Protein AF-A0A842YI23-F1 (afdb_monomer)

pLDDT: mean 83.01, std 14.07, range [39.59, 98.5]

Structure (mmCIF, N/CA/C/O backbone):
data_AF-A0A842YI23-F1
#
_entry.id   AF-A0A842YI23-F1
#
loop_
_atom_site.group_PDB
_atom_site.id
_atom_site.type_symbol
_atom_site.label_atom_id
_atom_site.label_alt_id
_atom_site.label_comp_id
_atom_site.label_asym_id
_atom_site.label_entity_id
_atom_site.label_seq_id
_atom_site.pdbx_PDB_ins_code
_atom_site.Cartn_x
_atom_site.Cartn_y
_atom_site.Cartn_z
_atom_site.occupancy
_atom_site.B_iso_or_equiv
_atom_site.auth_seq_id
_atom_site.auth_comp_id
_atom_site.auth_asym_id
_atom_site.auth_atom_id
_atom_site.pdbx_PDB_model_num
ATOM 1 N N . MET A 1 1 ? -18.359 -3.205 -3.657 1.00 74.12 1 MET A N 1
ATOM 2 C CA . MET A 1 1 ? -19.460 -3.298 -2.674 1.00 74.12 1 MET A CA 1
ATOM 3 C C . MET A 1 1 ? -20.782 -3.294 -3.432 1.00 74.12 1 MET A C 1
ATOM 5 O O . MET A 1 1 ? -20.824 -2.671 -4.484 1.00 74.12 1 MET A O 1
ATOM 9 N N . ARG A 1 2 ? -21.800 -4.047 -2.987 1.00 84.25 2 ARG A N 1
ATOM 10 C CA . ARG A 1 2 ? -23.067 -4.211 -3.734 1.00 84.25 2 ARG A CA 1
ATOM 11 C C . ARG A 1 2 ? -24.211 -3.344 -3.200 1.00 84.25 2 ARG A C 1
ATOM 13 O O . ARG A 1 2 ? -24.903 -2.742 -4.006 1.00 84.25 2 ARG A O 1
ATOM 20 N N . THR A 1 3 ? -24.399 -3.290 -1.880 1.00 87.94 3 THR A N 1
ATOM 21 C CA . THR A 1 3 ? -25.586 -2.672 -1.253 1.00 87.94 3 THR A CA 1
ATOM 22 C C . THR A 1 3 ? -25.265 -1.474 -0.359 1.00 87.94 3 THR A C 1
ATOM 24 O O . THR A 1 3 ? -26.095 -0.584 -0.242 1.00 87.94 3 THR A O 1
ATOM 27 N N . GLY A 1 4 ? -24.066 -1.412 0.232 1.00 88.06 4 GLY A N 1
ATOM 28 C CA . GLY A 1 4 ? -23.725 -0.382 1.225 1.00 88.06 4 GLY A CA 1
ATOM 29 C C . GLY A 1 4 ? -24.266 -0.681 2.627 1.00 88.06 4 GLY A C 1
ATOM 30 O O . GLY A 1 4 ? -24.216 0.186 3.490 1.00 88.06 4 GLY A O 1
ATOM 31 N N . GLU A 1 5 ? -24.781 -1.892 2.853 1.00 93.19 5 GLU A N 1
ATOM 32 C CA . GLU A 1 5 ? -25.294 -2.322 4.154 1.00 93.19 5 GLU A CA 1
ATOM 33 C C . GLU A 1 5 ? -24.174 -2.439 5.193 1.00 93.19 5 GLU A C 1
ATOM 35 O O . GLU A 1 5 ? -23.084 -2.950 4.917 1.00 93.19 5 GLU A O 1
ATOM 40 N N . PHE A 1 6 ? -24.473 -1.973 6.403 1.00 95.00 6 PHE A N 1
ATOM 41 C CA . PHE A 1 6 ? -23.597 -2.100 7.554 1.00 95.00 6 PHE A CA 1
ATOM 42 C C . PHE A 1 6 ? -23.809 -3.461 8.229 1.00 95.00 6 PHE A C 1
ATOM 44 O O . PHE A 1 6 ? -24.940 -3.892 8.461 1.00 95.00 6 PHE A O 1
ATOM 51 N N . HIS A 1 7 ? -22.711 -4.149 8.542 1.00 95.75 7 HIS A N 1
ATOM 52 C CA . HIS A 1 7 ? -22.733 -5.464 9.173 1.00 95.75 7 HIS A CA 1
ATOM 53 C C . HIS A 1 7 ? -21.809 -5.496 10.385 1.00 95.75 7 HIS A C 1
ATOM 55 O O . HIS A 1 7 ? -20.676 -5.021 10.327 1.00 95.75 7 HIS A O 1
ATOM 61 N N . VAL A 1 8 ? -22.278 -6.144 11.450 1.00 96.06 8 VAL A N 1
ATOM 62 C CA . VAL A 1 8 ? -21.490 -6.423 12.651 1.00 96.06 8 VAL A CA 1
ATOM 63 C C . VAL A 1 8 ? -21.161 -7.910 12.684 1.00 96.06 8 VAL A C 1
ATOM 65 O O . VAL A 1 8 ? -22.057 -8.755 12.659 1.00 96.06 8 VAL A O 1
ATOM 68 N N . PHE A 1 9 ? -19.869 -8.230 12.753 1.00 95.81 9 PHE A N 1
ATOM 69 C CA . PHE A 1 9 ? -19.378 -9.596 12.909 1.00 95.81 9 PHE A CA 1
ATOM 70 C C . PHE A 1 9 ? -18.841 -9.778 14.324 1.00 95.81 9 PHE A C 1
ATOM 72 O O . PHE A 1 9 ? -17.837 -9.178 14.700 1.00 95.81 9 PHE A O 1
ATOM 79 N N . GLN A 1 10 ?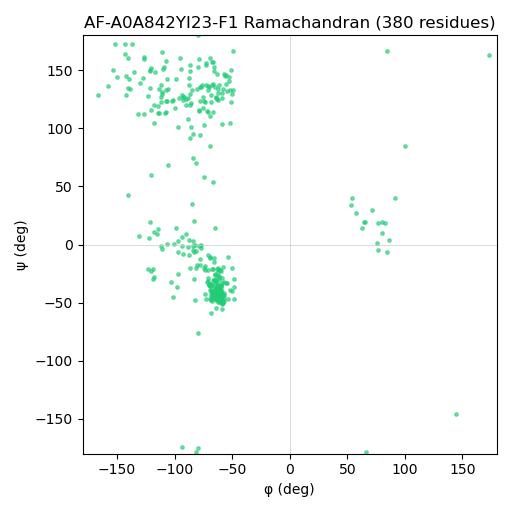 -19.507 -10.624 15.104 1.00 94.88 10 GLN A N 1
ATOM 80 C CA . GLN A 1 10 ? -19.042 -11.024 16.426 1.00 94.88 10 GLN A CA 1
ATOM 81 C C . GLN A 1 10 ? -18.206 -12.299 16.302 1.00 94.88 10 GLN A C 1
ATOM 83 O O . GLN A 1 10 ? -18.660 -13.288 15.728 1.00 94.88 10 GLN A O 1
ATOM 88 N N . ALA A 1 11 ? -16.987 -12.277 16.838 1.00 95.94 11 ALA A N 1
ATOM 89 C CA . ALA A 1 11 ? -16.095 -13.427 16.812 1.00 95.94 11 ALA A CA 1
ATOM 90 C C . ALA A 1 11 ? -15.167 -13.430 18.026 1.00 95.94 11 ALA A C 1
ATOM 92 O O . ALA A 1 11 ? -14.680 -12.386 18.448 1.00 95.94 11 ALA A O 1
ATOM 93 N N . LYS A 1 12 ? -14.871 -14.624 18.548 1.00 97.12 12 LYS A N 1
ATOM 94 C CA . LYS A 1 12 ? -13.867 -14.813 19.606 1.00 97.12 12 LYS A CA 1
ATOM 95 C C . LYS A 1 12 ? -12.447 -14.493 19.143 1.00 97.12 12 LYS A C 1
ATOM 97 O O . LYS A 1 12 ? -11.624 -14.105 19.956 1.00 97.12 12 LYS A O 1
ATOM 102 N N . ALA A 1 13 ? -12.159 -14.710 17.862 1.00 97.19 13 ALA A N 1
ATOM 103 C CA . ALA A 1 13 ? -10.881 -14.386 17.251 1.00 97.19 13 ALA A CA 1
ATOM 104 C C . ALA A 1 13 ? -11.103 -13.803 15.855 1.00 97.19 13 ALA A C 1
ATOM 106 O O . ALA A 1 13 ? -11.977 -14.264 15.119 1.00 97.19 13 ALA A O 1
ATOM 107 N N . VAL A 1 14 ? -10.283 -12.822 15.492 1.00 97.31 14 VAL A N 1
ATOM 108 C CA . VAL A 1 14 ? -10.262 -12.190 14.170 1.00 97.31 14 VAL A CA 1
ATOM 109 C C . VAL A 1 14 ? -8.867 -12.364 13.583 1.00 97.31 14 VAL A C 1
ATOM 111 O O . VAL A 1 14 ? -7.877 -12.157 14.280 1.00 97.31 14 VAL A O 1
ATOM 114 N N . ILE A 1 15 ? -8.785 -12.751 12.309 1.00 97.38 15 ILE A N 1
ATOM 115 C CA . ILE A 1 15 ? -7.518 -12.867 11.577 1.00 97.38 15 ILE A CA 1
ATOM 116 C C . ILE A 1 15 ? -7.488 -11.791 10.502 1.00 97.38 15 ILE A C 1
ATOM 118 O O . ILE A 1 15 ? -8.358 -11.747 9.632 1.00 97.38 15 ILE A O 1
ATOM 122 N N . MET A 1 16 ? -6.468 -10.943 10.545 1.00 95.00 16 MET A N 1
ATOM 123 C CA . MET A 1 16 ? -6.269 -9.900 9.556 1.00 95.00 16 MET A CA 1
ATOM 124 C C . MET A 1 16 ? -5.405 -10.371 8.383 1.00 95.00 16 MET A C 1
ATOM 126 O O . MET A 1 16 ? -4.287 -10.860 8.567 1.00 95.00 16 MET A O 1
ATOM 130 N N . ALA A 1 17 ? -5.951 -10.209 7.176 1.00 94.06 17 ALA A N 1
ATOM 131 C CA . ALA A 1 17 ? -5.356 -10.611 5.901 1.00 94.06 17 ALA A CA 1
ATOM 132 C C . ALA A 1 17 ? -5.627 -9.560 4.800 1.00 94.06 17 ALA A C 1
ATOM 134 O O . ALA A 1 17 ? -6.020 -9.898 3.685 1.00 94.06 17 ALA A O 1
ATOM 135 N N . THR A 1 18 ? -5.490 -8.272 5.123 1.00 91.56 18 THR A N 1
ATOM 136 C CA . THR A 1 18 ? -5.944 -7.135 4.295 1.00 91.56 18 THR A CA 1
ATOM 137 C C . THR A 1 18 ? -4.957 -6.701 3.210 1.00 91.56 18 THR A C 1
ATOM 139 O O . THR A 1 18 ? -5.236 -5.764 2.464 1.00 91.56 18 THR A O 1
ATOM 142 N N . GLY A 1 19 ? -3.832 -7.403 3.077 1.00 85.88 19 GLY A N 1
ATOM 143 C CA . GLY A 1 19 ? -2.786 -7.080 2.114 1.00 85.88 19 GLY A CA 1
ATOM 144 C C . GLY A 1 19 ? -1.808 -6.030 2.634 1.00 85.88 19 GLY A C 1
ATOM 145 O O . GLY A 1 19 ? -2.041 -5.371 3.641 1.00 85.88 19 GLY A O 1
ATOM 146 N N . MET A 1 20 ? -0.690 -5.907 1.929 1.00 76.81 20 MET A N 1
ATOM 147 C CA . MET A 1 20 ? 0.389 -4.966 2.211 1.00 76.81 20 MET A CA 1
ATOM 148 C C . MET A 1 20 ? 0.573 -4.072 0.977 1.00 76.81 20 MET A C 1
ATOM 150 O O . MET A 1 20 ? 0.292 -4.528 -0.129 1.00 76.81 20 MET A O 1
ATOM 154 N N . ASP A 1 21 ? 1.019 -2.827 1.172 1.00 73.25 21 ASP A N 1
ATOM 155 C CA . ASP A 1 21 ? 1.333 -1.814 0.143 1.00 73.25 21 ASP A CA 1
ATOM 156 C C . ASP A 1 21 ? 0.261 -0.742 -0.106 1.00 73.25 21 ASP A C 1
ATOM 158 O O . ASP A 1 21 ? -0.516 -0.805 -1.059 1.00 73.25 21 ASP A O 1
ATOM 162 N N . GLN A 1 22 ? 0.288 0.322 0.702 1.00 78.75 22 GLN A N 1
ATOM 163 C CA . GLN A 1 22 ? -0.627 1.466 0.617 1.00 78.75 22 GLN A CA 1
ATOM 164 C C . GLN A 1 22 ? -0.303 2.402 -0.572 1.00 78.75 22 GLN A C 1
ATOM 166 O O . GLN A 1 22 ? -0.027 3.587 -0.394 1.00 78.75 22 GLN A O 1
ATOM 171 N N . TRP A 1 23 ? -0.310 1.895 -1.811 1.00 74.88 23 TRP A N 1
ATOM 172 C CA . TRP A 1 23 ? 0.168 2.621 -3.006 1.00 74.88 23 TRP A CA 1
ATOM 173 C C . TRP A 1 23 ? -0.554 3.938 -3.288 1.00 74.88 23 TRP A C 1
ATOM 175 O O . TRP A 1 23 ? 0.050 4.852 -3.846 1.00 74.88 23 TRP A O 1
ATOM 185 N N . ARG A 1 24 ? -1.826 4.060 -2.895 1.00 88.81 24 ARG A N 1
ATOM 186 C CA . ARG A 1 24 ? -2.596 5.303 -3.056 1.00 88.81 24 ARG A CA 1
ATOM 187 C C . ARG A 1 24 ? -2.262 6.388 -2.034 1.00 88.81 24 ARG A C 1
ATOM 189 O O . ARG A 1 24 ? -2.832 7.472 -2.126 1.00 88.81 24 ARG A O 1
ATOM 196 N N . LEU A 1 25 ? -1.341 6.140 -1.103 1.00 88.44 25 LEU A N 1
ATOM 197 C CA . LEU A 1 25 ? -0.856 7.153 -0.164 1.00 88.44 25 LEU A CA 1
ATOM 198 C C . LEU A 1 25 ? 0.006 8.223 -0.852 1.00 88.44 25 LEU A C 1
ATOM 200 O O . LEU A 1 25 ? -0.066 9.398 -0.495 1.00 88.44 25 LEU A O 1
ATOM 204 N N . PHE A 1 26 ? 0.780 7.830 -1.866 1.00 86.31 26 PHE A N 1
ATOM 205 C CA . PHE A 1 26 ? 1.674 8.714 -2.619 1.00 86.31 26 PHE A CA 1
ATOM 206 C C . PHE A 1 26 ? 1.183 8.933 -4.047 1.00 86.31 26 PHE A C 1
ATOM 208 O O . PHE A 1 26 ? 0.326 8.204 -4.555 1.00 86.31 26 PHE A O 1
ATOM 215 N N . LYS A 1 27 ? 1.754 9.940 -4.716 1.00 86.31 27 LYS A N 1
ATOM 216 C CA . LYS A 1 27 ? 1.389 10.257 -6.095 1.00 86.31 27 LYS A CA 1
ATOM 217 C C . LYS A 1 27 ? 1.721 9.076 -7.025 1.00 86.31 27 LYS A C 1
ATOM 219 O O . LYS A 1 27 ? 2.854 8.585 -7.006 1.00 86.31 27 LYS A O 1
ATOM 224 N N . PRO A 1 28 ? 0.781 8.632 -7.883 1.00 80.94 28 PRO A N 1
ATOM 225 C CA . PRO A 1 28 ? 1.064 7.605 -8.871 1.00 80.94 28 PRO A CA 1
ATOM 226 C C . PRO A 1 28 ? 1.969 8.184 -9.958 1.00 80.94 28 PRO A C 1
ATOM 228 O O . PRO A 1 28 ? 1.751 9.287 -10.462 1.00 80.94 28 PRO A O 1
ATOM 231 N N . ARG A 1 29 ? 2.980 7.416 -10.355 1.00 73.12 29 ARG A N 1
ATOM 232 C CA . ARG A 1 29 ? 4.028 7.875 -11.273 1.00 73.12 29 ARG A CA 1
ATOM 233 C C . ARG A 1 29 ? 3.506 8.243 -12.666 1.00 73.12 29 ARG A C 1
ATOM 235 O O . ARG A 1 29 ? 3.914 9.245 -13.234 1.00 73.12 29 ARG A O 1
ATOM 242 N N . ASN A 1 30 ? 2.565 7.467 -13.190 1.00 74.56 30 ASN A N 1
ATOM 243 C CA . ASN A 1 30 ? 1.904 7.706 -14.480 1.00 74.56 30 ASN A CA 1
ATOM 244 C C . ASN A 1 30 ? 0.632 8.573 -14.359 1.00 74.56 30 ASN A C 1
ATOM 246 O O . ASN A 1 30 ? -0.139 8.663 -15.311 1.00 74.56 30 ASN A O 1
ATOM 250 N N . GLY A 1 31 ? 0.374 9.163 -13.185 1.00 81.44 31 GLY A N 1
ATOM 251 C CA . GLY A 1 31 ? -0.835 9.945 -12.922 1.00 81.44 31 GLY A CA 1
ATOM 252 C C . GLY A 1 31 ? -2.109 9.120 -12.707 1.00 81.44 31 GLY A C 1
ATOM 253 O O . GLY A 1 31 ? -3.161 9.704 -12.471 1.00 81.44 31 GLY A O 1
ATOM 254 N N . ASN A 1 32 ? -2.040 7.785 -12.743 1.00 86.50 32 ASN A N 1
ATOM 255 C CA . ASN A 1 32 ? -3.184 6.898 -12.553 1.00 86.50 32 ASN A CA 1
ATOM 256 C C . ASN A 1 32 ? -2.917 5.867 -11.447 1.00 86.50 32 ASN A C 1
ATOM 258 O O . ASN A 1 32 ? -2.139 4.930 -11.624 1.00 86.50 32 ASN A O 1
ATOM 262 N N . TRP A 1 33 ? -3.632 5.981 -10.325 1.00 87.06 33 TRP A N 1
ATOM 263 C CA . TRP A 1 33 ? -3.535 5.029 -9.213 1.00 87.06 33 TRP A CA 1
ATOM 264 C C . TRP A 1 33 ? -3.772 3.579 -9.623 1.00 87.06 33 TRP A C 1
ATOM 266 O O . TRP A 1 33 ? -3.164 2.687 -9.050 1.00 87.06 33 TRP A O 1
ATOM 276 N N . PHE A 1 34 ? -4.638 3.335 -10.608 1.00 87.06 34 PHE A N 1
ATOM 277 C CA . PHE A 1 34 ? -5.018 1.986 -11.023 1.00 87.06 34 PHE A CA 1
ATOM 278 C C . PHE A 1 34 ? -4.040 1.351 -12.014 1.00 87.06 34 PHE A C 1
ATOM 280 O O . PHE A 1 34 ? -4.213 0.193 -12.396 1.00 87.06 34 PHE A O 1
ATOM 287 N N . ASN A 1 35 ? -2.993 2.082 -12.398 1.00 82.62 35 ASN A N 1
ATOM 288 C CA . ASN A 1 35 ? -1.847 1.557 -13.121 1.00 82.62 35 ASN A CA 1
ATOM 289 C C . ASN A 1 35 ? -0.652 1.458 -12.160 1.00 82.62 35 ASN A C 1
ATOM 291 O O . ASN A 1 35 ? 0.311 2.220 -12.250 1.00 82.62 35 ASN A O 1
ATOM 295 N N . SER A 1 36 ? -0.765 0.531 -11.208 1.00 76.62 36 SER A N 1
ATOM 296 C CA . SER A 1 36 ? 0.199 0.257 -10.141 1.00 76.62 36 SER A CA 1
ATOM 297 C C . SER A 1 36 ? 0.592 -1.222 -10.118 1.00 76.62 36 SER A C 1
ATOM 299 O O . SER A 1 36 ? -0.115 -2.077 -10.657 1.00 76.62 36 SER A O 1
ATOM 301 N N . GLN A 1 37 ? 1.721 -1.521 -9.473 1.00 73.56 37 GLN A N 1
ATOM 302 C CA . GLN A 1 37 ? 2.226 -2.886 -9.320 1.00 73.56 37 GLN A CA 1
ATOM 303 C C . GLN A 1 37 ? 1.333 -3.711 -8.393 1.00 73.56 37 GLN A C 1
ATOM 305 O O . GLN A 1 37 ? 0.798 -4.736 -8.818 1.00 73.56 37 GLN A O 1
ATOM 310 N N . SER A 1 38 ? 1.162 -3.265 -7.145 1.00 75.81 38 SER A N 1
ATOM 311 C CA . SER A 1 38 ? 0.208 -3.889 -6.228 1.00 75.81 38 SER A CA 1
ATOM 312 C C . SER A 1 38 ? -1.170 -3.262 -6.426 1.00 75.81 38 SER A C 1
ATOM 314 O O . SER A 1 38 ? -1.278 -2.124 -6.903 1.00 75.81 38 SER A O 1
ATOM 316 N N . PRO A 1 39 ? -2.245 -3.991 -6.105 1.00 80.81 39 PRO A N 1
ATOM 317 C CA . PRO A 1 39 ? -3.574 -3.491 -6.372 1.00 80.81 39 PRO A CA 1
ATOM 318 C C . PRO A 1 39 ? -3.892 -2.182 -5.627 1.00 80.81 39 PRO A C 1
ATOM 320 O O . PRO A 1 39 ? -3.628 -2.070 -4.433 1.00 80.81 39 PRO A O 1
ATOM 323 N N . PRO A 1 40 ? -4.532 -1.206 -6.291 1.00 85.69 40 PRO A N 1
ATOM 324 C CA . PRO A 1 40 ? -4.783 0.130 -5.734 1.00 85.69 40 PRO A CA 1
ATOM 325 C C . PRO A 1 40 ? -5.835 0.149 -4.617 1.00 85.69 40 PRO A C 1
ATOM 327 O O . PRO A 1 40 ? -6.057 1.177 -3.983 1.00 85.69 40 PRO A O 1
ATOM 330 N N . TYR A 1 41 ? -6.519 -0.972 -4.401 1.00 87.44 41 TYR A N 1
ATOM 331 C CA . TYR A 1 41 ? -7.469 -1.176 -3.310 1.00 87.44 41 TYR A CA 1
ATOM 332 C C . TYR A 1 41 ? -6.801 -1.683 -2.024 1.00 87.44 41 TYR A C 1
ATOM 334 O O . TYR A 1 41 ? -7.494 -1.955 -1.056 1.00 87.44 41 TYR A O 1
ATOM 342 N N . ILE A 1 42 ? -5.470 -1.808 -1.992 1.00 88.31 42 ILE A N 1
ATOM 343 C CA . ILE A 1 42 ? -4.737 -1.962 -0.735 1.00 88.31 42 ILE A CA 1
ATOM 344 C C . ILE A 1 42 ? -4.472 -0.559 -0.182 1.00 88.31 42 ILE A C 1
ATOM 346 O O . ILE A 1 42 ? -3.599 0.164 -0.660 1.00 88.31 42 ILE A O 1
ATOM 350 N N . THR A 1 43 ? -5.277 -0.148 0.794 1.00 91.25 43 THR A N 1
ATOM 351 C CA . THR A 1 43 ? -5.294 1.227 1.329 1.00 91.25 43 THR A CA 1
ATOM 352 C C . THR A 1 43 ? -4.999 1.335 2.812 1.00 91.25 43 THR A C 1
ATOM 354 O O . THR A 1 43 ? -5.271 2.356 3.437 1.00 91.25 43 THR A O 1
ATOM 357 N N . GLY A 1 44 ? -4.385 0.297 3.371 1.00 89.62 44 GLY A N 1
ATOM 358 C CA . GLY A 1 44 ? -4.045 0.271 4.783 1.00 89.62 44 GLY A CA 1
ATOM 359 C C . GLY A 1 44 ? -5.267 0.113 5.683 1.00 89.62 44 GLY A C 1
ATOM 360 O O . GLY A 1 44 ? -5.286 0.645 6.787 1.00 89.62 44 GLY A O 1
ATOM 361 N N . ASP A 1 45 ? -6.322 -0.550 5.202 1.00 93.00 45 ASP A N 1
ATOM 362 C CA . ASP A 1 45 ? -7.592 -0.650 5.923 1.00 93.00 45 ASP A CA 1
ATOM 363 C C . ASP A 1 45 ? -7.433 -1.426 7.233 1.00 93.00 45 ASP A C 1
ATOM 365 O O . ASP A 1 45 ? -7.906 -0.987 8.282 1.00 93.00 45 ASP A O 1
ATOM 369 N N . GLY A 1 46 ? -6.732 -2.561 7.182 1.00 92.69 46 GLY A N 1
ATOM 370 C CA . GLY A 1 46 ? -6.454 -3.377 8.360 1.00 92.69 46 GLY A CA 1
ATOM 371 C C . GLY A 1 46 ? -5.570 -2.6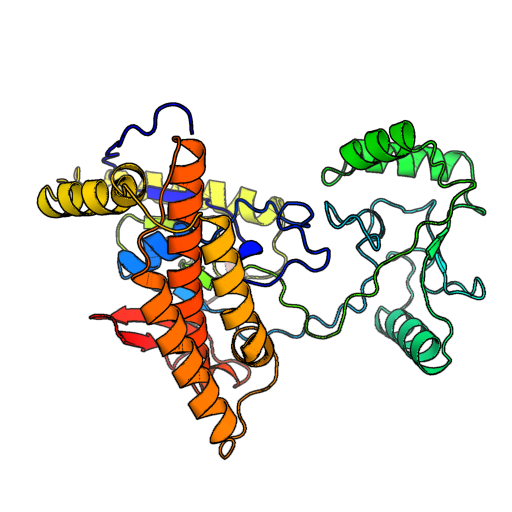52 9.364 1.00 92.69 46 GLY A C 1
ATOM 372 O O . GLY A 1 46 ? -5.824 -2.654 10.564 1.00 92.69 46 GLY A O 1
ATOM 373 N N . GLU A 1 47 ? -4.572 -1.949 8.858 1.00 91.06 47 GLU A N 1
ATOM 374 C CA . GLU A 1 47 ? -3.666 -1.116 9.620 1.00 91.06 47 GLU A CA 1
ATOM 375 C C . GLU A 1 47 ? -4.408 0.026 10.306 1.00 91.06 47 GLU A C 1
ATOM 377 O O . GLU A 1 47 ? -4.271 0.199 11.511 1.00 91.06 47 GLU A O 1
ATOM 382 N N . ALA A 1 48 ? -5.249 0.766 9.582 1.00 92.62 48 ALA A N 1
ATOM 383 C CA . ALA A 1 48 ? -6.053 1.849 10.135 1.00 92.62 48 ALA A CA 1
ATOM 384 C C . ALA A 1 48 ? -7.063 1.340 11.176 1.00 92.62 48 ALA A C 1
ATOM 386 O O . ALA A 1 48 ? -7.305 2.014 12.180 1.00 92.62 48 ALA A O 1
ATOM 387 N N . MET A 1 49 ? -7.645 0.150 10.977 1.00 93.75 49 MET A N 1
ATOM 388 C CA . MET A 1 49 ? -8.477 -0.510 11.992 1.00 93.75 49 MET A CA 1
ATOM 389 C C . MET A 1 49 ? -7.662 -0.873 13.239 1.00 93.75 49 MET A C 1
ATOM 391 O O . MET A 1 49 ? -8.076 -0.545 14.349 1.00 93.75 49 MET A O 1
ATOM 395 N N . ALA A 1 50 ? -6.488 -1.483 13.069 1.00 92.12 50 ALA A N 1
ATOM 396 C CA . ALA A 1 50 ? -5.600 -1.853 14.167 1.00 92.12 50 ALA A CA 1
ATOM 397 C C . ALA A 1 50 ? -5.132 -0.617 14.959 1.00 92.12 50 ALA A C 1
ATOM 399 O O . ALA A 1 50 ? -5.205 -0.610 16.186 1.00 92.12 50 ALA A O 1
ATOM 400 N N . ILE A 1 51 ? -4.746 0.459 14.264 1.00 90.19 51 ILE A N 1
ATOM 401 C CA . ILE A 1 51 ? -4.364 1.749 14.856 1.00 90.19 51 ILE A CA 1
ATOM 402 C C . ILE A 1 51 ? -5.513 2.323 15.690 1.00 90.19 51 ILE A C 1
ATOM 404 O O . ILE A 1 51 ? -5.303 2.696 16.844 1.00 90.19 51 ILE A O 1
ATOM 408 N N . ARG A 1 52 ? -6.733 2.381 15.133 1.00 91.56 52 ARG A N 1
ATOM 409 C CA . ARG A 1 52 ? -7.920 2.885 15.847 1.00 91.56 52 ARG A CA 1
ATOM 410 C C . ARG A 1 52 ? -8.268 2.048 17.074 1.00 91.56 52 ARG A C 1
ATOM 412 O O . ARG A 1 52 ? -8.699 2.606 18.077 1.00 91.56 52 ARG A O 1
ATOM 419 N N . ALA A 1 53 ? -8.049 0.739 17.006 1.00 91.88 53 ALA A N 1
ATOM 420 C CA . ALA A 1 53 ? -8.249 -0.176 18.123 1.00 91.88 53 ALA A CA 1
ATOM 421 C C . ALA A 1 53 ? -7.115 -0.124 19.172 1.00 91.88 53 ALA A C 1
ATOM 423 O O . ALA A 1 53 ? -7.206 -0.799 20.195 1.00 91.88 53 ALA A O 1
ATOM 424 N N . GLY A 1 54 ? -6.057 0.666 18.945 1.00 90.25 54 GLY A N 1
ATOM 425 C CA . GLY A 1 54 ? -4.929 0.807 19.870 1.00 90.25 54 GLY A CA 1
ATOM 426 C C . GLY A 1 54 ? -3.906 -0.330 19.792 1.00 90.25 54 GLY A C 1
ATOM 427 O O . GLY A 1 54 ? -3.142 -0.530 20.737 1.00 90.25 54 GLY A O 1
ATOM 428 N N . ALA A 1 55 ? -3.882 -1.086 18.690 1.00 90.75 55 ALA A N 1
ATOM 429 C CA . ALA A 1 55 ? -2.862 -2.099 18.457 1.00 90.75 55 ALA A CA 1
ATOM 430 C C . ALA A 1 55 ? -1.474 -1.467 18.298 1.00 90.75 55 ALA A C 1
ATOM 432 O O . ALA A 1 55 ? -1.318 -0.370 17.757 1.00 90.75 55 ALA A O 1
ATOM 433 N N . GLU A 1 56 ? -0.452 -2.208 18.711 1.00 88.69 56 GLU A N 1
ATOM 434 C CA . GLU A 1 56 ? 0.929 -1.900 18.382 1.00 88.69 56 GLU A CA 1
ATOM 435 C C . GLU A 1 56 ? 1.189 -2.244 16.913 1.00 88.69 56 GLU A C 1
ATOM 437 O O . GLU A 1 56 ? 1.015 -3.381 16.464 1.00 88.69 56 GLU A O 1
ATOM 442 N N . VAL A 1 57 ? 1.619 -1.239 16.161 1.00 86.06 57 VAL A N 1
ATOM 443 C CA . VAL A 1 57 ? 1.989 -1.351 14.757 1.00 86.06 57 VAL A CA 1
ATOM 444 C C . VAL A 1 57 ? 3.475 -1.104 14.596 1.00 86.06 57 VAL A C 1
ATOM 446 O O . VAL A 1 57 ? 4.052 -0.174 15.152 1.00 86.06 57 VAL A O 1
ATOM 449 N N . PHE A 1 58 ? 4.110 -1.971 13.833 1.00 80.19 58 PHE A N 1
ATOM 450 C CA . PHE A 1 58 ? 5.463 -1.796 13.372 1.00 80.19 58 PHE A CA 1
ATOM 451 C C . PHE A 1 58 ? 5.472 -0.790 12.227 1.00 80.19 58 PHE A C 1
ATOM 453 O O . PHE A 1 58 ? 4.650 -0.871 11.313 1.00 80.19 58 PHE A O 1
ATOM 460 N N . ILE A 1 59 ? 6.429 0.129 12.268 1.00 76.81 59 ILE A N 1
ATOM 461 C CA . ILE A 1 59 ? 6.701 1.057 11.180 1.00 76.81 59 ILE A CA 1
ATOM 462 C C . ILE A 1 59 ? 8.086 0.718 10.647 1.00 76.81 59 ILE A C 1
ATOM 464 O O . ILE A 1 59 ? 9.081 0.742 11.377 1.00 76.81 59 ILE A O 1
ATOM 468 N N . LEU A 1 60 ? 8.136 0.352 9.371 1.00 68.81 60 LEU A N 1
ATOM 469 C CA . LEU A 1 60 ? 9.369 -0.003 8.696 1.00 68.81 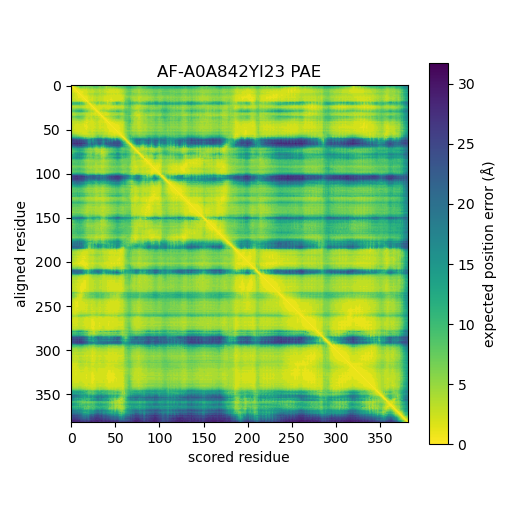60 LEU A CA 1
ATOM 470 C C . LEU A 1 60 ? 10.287 1.220 8.674 1.00 68.81 60 LEU A C 1
ATOM 472 O O . LEU A 1 60 ? 9.905 2.286 8.189 1.00 68.81 60 LEU A O 1
ATOM 476 N N . GLN A 1 61 ? 11.510 1.055 9.185 1.00 56.59 61 GLN A N 1
ATOM 477 C CA . GLN A 1 61 ? 12.554 2.060 9.002 1.00 56.59 61 GLN A CA 1
ATOM 478 C C . GLN A 1 61 ? 12.728 2.332 7.508 1.00 56.59 61 GLN A C 1
ATOM 480 O O . GLN A 1 61 ? 12.637 1.405 6.702 1.00 56.59 61 GLN A O 1
ATOM 485 N N . ALA A 1 62 ? 13.049 3.569 7.134 1.00 50.09 62 ALA A N 1
ATOM 486 C CA . ALA A 1 62 ? 13.439 3.877 5.766 1.00 50.09 62 ALA A CA 1
ATOM 487 C C . ALA A 1 62 ? 14.565 2.922 5.313 1.00 50.09 62 ALA A C 1
ATOM 489 O O . ALA A 1 62 ? 15.720 3.048 5.729 1.00 50.09 62 ALA A O 1
ATOM 490 N N . GLY A 1 63 ? 14.231 1.938 4.471 1.00 47.53 63 GLY A N 1
ATOM 491 C CA . GLY A 1 63 ? 15.135 0.875 4.012 1.00 47.53 63 GLY A CA 1
ATOM 492 C C . GLY A 1 63 ? 15.551 1.077 2.558 1.00 47.53 63 GLY A C 1
ATOM 493 O O . GLY A 1 63 ? 14.689 1.255 1.710 1.00 47.53 63 GLY A O 1
ATOM 494 N N . LYS A 1 64 ? 16.866 1.143 2.270 1.00 43.12 64 LYS A N 1
ATOM 495 C CA . LYS A 1 64 ? 17.381 1.571 0.955 1.00 43.12 64 LYS A CA 1
ATOM 496 C C . LYS A 1 64 ? 16.835 0.649 -0.129 1.00 43.12 64 LYS A C 1
ATOM 498 O O . LYS A 1 64 ? 17.370 -0.442 -0.321 1.00 43.12 64 LYS A O 1
ATOM 503 N N . THR A 1 65 ? 15.849 1.098 -0.893 1.00 46.34 65 THR A N 1
ATOM 504 C CA . THR A 1 65 ? 15.547 0.506 -2.193 1.00 46.34 65 THR A CA 1
ATOM 505 C C . THR A 1 65 ? 16.704 0.875 -3.110 1.00 46.34 65 THR A C 1
ATOM 507 O O . THR A 1 65 ? 16.729 1.894 -3.788 1.00 46.34 65 THR A O 1
ATOM 510 N N . GLN A 1 66 ? 17.761 0.066 -3.047 1.00 39.59 66 GLN A N 1
ATOM 511 C CA . GLN A 1 66 ? 18.906 0.177 -3.947 1.00 39.59 66 GLN A CA 1
ATOM 512 C C . GLN A 1 66 ? 18.655 -0.544 -5.274 1.00 39.59 66 GLN A C 1
ATOM 514 O O . GLN A 1 66 ? 19.599 -0.952 -5.951 1.00 39.59 66 GLN A O 1
ATOM 519 N N . HIS A 1 67 ? 17.401 -0.796 -5.626 1.00 48.94 67 HIS A N 1
ATOM 520 C CA . HIS A 1 67 ? 17.094 -1.450 -6.877 1.00 48.94 67 HIS A CA 1
ATOM 521 C C . HIS A 1 67 ? 17.008 -0.371 -7.952 1.00 48.94 67 HIS A C 1
ATOM 523 O O . HIS A 1 67 ? 15.933 0.142 -8.218 1.00 48.94 67 HIS A O 1
ATOM 529 N N . ASN A 1 68 ? 18.134 -0.091 -8.621 1.00 49.03 68 ASN A N 1
ATOM 530 C CA . ASN A 1 68 ? 18.147 0.456 -9.988 1.00 49.03 68 ASN A CA 1
ATOM 531 C C . ASN A 1 68 ? 17.584 -0.625 -10.941 1.00 49.03 68 ASN A C 1
ATOM 533 O O . ASN A 1 68 ? 18.273 -1.131 -11.826 1.00 49.03 68 ASN A O 1
ATOM 537 N N . GLY A 1 69 ? 16.388 -1.122 -10.630 1.00 59.84 69 GLY A N 1
ATOM 538 C CA . GLY A 1 69 ? 15.793 -2.302 -11.221 1.00 59.84 69 GLY A CA 1
ATOM 539 C C . GLY A 1 69 ? 14.929 -1.904 -12.400 1.00 59.84 69 GLY A C 1
ATOM 540 O O . GLY A 1 69 ? 14.015 -1.096 -12.270 1.00 59.84 69 GLY A O 1
ATOM 541 N N . PHE A 1 70 ? 15.179 -2.523 -13.543 1.00 62.59 70 PHE A N 1
ATOM 542 C CA . PHE A 1 70 ? 14.298 -2.450 -14.699 1.00 62.59 70 PHE A CA 1
ATOM 543 C C . PHE A 1 70 ? 13.182 -3.481 -14.562 1.00 62.59 70 PHE A C 1
ATOM 545 O O . PHE A 1 70 ? 13.207 -4.545 -15.173 1.00 62.59 70 PHE A O 1
ATOM 552 N N . GLN A 1 71 ? 12.226 -3.207 -13.684 1.00 67.25 71 GLN A N 1
ATOM 553 C CA . GLN A 1 71 ? 11.120 -4.135 -13.442 1.00 67.25 71 GLN A CA 1
ATOM 554 C C . GLN A 1 71 ? 9.864 -3.766 -14.240 1.00 67.25 71 GLN A C 1
ATOM 556 O O . GLN A 1 71 ? 9.055 -4.644 -14.549 1.00 67.25 71 GLN A O 1
ATOM 561 N N . TYR A 1 72 ? 9.713 -2.489 -14.607 1.00 74.19 72 TYR A N 1
ATOM 562 C CA . TYR A 1 72 ? 8.471 -1.934 -15.147 1.00 74.19 72 TYR A CA 1
ATOM 563 C C . TYR A 1 72 ? 8.665 -1.357 -16.540 1.00 74.19 72 TYR A C 1
ATOM 565 O O . TYR A 1 72 ? 9.741 -0.871 -16.890 1.00 74.19 72 TYR A O 1
ATOM 573 N N . TRP A 1 73 ? 7.592 -1.361 -17.322 1.00 80.12 73 TRP A N 1
ATOM 574 C CA . TRP A 1 73 ? 7.533 -0.593 -18.558 1.00 80.12 73 TRP A CA 1
ATOM 575 C C . TRP A 1 73 ? 7.225 0.866 -18.232 1.00 80.12 73 TRP A C 1
ATOM 577 O O . TRP A 1 73 ? 6.555 1.155 -17.236 1.00 80.12 73 TRP A O 1
ATOM 587 N N . ARG A 1 74 ? 7.669 1.794 -19.087 1.00 78.94 74 ARG A N 1
ATOM 588 C CA . ARG A 1 74 ? 7.517 3.244 -18.865 1.00 78.94 74 ARG A CA 1
ATOM 589 C C . ARG A 1 74 ? 6.086 3.632 -18.463 1.00 78.94 74 ARG A C 1
ATOM 591 O O . ARG A 1 74 ? 5.893 4.340 -17.475 1.00 78.94 74 ARG A O 1
ATOM 598 N N . ASN A 1 75 ? 5.103 3.098 -19.196 1.00 78.50 75 ASN A N 1
ATOM 599 C CA . ASN A 1 75 ? 3.688 3.471 -19.106 1.00 78.50 75 ASN A CA 1
ATOM 600 C C . ASN A 1 75 ? 2.779 2.387 -18.512 1.00 78.50 75 ASN A C 1
ATOM 602 O O . ASN A 1 75 ? 1.588 2.631 -18.342 1.00 78.50 75 ASN A O 1
ATOM 606 N N . ILE A 1 76 ? 3.297 1.197 -18.198 1.00 77.50 76 ILE A N 1
ATOM 607 C CA . ILE A 1 76 ? 2.516 0.100 -17.611 1.00 77.50 76 ILE A CA 1
ATOM 608 C C . ILE A 1 76 ? 3.296 -0.444 -16.423 1.00 77.50 76 ILE A C 1
ATOM 610 O O . ILE A 1 76 ? 4.366 -1.029 -16.573 1.00 77.50 76 ILE A O 1
ATOM 614 N N . MET A 1 77 ? 2.743 -0.231 -15.233 1.00 74.06 77 MET A N 1
ATOM 615 C CA . MET A 1 77 ? 3.365 -0.629 -13.968 1.00 74.06 77 MET A CA 1
ATOM 616 C C . MET A 1 77 ? 2.675 -1.835 -13.341 1.00 74.06 77 MET A C 1
ATOM 618 O O . MET A 1 77 ? 3.060 -2.261 -12.257 1.00 74.06 77 MET A O 1
ATOM 622 N N . ARG A 1 78 ? 1.641 -2.372 -13.997 1.00 72.06 78 ARG A N 1
ATOM 623 C CA . ARG A 1 78 ? 0.954 -3.568 -13.530 1.00 72.06 78 ARG A CA 1
ATOM 624 C C . ARG A 1 78 ? 1.829 -4.784 -13.802 1.00 72.06 78 ARG A C 1
ATOM 626 O O . ARG A 1 78 ? 2.174 -5.042 -14.952 1.00 72.06 78 ARG A O 1
ATOM 633 N N . SER A 1 79 ? 2.125 -5.536 -12.742 1.00 69.94 79 SER A N 1
ATOM 634 C CA . SER A 1 79 ? 3.146 -6.590 -12.740 1.00 69.94 79 SER A CA 1
ATOM 635 C C . SER A 1 79 ? 4.582 -6.072 -12.925 1.00 69.94 79 SER A C 1
ATOM 637 O O . SER A 1 79 ? 4.828 -4.872 -13.009 1.00 69.94 79 SER A O 1
ATOM 639 N N . SER A 1 80 ? 5.539 -6.996 -12.962 1.00 72.88 80 SER A N 1
ATOM 640 C CA . SER A 1 80 ? 6.965 -6.762 -13.175 1.00 72.88 80 SER A CA 1
ATOM 641 C C . SER A 1 80 ? 7.452 -7.511 -14.428 1.00 72.88 80 SER A C 1
ATOM 643 O O . SER A 1 80 ? 8.310 -8.393 -14.322 1.00 72.88 80 SER A O 1
ATOM 645 N N . PRO A 1 81 ? 6.893 -7.221 -15.622 1.00 70.81 81 PRO A N 1
ATOM 646 C CA . PRO A 1 81 ? 7.137 -8.018 -16.826 1.00 70.81 81 PRO A CA 1
ATOM 647 C C . PRO A 1 81 ? 8.601 -8.039 -17.269 1.00 70.81 81 PRO A C 1
ATOM 649 O O . PRO A 1 81 ? 9.042 -9.005 -17.879 1.00 70.81 81 PRO A O 1
ATOM 652 N N . ALA A 1 82 ? 9.365 -6.996 -16.940 1.00 77.25 82 ALA A N 1
ATOM 653 C CA . ALA A 1 82 ? 10.786 -6.905 -17.261 1.00 77.25 82 ALA A CA 1
ATOM 654 C C . ALA A 1 82 ? 11.708 -7.521 -16.185 1.00 77.25 82 ALA A C 1
ATOM 656 O O . ALA A 1 82 ? 12.923 -7.530 -16.366 1.00 77.25 82 ALA A O 1
ATOM 657 N N . ALA A 1 83 ? 11.151 -8.031 -15.075 1.00 73.94 83 ALA A N 1
ATOM 658 C CA . ALA A 1 83 ? 11.929 -8.548 -13.949 1.00 73.94 83 ALA A CA 1
ATOM 659 C C . ALA A 1 83 ? 12.471 -9.965 -14.185 1.00 73.94 83 ALA A C 1
ATOM 661 O O . ALA A 1 83 ? 13.660 -10.121 -14.421 1.00 73.94 83 ALA A O 1
ATOM 662 N N . THR A 1 84 ? 11.641 -11.004 -14.087 1.00 75.25 84 THR A N 1
ATOM 663 C CA . THR A 1 84 ? 12.054 -12.407 -14.313 1.00 75.25 84 THR A CA 1
ATOM 664 C C . THR A 1 84 ? 11.306 -13.047 -15.475 1.00 75.25 84 THR A C 1
ATOM 666 O O . THR A 1 84 ? 11.857 -13.888 -16.174 1.00 75.25 84 THR A O 1
ATOM 669 N N . THR A 1 85 ? 10.074 -12.607 -15.720 1.00 82.88 85 THR A N 1
ATOM 670 C CA . THR A 1 85 ? 9.139 -13.232 -16.659 1.00 82.88 85 THR A CA 1
ATOM 671 C C . THR A 1 85 ? 9.521 -13.055 -18.136 1.00 82.88 85 THR A C 1
ATOM 673 O O . THR A 1 85 ? 9.102 -13.851 -18.972 1.00 82.88 85 THR A O 1
ATOM 676 N N . CYS A 1 86 ? 10.335 -12.051 -18.486 1.00 84.94 86 CYS A N 1
ATOM 677 C CA . CYS A 1 86 ? 10.826 -11.858 -19.856 1.00 84.94 86 CYS A CA 1
ATOM 678 C C . CYS A 1 86 ? 11.972 -12.780 -20.261 1.00 84.94 86 CYS A C 1
ATOM 680 O O . CYS A 1 86 ? 12.274 -12.868 -21.448 1.00 84.94 86 CYS A O 1
ATOM 682 N N . TYR A 1 87 ? 12.599 -13.476 -19.319 1.00 86.81 87 TYR A N 1
ATOM 683 C CA . TYR A 1 87 ? 13.732 -14.335 -19.616 1.00 86.81 87 TYR A CA 1
ATOM 684 C C . TYR A 1 87 ? 13.286 -15.743 -20.039 1.00 86.81 87 TYR A C 1
ATOM 686 O O . TYR A 1 87 ? 12.253 -16.228 -19.573 1.00 86.81 87 TYR A O 1
ATOM 694 N N . PRO A 1 88 ? 14.054 -16.423 -20.910 1.00 88.94 88 PRO A N 1
ATOM 695 C CA . PRO A 1 88 ? 15.355 -16.017 -21.462 1.00 88.94 88 PRO A CA 1
ATOM 696 C C . PRO A 1 88 ? 15.301 -15.090 -22.692 1.00 88.94 88 PRO A C 1
ATOM 698 O O . PRO A 1 88 ? 16.352 -14.631 -23.122 1.00 88.94 88 PRO A O 1
ATOM 701 N N . ALA A 1 89 ? 14.122 -14.787 -23.248 1.00 90.56 89 ALA A N 1
ATOM 702 C CA . ALA A 1 89 ? 14.010 -14.010 -24.490 1.00 90.56 89 ALA A CA 1
ATOM 703 C C . ALA A 1 89 ? 14.495 -12.556 -24.362 1.00 90.56 89 ALA A C 1
ATOM 705 O O . ALA A 1 89 ? 15.119 -12.006 -25.267 1.00 90.56 89 ALA A O 1
ATOM 706 N N . GLY A 1 90 ? 14.181 -11.918 -23.239 1.00 89.56 90 GLY A N 1
ATOM 707 C CA . GLY A 1 90 ? 14.459 -10.515 -23.006 1.00 89.56 90 GLY A CA 1
ATOM 708 C C . GLY A 1 90 ? 15.908 -10.239 -22.640 1.00 89.56 90 GLY A C 1
ATOM 709 O O . GLY A 1 90 ? 16.473 -10.876 -21.758 1.00 89.56 90 GLY A O 1
ATOM 710 N N . ARG A 1 91 ? 16.476 -9.198 -23.241 1.00 89.00 91 ARG A N 1
ATOM 711 C CA . ARG A 1 91 ? 17.657 -8.497 -22.731 1.00 89.00 91 ARG A CA 1
ATOM 712 C C . ARG A 1 91 ? 17.328 -7.032 -22.499 1.00 89.00 91 ARG A C 1
ATOM 714 O O . ARG A 1 91 ? 16.508 -6.446 -23.202 1.00 89.00 91 ARG A O 1
ATOM 721 N N . LEU A 1 92 ? 17.985 -6.442 -21.516 1.00 89.06 92 LEU A N 1
ATOM 722 C CA . LEU A 1 92 ? 17.862 -5.026 -21.219 1.00 89.06 92 LEU A CA 1
ATOM 723 C C . LEU A 1 92 ? 19.002 -4.291 -21.896 1.00 89.06 92 LEU A C 1
ATOM 725 O O . LEU A 1 92 ? 20.164 -4.642 -21.685 1.00 89.06 92 LEU A O 1
ATOM 729 N N . ILE A 1 93 ? 18.673 -3.285 -22.693 1.00 91.12 93 ILE A N 1
ATOM 730 C CA . ILE A 1 93 ? 19.635 -2.506 -23.467 1.00 91.12 93 ILE A CA 1
ATOM 731 C C . ILE A 1 93 ? 19.469 -1.012 -23.203 1.00 91.12 93 ILE A C 1
ATOM 733 O O . ILE A 1 93 ? 18.412 -0.566 -22.755 1.00 91.12 93 ILE A O 1
ATOM 737 N N . ASN A 1 94 ? 20.506 -0.237 -23.491 1.00 93.06 94 ASN A N 1
ATOM 738 C CA . ASN A 1 94 ? 20.448 1.222 -23.480 1.00 93.06 94 ASN A CA 1
ATOM 739 C C . ASN A 1 94 ? 20.141 1.795 -24.882 1.00 93.06 94 ASN A C 1
ATOM 741 O O . ASN A 1 94 ? 19.880 1.041 -25.825 1.00 93.06 94 ASN A O 1
ATOM 745 N N . ALA A 1 95 ? 20.171 3.123 -25.036 1.00 94.12 95 ALA A N 1
ATOM 746 C CA . ALA A 1 95 ? 19.846 3.791 -26.302 1.00 94.12 95 ALA A CA 1
ATOM 747 C C . ALA A 1 95 ? 20.795 3.432 -27.467 1.00 94.12 95 ALA A C 1
ATOM 749 O O . ALA A 1 95 ? 20.399 3.511 -28.630 1.00 94.12 95 ALA A O 1
ATOM 750 N N . GLU A 1 96 ? 22.019 2.991 -27.166 1.00 95.12 96 GLU A N 1
ATOM 751 C CA . GLU A 1 96 ? 23.023 2.553 -28.147 1.00 95.12 96 GLU A CA 1
ATOM 752 C C . GLU A 1 96 ? 23.000 1.034 -28.395 1.00 95.12 96 GLU A C 1
ATOM 754 O O . GLU A 1 96 ? 23.834 0.507 -29.128 1.00 95.12 96 GLU A O 1
ATOM 759 N N . ARG A 1 97 ? 22.014 0.321 -27.827 1.00 92.62 97 ARG A N 1
ATOM 760 C CA . ARG A 1 97 ? 21.875 -1.147 -27.863 1.00 92.62 97 ARG A CA 1
ATOM 761 C C . ARG A 1 97 ? 22.986 -1.907 -27.132 1.00 92.62 97 ARG A C 1
ATOM 763 O O . ARG A 1 97 ? 23.155 -3.109 -27.341 1.00 92.62 97 ARG A O 1
ATOM 770 N N . GLU A 1 98 ? 23.714 -1.245 -26.239 1.00 92.94 98 GLU A N 1
ATOM 771 C CA . GLU A 1 98 ? 24.632 -1.925 -25.329 1.00 92.94 98 GLU A CA 1
ATOM 772 C C . GLU A 1 98 ? 23.814 -2.720 -24.300 1.00 92.94 98 GLU A C 1
ATOM 774 O O . GLU A 1 98 ? 22.822 -2.226 -23.757 1.00 92.94 98 GLU A O 1
ATOM 779 N N . VAL A 1 99 ? 24.206 -3.969 -24.031 1.00 89.56 99 VAL A N 1
ATOM 780 C CA . VAL A 1 99 ? 23.463 -4.860 -23.127 1.00 89.56 99 VAL A CA 1
ATOM 781 C C . VAL A 1 99 ? 23.768 -4.515 -21.675 1.00 89.56 99 VAL A C 1
ATOM 783 O O . VAL A 1 99 ? 24.888 -4.696 -21.204 1.00 89.56 99 VAL A O 1
ATOM 786 N N . MET A 1 100 ? 22.743 -4.073 -20.952 1.00 86.25 100 MET A N 1
ATOM 787 C CA . MET A 1 100 ? 22.800 -3.791 -19.521 1.00 86.25 100 MET A CA 1
ATOM 788 C C . MET A 1 100 ? 22.626 -5.068 -18.698 1.00 86.25 100 MET A C 1
ATOM 790 O O . MET A 1 100 ? 23.412 -5.314 -17.787 1.00 86.25 100 MET A O 1
ATOM 794 N N . ILE A 1 101 ? 21.619 -5.894 -19.024 1.00 80.81 101 ILE A N 1
ATOM 795 C CA . ILE A 1 101 ? 21.308 -7.161 -18.336 1.00 80.81 101 ILE A CA 1
ATOM 796 C C . ILE A 1 101 ? 20.848 -8.198 -19.370 1.00 80.81 101 ILE A C 1
ATOM 798 O O . ILE A 1 101 ? 19.950 -7.923 -20.159 1.00 80.81 101 ILE A O 1
ATOM 802 N N . LYS A 1 102 ? 21.452 -9.395 -19.371 1.00 73.81 102 LYS A N 1
ATOM 803 C CA . LYS A 1 102 ? 21.094 -10.495 -20.294 1.00 73.81 102 LYS A CA 1
ATOM 804 C C . LYS A 1 102 ? 20.262 -11.605 -19.641 1.00 73.81 102 LYS A C 1
ATOM 806 O O . LYS A 1 102 ? 19.460 -12.224 -20.320 1.00 73.81 102 LYS A O 1
ATOM 811 N N . HIS A 1 103 ? 20.472 -11.870 -18.349 1.00 67.75 103 HIS A N 1
ATOM 812 C CA . HIS A 1 103 ? 19.654 -12.762 -17.519 1.00 67.75 103 HIS A CA 1
ATOM 813 C C . HIS A 1 103 ? 20.019 -12.527 -16.041 1.00 67.75 103 HIS A C 1
ATOM 815 O O . HIS A 1 103 ? 21.202 -12.601 -15.727 1.00 67.75 103 HIS A O 1
ATOM 821 N N . PRO A 1 104 ? 19.087 -12.281 -15.104 1.00 59.56 104 PRO A N 1
ATOM 822 C CA . PRO A 1 104 ? 19.413 -12.028 -13.695 1.00 59.56 104 PRO A CA 1
ATOM 823 C C . PRO A 1 104 ? 19.986 -13.258 -12.971 1.00 59.56 104 PRO A C 1
ATOM 825 O O . PRO A 1 104 ? 20.680 -13.112 -11.973 1.00 59.56 104 PRO A O 1
ATOM 828 N N . ALA A 1 105 ? 19.749 -14.469 -13.490 1.00 55.69 105 ALA A N 1
ATOM 829 C CA . ALA A 1 105 ? 20.461 -15.685 -13.063 1.00 55.69 105 ALA A CA 1
ATOM 830 C C . ALA A 1 105 ? 21.845 -15.880 -13.721 1.00 55.69 105 ALA A C 1
ATOM 832 O O . ALA A 1 105 ? 22.519 -16.870 -13.438 1.00 55.69 105 ALA A O 1
ATOM 833 N N . ALA A 1 106 ? 22.285 -14.978 -14.608 1.00 54.50 106 ALA A N 1
ATOM 834 C CA . ALA A 1 106 ? 23.680 -14.975 -15.024 1.00 54.50 106 ALA A CA 1
ATOM 835 C C . ALA A 1 106 ? 24.533 -14.626 -13.799 1.00 54.50 106 ALA A C 1
ATOM 837 O O . ALA A 1 106 ? 24.200 -13.726 -13.035 1.00 54.50 106 ALA A O 1
ATOM 838 N N . MET A 1 107 ? 25.633 -15.352 -13.602 1.00 54.22 107 MET A N 1
ATOM 839 C CA . MET A 1 107 ? 26.507 -15.244 -12.425 1.00 54.22 107 MET A CA 1
ATOM 840 C C . MET A 1 107 ? 27.220 -13.884 -12.277 1.00 54.22 107 MET A C 1
ATOM 842 O O . MET A 1 107 ? 28.196 -13.779 -11.531 1.00 54.22 107 MET A O 1
ATOM 846 N N . GLU A 1 108 ? 26.802 -12.842 -12.998 1.00 62.62 108 GLU A N 1
ATOM 847 C CA . GLU A 1 108 ? 27.364 -11.521 -12.784 1.00 62.62 108 GLU A CA 1
ATOM 848 C C . GLU A 1 108 ? 26.880 -10.957 -11.443 1.00 62.62 108 GLU A C 1
ATOM 850 O O . GLU A 1 108 ? 25.688 -10.988 -11.131 1.00 62.62 108 GLU A O 1
ATOM 855 N N . PRO A 1 109 ? 27.790 -10.403 -10.628 1.00 62.94 109 PRO A N 1
ATOM 856 C CA . PRO A 1 109 ? 27.398 -9.766 -9.385 1.00 62.94 109 PRO A CA 1
ATOM 857 C C . PRO A 1 109 ? 26.397 -8.636 -9.647 1.00 62.94 109 PRO A C 1
ATOM 859 O O . PRO A 1 109 ? 26.668 -7.759 -10.465 1.00 62.94 109 PRO A O 1
ATOM 862 N N . MET A 1 110 ? 25.312 -8.570 -8.867 1.00 67.81 110 MET A N 1
ATOM 863 C CA . MET A 1 110 ? 24.314 -7.482 -8.922 1.00 67.81 110 MET A CA 1
ATOM 864 C 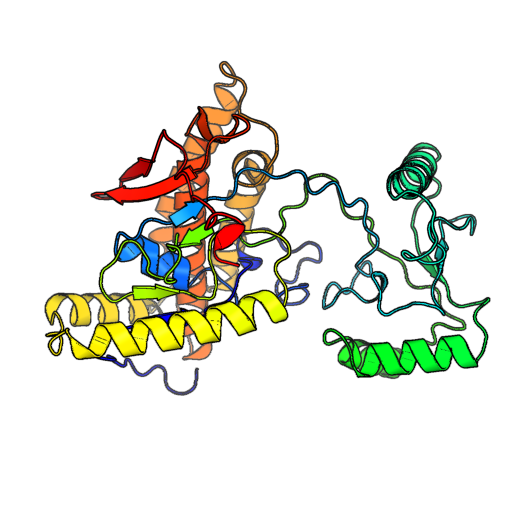C . MET A 1 110 ? 24.929 -6.073 -8.916 1.00 67.81 110 MET A C 1
ATOM 866 O O . MET A 1 110 ? 24.384 -5.140 -9.497 1.00 67.81 110 MET A O 1
ATOM 870 N N . ARG A 1 111 ? 26.096 -5.911 -8.283 1.00 71.00 111 ARG A N 1
ATOM 871 C CA . ARG A 1 111 ? 26.867 -4.663 -8.275 1.00 71.00 111 ARG A CA 1
ATOM 872 C C . ARG A 1 111 ? 27.372 -4.252 -9.666 1.00 71.00 111 ARG A C 1
ATOM 874 O O . ARG A 1 111 ? 27.396 -3.064 -9.954 1.00 71.00 111 ARG A O 1
ATOM 881 N N . LYS A 1 112 ? 27.778 -5.205 -10.509 1.00 73.06 112 LYS A N 1
ATOM 882 C CA . LYS A 1 112 ? 28.265 -4.932 -11.868 1.00 73.06 112 LYS A CA 1
ATOM 883 C C . LYS A 1 112 ? 27.128 -4.440 -12.766 1.00 73.06 112 LYS A C 1
ATOM 885 O O . LYS A 1 112 ? 27.303 -3.441 -13.449 1.00 73.06 112 LYS A O 1
ATOM 890 N N . TYR A 1 113 ? 25.949 -5.062 -12.675 1.00 75.38 113 TYR A N 1
ATOM 891 C CA . TYR A 1 113 ? 24.752 -4.579 -13.371 1.00 75.38 113 TYR A CA 1
ATOM 892 C C . TYR A 1 113 ? 24.410 -3.140 -13.001 1.00 75.38 113 TYR A C 1
ATOM 894 O O . TYR A 1 113 ? 24.178 -2.319 -13.881 1.00 75.38 113 TYR A O 1
ATOM 902 N N . ARG A 1 114 ? 24.433 -2.818 -11.703 1.00 75.81 114 ARG A N 1
ATOM 903 C CA . ARG A 1 114 ? 24.184 -1.448 -11.237 1.00 75.81 114 ARG A CA 1
ATOM 904 C C . ARG A 1 114 ? 25.185 -0.454 -11.814 1.00 75.81 114 ARG A C 1
ATOM 906 O O . ARG A 1 114 ? 24.754 0.585 -12.293 1.00 75.81 114 ARG A O 1
ATOM 913 N N . GLN A 1 115 ? 26.474 -0.799 -11.821 1.00 80.56 115 GLN A N 1
ATOM 914 C CA . GLN A 1 115 ? 27.512 0.070 -12.375 1.00 80.56 115 GLN A CA 1
ATOM 915 C C . GLN A 1 115 ? 27.274 0.363 -13.862 1.00 80.56 115 GLN A C 1
ATOM 917 O O . GLN A 1 115 ? 27.288 1.522 -14.246 1.00 80.56 115 GLN A O 1
ATOM 922 N N . ASN A 1 116 ? 26.967 -0.655 -14.675 1.00 83.62 116 ASN A N 1
ATOM 923 C CA . ASN A 1 116 ? 26.691 -0.459 -16.105 1.00 83.62 116 ASN A CA 1
ATOM 924 C C . ASN A 1 116 ? 25.535 0.530 -16.337 1.00 83.62 116 ASN A C 1
ATOM 926 O O . ASN A 1 116 ? 25.601 1.379 -17.221 1.00 83.62 116 ASN A O 1
ATOM 930 N N . VAL A 1 117 ? 24.473 0.422 -15.532 1.00 83.88 117 VAL A N 1
ATOM 931 C CA . VAL A 1 117 ? 23.314 1.320 -15.615 1.00 83.88 117 VAL A CA 1
ATOM 932 C C . VAL A 1 117 ? 23.681 2.736 -15.184 1.00 83.88 117 VAL A C 1
ATOM 934 O O . VAL A 1 117 ? 23.311 3.688 -15.864 1.00 83.88 117 VAL A O 1
ATOM 937 N N . GLU A 1 118 ? 24.416 2.884 -14.082 1.00 84.31 118 GLU A N 1
ATOM 938 C CA . GLU A 1 118 ? 24.880 4.182 -13.578 1.00 84.31 118 GLU A CA 1
ATOM 939 C C . GLU A 1 118 ? 25.799 4.889 -14.583 1.00 84.31 118 GLU A C 1
ATOM 941 O O . GLU A 1 118 ? 25.596 6.070 -14.863 1.00 84.31 118 GLU A O 1
ATOM 946 N N . ASP A 1 119 ? 26.741 4.161 -15.185 1.00 88.38 119 ASP A N 1
ATOM 947 C CA . ASP A 1 119 ? 27.642 4.678 -16.218 1.00 88.38 119 ASP A CA 1
ATOM 948 C C . ASP A 1 119 ? 26.850 5.091 -17.468 1.00 88.38 119 ASP A C 1
ATOM 950 O O . ASP A 1 119 ? 27.007 6.203 -17.968 1.00 88.38 119 ASP A O 1
ATOM 954 N N . SER A 1 120 ? 25.904 4.255 -17.915 1.00 89.94 120 SER A N 1
ATOM 955 C CA . SER A 1 120 ? 25.015 4.569 -19.041 1.00 89.94 120 SER A CA 1
ATOM 956 C C . SER A 1 120 ? 24.179 5.830 -18.788 1.00 89.94 120 SER A C 1
ATOM 958 O O . SER A 1 120 ? 23.929 6.598 -19.717 1.00 89.94 120 SER A O 1
ATOM 960 N N . VAL A 1 121 ? 23.741 6.074 -17.547 1.00 88.31 121 VAL A N 1
ATOM 961 C CA . VAL A 1 121 ? 23.059 7.323 -17.170 1.00 88.31 121 VAL A CA 1
ATOM 962 C C . VAL A 1 121 ? 24.029 8.505 -17.208 1.00 88.31 121 VAL A C 1
ATOM 964 O O . VAL A 1 121 ? 23.694 9.537 -17.788 1.00 88.31 121 VAL A O 1
ATOM 967 N N . ALA A 1 122 ? 25.223 8.364 -16.627 1.00 89.69 122 ALA A N 1
ATOM 968 C CA . ALA A 1 122 ? 26.234 9.421 -16.576 1.00 89.69 122 ALA A CA 1
ATOM 969 C C . ALA A 1 122 ? 26.731 9.842 -17.970 1.00 89.69 122 ALA A C 1
ATOM 971 O O . ALA A 1 122 ? 26.994 11.021 -18.205 1.00 89.69 122 ALA A O 1
ATOM 972 N N . GLU A 1 123 ? 26.814 8.894 -18.902 1.00 94.88 123 GLU A N 1
ATOM 973 C CA . GLU A 1 123 ? 27.203 9.110 -20.299 1.00 94.88 123 GLU A CA 1
ATOM 974 C C . GLU A 1 123 ? 26.049 9.626 -21.180 1.00 94.88 123 GLU A C 1
ATOM 976 O O . GLU A 1 123 ? 26.265 9.955 -22.344 1.00 94.88 123 GLU A O 1
ATOM 981 N N . GLY A 1 124 ? 24.824 9.724 -20.650 1.00 92.75 124 GLY A N 1
ATOM 982 C CA . GLY A 1 124 ? 23.657 10.195 -21.403 1.00 92.75 124 GLY A CA 1
ATOM 983 C C . GLY A 1 124 ? 23.068 9.163 -22.371 1.00 92.75 124 GLY A C 1
ATOM 984 O O . GLY A 1 124 ? 22.302 9.529 -23.259 1.00 92.75 124 GLY A O 1
ATOM 985 N N . LYS A 1 125 ? 23.371 7.874 -22.190 1.00 93.81 125 LYS A N 1
ATOM 986 C CA . LYS A 1 125 ? 22.901 6.756 -23.028 1.00 93.81 125 LYS A CA 1
ATOM 987 C C . LYS A 1 125 ? 21.521 6.228 -22.608 1.00 93.81 125 LYS A C 1
ATOM 989 O O . LYS A 1 125 ? 21.257 5.031 -22.658 1.00 93.81 125 LYS A O 1
ATOM 994 N N . THR A 1 126 ? 20.630 7.100 -22.153 1.00 89.69 126 THR A N 1
ATOM 995 C CA . THR A 1 126 ? 19.232 6.765 -21.818 1.00 89.69 126 THR A CA 1
ATOM 996 C C . THR A 1 126 ? 18.316 7.081 -23.014 1.00 89.69 126 THR A C 1
ATOM 998 O O . THR A 1 126 ? 18.718 7.861 -23.880 1.00 89.69 126 THR A O 1
ATOM 1001 N N . PRO A 1 127 ? 17.094 6.516 -23.126 1.00 91.69 127 PRO A N 1
ATOM 1002 C CA . PRO A 1 127 ? 16.400 5.586 -22.224 1.00 91.69 127 PRO A CA 1
ATOM 1003 C C . PRO A 1 127 ? 16.829 4.118 -22.405 1.00 91.69 127 PRO A C 1
ATOM 1005 O O . PRO A 1 127 ? 17.704 3.803 -23.210 1.00 91.69 127 PRO A O 1
ATOM 1008 N N . PHE A 1 128 ? 16.213 3.222 -21.631 1.00 91.19 128 PHE A N 1
ATOM 1009 C CA . PHE A 1 128 ? 16.484 1.783 -21.648 1.00 91.19 128 PHE A CA 1
ATOM 1010 C C . PHE A 1 128 ? 15.316 1.005 -22.250 1.00 91.19 128 PHE A C 1
ATOM 1012 O O . PHE A 1 128 ? 14.165 1.422 -22.130 1.00 91.19 128 PHE A O 1
ATOM 1019 N N . TYR A 1 129 ? 15.602 -0.145 -22.856 1.00 92.06 129 TYR A N 1
ATOM 1020 C CA . TYR A 1 129 ? 14.607 -0.961 -23.544 1.00 92.06 129 TYR A CA 1
ATOM 1021 C C . TYR A 1 129 ? 14.728 -2.445 -23.210 1.00 92.06 129 TYR A C 1
ATOM 1023 O O . TYR A 1 129 ? 15.822 -2.964 -22.995 1.00 92.06 129 TYR A O 1
ATOM 1031 N N . LEU A 1 130 ? 13.585 -3.130 -23.217 1.00 90.81 130 LEU A N 1
ATOM 1032 C CA . LEU A 1 130 ? 13.487 -4.581 -23.294 1.00 90.81 130 LEU A CA 1
ATOM 1033 C C . LEU A 1 130 ? 13.509 -4.978 -24.768 1.00 90.81 130 LEU A C 1
ATOM 1035 O O . LEU A 1 130 ? 12.635 -4.570 -25.534 1.00 90.81 130 LEU A O 1
ATOM 1039 N N . ASP A 1 131 ? 14.503 -5.772 -25.142 1.00 91.88 131 ASP A N 1
ATOM 1040 C CA . ASP A 1 131 ? 14.771 -6.184 -26.515 1.00 91.88 131 ASP A CA 1
ATOM 1041 C C . ASP A 1 131 ? 14.780 -7.714 -26.624 1.00 91.88 131 ASP A C 1
ATOM 1043 O O . ASP A 1 131 ? 15.445 -8.385 -25.836 1.00 91.88 131 ASP A O 1
ATOM 1047 N N . TRP A 1 132 ? 14.000 -8.262 -27.562 1.00 92.56 132 TRP A N 1
ATOM 1048 C CA . TRP A 1 132 ? 13.901 -9.704 -27.842 1.00 92.56 132 TRP A CA 1
ATOM 1049 C C . TRP A 1 132 ? 14.414 -10.044 -29.252 1.00 92.56 132 TRP A C 1
ATOM 1051 O O . TRP A 1 132 ? 14.240 -11.165 -29.717 1.00 92.56 132 TRP A O 1
ATOM 1061 N N . THR A 1 133 ? 15.035 -9.095 -29.963 1.00 90.19 133 THR A N 1
ATOM 1062 C CA . THR A 1 133 ? 15.402 -9.257 -31.385 1.00 90.19 133 THR A CA 1
ATOM 1063 C C . THR A 1 133 ? 16.421 -10.369 -31.657 1.00 90.19 133 THR A C 1
ATOM 1065 O O . THR A 1 133 ? 16.464 -10.885 -32.771 1.00 90.19 133 THR A O 1
ATOM 1068 N N . ASP A 1 134 ? 17.191 -10.779 -30.645 1.00 89.44 134 ASP A N 1
ATOM 1069 C CA . ASP A 1 134 ? 18.161 -11.883 -30.731 1.00 89.44 134 ASP A CA 1
ATOM 1070 C C . ASP A 1 134 ? 17.636 -13.199 -30.129 1.00 89.44 134 ASP A C 1
ATOM 1072 O O . ASP A 1 134 ? 18.366 -14.192 -30.106 1.00 89.44 134 ASP A O 1
ATOM 1076 N N . ALA A 1 135 ? 16.404 -13.217 -29.611 1.00 91.81 135 ALA A N 1
ATOM 1077 C CA . ALA A 1 135 ? 15.827 -14.404 -28.997 1.00 91.81 135 ALA A CA 1
ATOM 1078 C C . ALA A 1 135 ? 15.469 -15.449 -30.059 1.00 91.81 135 ALA A C 1
ATOM 1080 O O . ALA A 1 135 ? 14.886 -15.148 -31.103 1.00 91.81 135 ALA A O 1
ATOM 1081 N N . SER A 1 136 ? 15.782 -16.707 -29.771 1.00 93.75 136 SER A N 1
ATOM 1082 C CA . SER A 1 136 ? 15.296 -17.836 -30.555 1.00 93.75 136 SER A CA 1
ATOM 1083 C C . SER A 1 136 ? 13.785 -18.008 -30.388 1.00 93.75 136 SER A C 1
ATOM 1085 O O . SER A 1 136 ? 13.196 -17.610 -29.382 1.00 93.75 136 SER A O 1
ATOM 1087 N N . GLU A 1 137 ? 13.140 -18.660 -31.357 1.00 93.50 137 GLU A N 1
ATOM 1088 C CA . GLU A 1 137 ? 11.695 -18.900 -31.285 1.00 93.50 137 GLU A CA 1
ATOM 1089 C C . GLU A 1 137 ? 11.304 -19.703 -30.030 1.00 93.50 137 GLU A C 1
ATOM 1091 O O . GLU A 1 137 ? 10.259 -19.444 -29.443 1.00 93.50 137 GLU A O 1
ATOM 1096 N N . GLU A 1 138 ? 12.159 -20.615 -29.560 1.00 94.38 138 GLU A N 1
ATOM 1097 C CA . GLU A 1 138 ? 11.941 -21.358 -28.312 1.00 94.38 138 GLU A CA 1
ATOM 1098 C C . GLU A 1 138 ? 11.922 -20.435 -27.084 1.00 94.38 138 GLU A C 1
ATOM 1100 O O . GLU A 1 138 ? 11.003 -20.510 -26.265 1.00 94.38 138 GLU A O 1
ATOM 1105 N N . GLU A 1 139 ? 12.893 -19.524 -26.976 1.00 92.69 139 GLU A N 1
ATOM 1106 C CA . GLU A 1 139 ? 12.977 -18.561 -25.873 1.00 92.69 139 GLU A CA 1
ATOM 1107 C C . GLU A 1 139 ? 11.766 -17.623 -25.871 1.00 92.69 139 GLU A C 1
ATOM 1109 O O . GLU A 1 139 ? 11.182 -17.362 -24.815 1.00 92.69 139 GLU A O 1
ATOM 1114 N N . VAL A 1 140 ? 11.344 -17.163 -27.054 1.00 91.50 140 VAL A N 1
ATOM 1115 C CA . VAL A 1 140 ? 10.154 -16.319 -27.203 1.00 91.50 140 VAL A CA 1
ATOM 1116 C C . VAL A 1 140 ? 8.889 -17.071 -26.786 1.00 91.50 140 VAL A C 1
ATOM 1118 O O . VAL A 1 140 ? 8.075 -16.522 -26.042 1.00 91.50 140 VAL A O 1
ATOM 1121 N N . GLN A 1 141 ? 8.713 -18.326 -27.210 1.00 91.25 141 GLN A N 1
ATOM 1122 C CA . GLN A 1 141 ? 7.556 -19.132 -26.808 1.00 91.25 141 GLN A CA 1
ATOM 1123 C C . GLN A 1 141 ? 7.533 -19.390 -25.298 1.00 91.25 141 GLN A C 1
ATOM 1125 O O . GLN A 1 141 ? 6.470 -19.286 -24.682 1.00 91.25 141 GLN A O 1
ATOM 1130 N N . TYR A 1 142 ? 8.690 -19.654 -24.684 1.00 91.19 142 TYR A N 1
ATOM 1131 C CA . TYR A 1 142 ? 8.788 -19.799 -23.233 1.00 91.19 142 TYR A CA 1
ATOM 1132 C C . TYR A 1 142 ? 8.387 -18.512 -22.510 1.00 91.19 142 TYR A C 1
ATOM 1134 O O . TYR A 1 142 ? 7.538 -18.550 -21.621 1.00 91.19 142 TYR A O 1
ATOM 1142 N N . ALA A 1 143 ? 8.932 -17.363 -22.915 1.00 88.94 143 ALA A N 1
ATOM 1143 C CA . ALA A 1 143 ? 8.595 -16.092 -22.289 1.00 88.94 143 ALA A CA 1
ATOM 1144 C C . ALA A 1 143 ? 7.101 -15.757 -22.484 1.0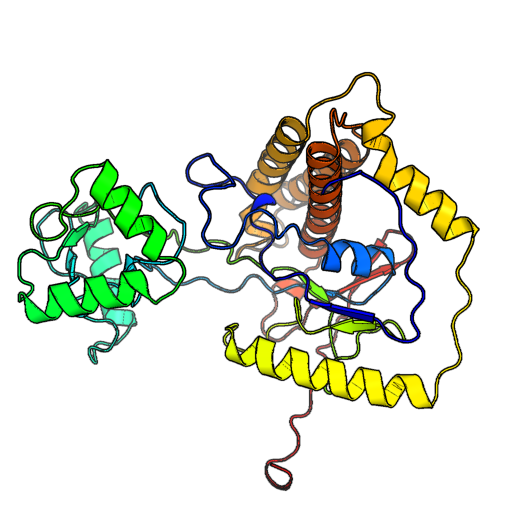0 88.94 143 ALA A C 1
ATOM 1146 O O . ALA A 1 143 ? 6.418 -15.393 -21.533 1.00 88.94 143 ALA A O 1
ATOM 1147 N N . LEU A 1 144 ? 6.521 -15.983 -23.668 1.00 87.88 144 LEU A N 1
ATOM 1148 C CA . LEU A 1 144 ? 5.079 -15.795 -23.900 1.00 87.88 144 LEU A CA 1
ATOM 1149 C C . LEU A 1 144 ? 4.192 -16.755 -23.090 1.00 87.88 144 LEU A C 1
ATOM 1151 O O . LEU A 1 144 ? 3.051 -16.401 -22.748 1.00 87.88 144 LEU A O 1
ATOM 1155 N N . TRP A 1 145 ? 4.679 -17.964 -22.797 1.00 89.81 145 TRP A N 1
ATOM 1156 C CA . TRP A 1 145 ? 4.050 -18.876 -21.846 1.00 89.81 145 TRP A CA 1
ATOM 1157 C C . TRP A 1 145 ? 4.158 -18.324 -20.420 1.00 89.81 145 TRP A C 1
ATOM 1159 O O . TRP A 1 145 ? 3.132 -18.223 -19.749 1.00 89.81 145 TRP A O 1
ATOM 1169 N N . ALA A 1 146 ? 5.338 -17.879 -19.985 1.00 87.06 146 ALA A N 1
ATOM 1170 C CA . ALA A 1 146 ? 5.564 -17.320 -18.653 1.00 87.06 146 ALA A CA 1
ATOM 1171 C C . ALA A 1 146 ? 4.687 -16.081 -18.407 1.00 87.06 146 ALA A C 1
ATOM 1173 O O . ALA A 1 146 ? 3.970 -16.027 -17.412 1.00 87.06 146 ALA A O 1
ATOM 1174 N N . TYR A 1 147 ? 4.602 -15.152 -19.367 1.00 85.69 147 TYR A N 1
ATOM 1175 C CA . TYR A 1 147 ? 3.672 -14.015 -19.307 1.00 85.69 147 TYR A CA 1
ATOM 1176 C C . TYR A 1 147 ? 2.211 -14.458 -19.148 1.00 85.69 147 TYR A C 1
ATOM 1178 O O . TYR A 1 147 ? 1.426 -13.764 -18.517 1.00 85.69 147 TYR A O 1
ATOM 1186 N N . GLY A 1 148 ? 1.818 -15.606 -19.703 1.00 85.12 148 GLY A N 1
ATOM 1187 C CA . GLY A 1 148 ? 0.467 -16.146 -19.534 1.00 85.12 148 GLY A CA 1
ATOM 1188 C C . GLY A 1 148 ? 0.193 -16.758 -18.156 1.00 85.12 148 GLY A C 1
ATOM 1189 O O . GLY A 1 148 ? -0.973 -16.886 -17.791 1.00 85.12 148 GLY A O 1
ATOM 1190 N N . ASN A 1 149 ? 1.230 -17.135 -17.403 1.00 83.69 149 ASN A N 1
ATOM 1191 C CA . ASN A 1 149 ? 1.102 -17.941 -16.184 1.00 83.69 149 ASN A CA 1
ATOM 1192 C C . ASN A 1 149 ? 1.611 -17.237 -14.916 1.00 83.69 149 ASN A C 1
ATOM 1194 O O . ASN A 1 149 ? 1.196 -17.594 -13.815 1.00 83.69 149 ASN A O 1
ATOM 1198 N N . GLU A 1 150 ? 2.468 -16.223 -15.040 1.00 78.56 150 GLU A N 1
ATOM 1199 C CA . GLU A 1 150 ? 3.084 -15.527 -13.911 1.00 78.56 150 GLU A CA 1
ATOM 1200 C C . GLU A 1 150 ? 2.499 -14.126 -13.688 1.00 78.56 150 GLU A C 1
ATOM 1202 O O . GLU A 1 150 ? 2.213 -13.375 -14.622 1.00 78.56 150 GLU A O 1
ATOM 1207 N N . GLY A 1 151 ? 2.350 -13.751 -12.413 1.00 63.84 151 GLY A N 1
ATOM 1208 C CA . GLY A 1 151 ? 2.332 -12.353 -11.974 1.00 63.84 151 GLY A CA 1
ATOM 1209 C C . GLY A 1 151 ? 1.279 -11.430 -12.595 1.00 63.84 151 GLY A C 1
ATOM 1210 O O . GLY A 1 151 ? 1.528 -10.237 -12.661 1.00 63.84 151 GLY A O 1
ATOM 1211 N N . LEU A 1 152 ? 0.121 -11.917 -13.056 1.00 64.62 152 LEU A N 1
ATOM 1212 C CA . LEU A 1 152 ? -0.879 -11.109 -13.791 1.00 64.62 152 LEU A CA 1
ATOM 1213 C C . LEU A 1 152 ? -0.380 -10.545 -15.142 1.00 64.62 152 LEU A C 1
ATOM 1215 O O . LEU A 1 152 ? -1.049 -9.693 -15.729 1.00 64.62 152 LEU A O 1
ATOM 1219 N N . CYS A 1 153 ? 0.742 -11.042 -15.673 1.00 73.06 153 CYS A N 1
ATOM 1220 C CA . CYS A 1 153 ? 1.278 -10.651 -16.981 1.00 73.06 153 CYS A CA 1
ATOM 1221 C C . CYS A 1 153 ? 0.368 -11.061 -18.152 1.00 73.06 153 CYS A C 1
ATOM 1223 O O . CYS A 1 153 ? 0.548 -10.571 -19.265 1.00 73.06 153 CYS A O 1
ATOM 1225 N N . TRP A 1 154 ? -0.645 -11.905 -17.924 1.00 79.19 154 TRP A N 1
ATOM 1226 C CA . TRP A 1 154 ? -1.578 -12.333 -18.969 1.00 79.19 154 TRP A CA 1
ATOM 1227 C C . TRP A 1 154 ? -2.325 -11.141 -19.580 1.00 79.19 154 TRP A C 1
ATOM 1229 O O . TRP A 1 154 ? -2.545 -11.113 -20.787 1.00 79.19 154 TRP A O 1
ATOM 1239 N N . GLY A 1 155 ? -2.639 -10.117 -18.774 1.00 79.50 155 GLY A N 1
ATOM 1240 C CA . GLY A 1 155 ? -3.273 -8.891 -19.260 1.00 79.50 155 GLY A CA 1
ATOM 1241 C C . GLY A 1 155 ? -2.376 -8.105 -20.218 1.00 79.50 155 GLY A C 1
ATOM 1242 O O . GLY A 1 155 ? -2.880 -7.415 -21.097 1.00 79.50 155 GLY A O 1
ATOM 1243 N N . LEU A 1 156 ? -1.051 -8.253 -20.111 1.00 79.12 156 LEU A N 1
ATOM 1244 C CA . LEU A 1 156 ? -0.115 -7.649 -21.060 1.00 79.12 156 LEU A CA 1
ATOM 1245 C C . LEU A 1 156 ? -0.229 -8.297 -22.437 1.00 79.12 156 LEU A C 1
ATOM 1247 O O . LEU A 1 156 ? -0.106 -7.589 -23.426 1.00 79.12 156 LEU A O 1
ATOM 1251 N N . LYS A 1 157 ? -0.519 -9.602 -22.520 1.00 80.12 157 LYS A N 1
ATOM 1252 C CA . LYS A 1 157 ? -0.728 -10.279 -23.810 1.00 80.12 157 LYS A CA 1
ATOM 1253 C C . LYS A 1 157 ? -1.950 -9.724 -24.540 1.00 80.12 157 LYS A C 1
ATOM 1255 O O . LYS A 1 157 ? -1.892 -9.546 -25.752 1.00 80.12 157 LYS A O 1
ATOM 1260 N N . GLU A 1 158 ? -3.018 -9.409 -23.807 1.00 84.88 158 GLU A N 1
ATOM 1261 C CA . GLU A 1 158 ? -4.200 -8.757 -24.384 1.00 84.88 158 GLU A CA 1
ATOM 1262 C C . GLU A 1 158 ? -3.877 -7.329 -24.840 1.00 84.88 158 GLU A C 1
ATOM 1264 O O . GLU A 1 158 ? -4.186 -6.971 -25.970 1.00 84.88 158 GLU A O 1
ATOM 1269 N N . ILE A 1 159 ? -3.153 -6.548 -24.029 1.00 84.19 159 ILE A N 1
ATOM 1270 C CA . ILE A 1 159 ? -2.711 -5.196 -24.417 1.00 84.19 159 ILE A CA 1
ATOM 1271 C C . ILE A 1 159 ? -1.832 -5.238 -25.671 1.00 84.19 159 ILE A C 1
ATOM 1273 O O . ILE A 1 159 ? -2.011 -4.429 -26.575 1.00 84.19 159 ILE A O 1
ATOM 1277 N N . MET A 1 160 ? -0.886 -6.176 -25.743 1.00 84.50 160 MET A N 1
ATOM 1278 C CA . MET A 1 160 ? -0.028 -6.341 -26.915 1.00 84.50 160 MET A CA 1
ATOM 1279 C C . MET A 1 160 ? -0.841 -6.666 -28.161 1.00 84.50 160 MET A C 1
ATOM 1281 O O . MET A 1 160 ? -0.605 -6.081 -29.209 1.00 84.50 160 MET A O 1
ATOM 1285 N N . LYS A 1 161 ? -1.814 -7.570 -28.041 1.00 88.12 161 LYS A N 1
ATOM 1286 C CA . LYS A 1 161 ? -2.709 -7.936 -29.137 1.00 88.12 161 LYS A CA 1
ATOM 1287 C C . LYS A 1 161 ? -3.554 -6.747 -29.603 1.00 88.12 161 LYS A C 1
ATOM 1289 O O . LYS A 1 161 ? -3.660 -6.529 -30.804 1.00 88.12 161 LYS A O 1
ATOM 1294 N N . ASP A 1 162 ? -4.126 -5.983 -28.675 1.00 90.44 162 ASP A N 1
ATOM 1295 C CA . ASP A 1 162 ? -4.963 -4.818 -28.988 1.00 90.44 162 ASP A CA 1
ATOM 1296 C C . ASP A 1 162 ? -4.162 -3.679 -29.640 1.00 90.44 162 ASP A C 1
ATOM 1298 O O . ASP A 1 162 ? -4.703 -2.921 -30.446 1.00 90.44 162 ASP A O 1
ATOM 1302 N N . LEU A 1 163 ? -2.875 -3.561 -29.299 1.00 89.69 163 LEU A N 1
ATOM 1303 C CA . LEU A 1 163 ? -1.960 -2.540 -29.814 1.00 89.69 163 LEU A CA 1
ATOM 1304 C C . LEU A 1 163 ? -1.081 -3.014 -30.986 1.00 89.69 163 LEU A C 1
ATOM 1306 O O . LEU A 1 163 ? -0.238 -2.242 -31.436 1.00 89.69 163 LEU A O 1
ATOM 1310 N N . ASP A 1 164 ? -1.258 -4.250 -31.461 1.00 91.38 164 ASP A N 1
ATOM 1311 C CA . ASP A 1 164 ? -0.433 -4.886 -32.504 1.00 91.38 164 ASP A CA 1
ATOM 1312 C C . ASP A 1 164 ? 1.084 -4.873 -32.193 1.00 91.38 164 ASP A C 1
ATOM 1314 O O . ASP A 1 164 ? 1.936 -4.627 -33.046 1.00 91.38 164 ASP A O 1
ATOM 1318 N N . ILE A 1 165 ? 1.433 -5.118 -30.926 1.00 88.75 165 ILE A N 1
ATOM 1319 C CA . ILE A 1 165 ? 2.814 -5.171 -30.432 1.00 88.75 165 ILE A CA 1
ATOM 1320 C C . ILE A 1 165 ? 3.333 -6.611 -30.487 1.00 88.75 165 ILE A C 1
ATOM 1322 O O . ILE A 1 165 ? 2.806 -7.508 -29.829 1.00 88.75 165 ILE A O 1
ATOM 1326 N N . ASP A 1 166 ? 4.457 -6.802 -31.175 1.00 88.06 166 ASP A N 1
ATOM 1327 C CA . ASP A 1 166 ? 5.259 -8.030 -31.135 1.00 88.06 166 ASP A CA 1
ATOM 1328 C C . ASP A 1 166 ? 6.653 -7.713 -30.591 1.00 88.06 166 ASP A C 1
ATOM 1330 O O . ASP A 1 166 ? 7.385 -6.932 -31.197 1.00 88.06 166 ASP A O 1
ATOM 1334 N N . PHE A 1 167 ? 7.048 -8.330 -29.473 1.00 86.31 167 PHE A N 1
ATOM 1335 C CA . PHE A 1 167 ? 8.369 -8.113 -28.870 1.00 86.31 167 PHE A CA 1
ATOM 1336 C C . PHE A 1 167 ? 9.533 -8.478 -29.800 1.00 86.31 167 PHE A C 1
ATOM 1338 O O . PHE A 1 167 ? 10.631 -7.951 -29.632 1.00 86.31 167 PHE A O 1
ATOM 1345 N N . ARG A 1 168 ? 9.308 -9.338 -30.805 1.00 86.50 168 ARG A N 1
ATOM 1346 C CA . ARG A 1 168 ? 10.327 -9.676 -31.814 1.00 86.50 168 ARG A CA 1
ATOM 1347 C C . ARG A 1 168 ? 10.720 -8.478 -32.679 1.00 86.50 168 ARG A C 1
ATOM 1349 O O . ARG A 1 168 ? 11.809 -8.461 -33.244 1.00 86.50 168 ARG A O 1
ATOM 1356 N N . THR A 1 169 ? 9.831 -7.499 -32.820 1.00 89.19 169 THR A N 1
ATOM 1357 C CA . THR A 1 169 ? 10.007 -6.340 -33.708 1.00 89.19 169 THR A CA 1
ATOM 1358 C C . THR A 1 169 ? 9.909 -5.005 -32.973 1.00 89.19 169 THR A C 1
ATOM 1360 O O . THR A 1 169 ? 10.457 -4.008 -33.440 1.00 89.19 169 THR A O 1
ATOM 1363 N N . HIS A 1 170 ? 9.273 -4.985 -31.803 1.00 90.31 170 HIS A N 1
ATOM 1364 C CA . HIS A 1 170 ? 9.041 -3.805 -30.984 1.00 90.31 170 HIS A CA 1
ATOM 1365 C C . HIS A 1 170 ? 9.806 -3.917 -29.668 1.00 90.31 170 HIS A C 1
ATOM 1367 O O . HIS A 1 170 ? 9.485 -4.732 -28.804 1.00 90.31 170 HIS A O 1
ATOM 1373 N N . MET A 1 171 ? 10.796 -3.046 -29.495 1.00 90.62 171 MET A N 1
ATOM 1374 C CA . MET A 1 171 ? 11.458 -2.869 -28.207 1.00 90.62 171 MET A CA 1
ATOM 1375 C C . MET A 1 171 ? 10.554 -2.057 -27.277 1.00 90.62 171 MET A C 1
ATOM 1377 O O . MET A 1 171 ? 9.966 -1.058 -27.697 1.00 90.62 171 MET A O 1
ATOM 1381 N N . ILE A 1 172 ? 10.459 -2.460 -26.010 1.00 88.88 172 ILE A N 1
ATOM 1382 C CA . ILE A 1 172 ? 9.611 -1.775 -25.027 1.00 88.88 172 ILE A CA 1
ATOM 1383 C C . ILE A 1 172 ? 10.464 -0.909 -24.121 1.00 88.88 172 ILE A C 1
ATOM 1385 O O . ILE A 1 172 ? 11.365 -1.416 -23.458 1.00 88.88 172 ILE A O 1
ATOM 1389 N N . GLU A 1 173 ? 10.162 0.385 -24.065 1.00 89.75 173 GLU A N 1
ATOM 1390 C CA . GLU A 1 173 ? 10.857 1.301 -23.166 1.00 89.75 173 GLU A CA 1
ATOM 1391 C C . GLU A 1 173 ? 10.591 0.927 -21.700 1.00 89.75 173 GLU A C 1
ATOM 1393 O O . GLU A 1 173 ? 9.446 0.778 -21.248 1.00 89.75 173 GLU A O 1
ATOM 1398 N N . LEU A 1 174 ? 11.678 0.772 -20.955 1.00 87.44 174 LEU A N 1
ATOM 1399 C CA . LEU A 1 174 ? 11.679 0.414 -19.549 1.00 87.44 174 LEU A CA 1
ATOM 1400 C C . LEU A 1 174 ? 11.750 1.653 -18.689 1.00 87.44 174 LEU A C 1
ATOM 1402 O O . LEU A 1 174 ? 12.373 2.653 -19.046 1.00 87.44 174 LEU A O 1
ATOM 1406 N N . GLU A 1 175 ? 11.169 1.537 -17.504 1.00 80.00 175 GLU A N 1
ATOM 1407 C CA . GLU A 1 175 ? 11.465 2.490 -16.462 1.00 80.00 175 GLU A CA 1
ATOM 1408 C C . GLU A 1 175 ? 12.701 2.077 -15.673 1.00 80.00 175 GLU A C 1
ATOM 1410 O O . GLU A 1 175 ? 12.773 0.967 -15.138 1.00 80.00 175 GLU A O 1
ATOM 1415 N N . LEU A 1 176 ? 13.620 3.031 -15.531 1.00 77.25 176 LEU A N 1
ATOM 1416 C CA . LEU A 1 176 ? 14.634 2.985 -14.493 1.00 77.25 176 LEU A CA 1
ATOM 1417 C C . LEU A 1 176 ? 14.022 3.425 -13.158 1.00 77.25 176 LEU A C 1
ATOM 1419 O O . LEU A 1 176 ? 13.611 4.572 -13.003 1.00 77.25 176 LEU A O 1
ATOM 1423 N N . GLU A 1 177 ? 13.961 2.512 -12.193 1.00 70.19 177 GLU A N 1
ATOM 1424 C CA . GLU A 1 177 ? 13.529 2.847 -10.839 1.00 70.19 177 GLU A CA 1
ATOM 1425 C C . GLU A 1 177 ? 14.479 3.864 -10.188 1.00 70.19 177 GLU A C 1
ATOM 1427 O O . GLU A 1 177 ? 15.688 3.638 -10.107 1.00 70.19 177 GLU A O 1
ATOM 1432 N N . GLU A 1 178 ? 13.927 4.990 -9.725 1.00 61.75 178 GLU A N 1
ATOM 1433 C CA . GLU A 1 178 ? 14.696 6.016 -9.023 1.00 61.75 178 GLU A CA 1
ATOM 1434 C C . GLU A 1 178 ? 15.185 5.502 -7.656 1.00 61.75 178 GLU A C 1
ATOM 1436 O O . GLU A 1 178 ? 14.407 4.897 -6.903 1.00 61.75 178 GLU A O 1
ATOM 1441 N N . PRO A 1 179 ? 16.446 5.783 -7.277 1.00 55.78 179 PRO A N 1
ATOM 1442 C CA . PRO A 1 179 ? 16.951 5.450 -5.955 1.00 55.78 179 PRO A CA 1
ATOM 1443 C C . PRO A 1 179 ? 16.078 6.034 -4.843 1.00 55.78 179 PRO A C 1
ATOM 1445 O O . PRO A 1 179 ? 15.763 7.223 -4.826 1.00 55.78 179 PRO A O 1
ATOM 1448 N N . GLY A 1 180 ? 15.744 5.198 -3.862 1.00 52.84 180 GLY A N 1
ATOM 1449 C CA . GLY A 1 180 ? 14.953 5.616 -2.710 1.00 52.84 180 GLY A CA 1
ATOM 1450 C C . GLY A 1 180 ? 13.442 5.629 -2.941 1.00 52.84 180 GLY A C 1
ATOM 1451 O O . GLY A 1 180 ? 12.710 6.232 -2.152 1.00 52.84 180 GLY A O 1
ATOM 1452 N N . ARG A 1 181 ? 12.968 4.931 -3.981 1.00 56.81 181 ARG A N 1
ATOM 1453 C CA . ARG A 1 181 ? 11.554 4.607 -4.164 1.00 56.81 181 ARG A CA 1
ATOM 1454 C C . ARG A 1 181 ? 10.975 3.994 -2.882 1.00 56.81 181 ARG A C 1
ATOM 1456 O O . ARG A 1 181 ? 11.523 3.013 -2.383 1.00 56.81 181 ARG A O 1
ATOM 1463 N N . PRO A 1 182 ? 9.838 4.486 -2.381 1.00 55.19 182 PRO A N 1
ATOM 1464 C CA . PRO A 1 182 ? 9.108 3.785 -1.341 1.00 55.19 182 PRO A CA 1
ATOM 1465 C C . PRO A 1 182 ? 8.544 2.471 -1.905 1.00 55.19 182 PRO A C 1
ATOM 1467 O O . PRO A 1 182 ? 7.691 2.489 -2.794 1.00 55.19 182 PRO A O 1
ATOM 1470 N N . THR A 1 183 ? 9.021 1.328 -1.420 1.00 55.47 183 THR A N 1
ATOM 1471 C CA . THR A 1 183 ? 8.293 0.057 -1.545 1.00 55.47 183 THR A CA 1
ATOM 1472 C C . THR A 1 183 ? 7.158 0.103 -0.539 1.00 55.47 183 THR A C 1
ATOM 1474 O O . THR A 1 183 ? 7.432 0.404 0.617 1.00 55.47 183 THR A O 1
ATOM 1477 N N . GLY A 1 184 ? 5.912 -0.132 -0.956 1.00 55.53 184 GLY A N 1
ATOM 1478 C CA . GLY A 1 184 ? 4.766 -0.160 -0.043 1.00 55.53 184 GLY A CA 1
ATOM 1479 C C . GLY A 1 184 ? 4.977 -1.045 1.202 1.00 55.53 184 GLY A C 1
ATOM 1480 O O . GLY A 1 184 ? 5.932 -1.815 1.289 1.00 55.53 184 GLY A O 1
ATOM 1481 N N . GLY A 1 185 ? 4.094 -0.903 2.198 1.00 60.47 185 GLY A N 1
ATOM 1482 C CA . GLY A 1 185 ? 4.175 -1.695 3.431 1.00 60.47 185 GLY A CA 1
ATOM 1483 C C . GLY A 1 185 ? 4.988 -1.021 4.536 1.00 60.47 185 GLY A C 1
ATOM 1484 O O . GLY A 1 185 ? 5.735 -1.670 5.257 1.00 60.47 185 GLY A O 1
ATOM 1485 N N . PHE A 1 186 ? 4.852 0.293 4.697 1.00 70.25 186 PHE A N 1
ATOM 1486 C CA . PHE A 1 186 ? 5.598 1.050 5.715 1.00 70.25 186 PHE A CA 1
ATOM 1487 C C . PHE A 1 186 ? 5.089 0.826 7.128 1.00 70.25 186 PHE A C 1
ATOM 1489 O O . PHE A 1 186 ? 5.777 1.150 8.086 1.00 70.25 186 PHE A O 1
ATOM 1496 N N . LEU A 1 187 ? 3.867 0.324 7.250 1.00 79.88 187 LEU A N 1
ATOM 1497 C CA . LEU A 1 187 ? 3.178 0.159 8.506 1.00 79.88 187 LEU A CA 1
ATOM 1498 C C . LEU A 1 187 ? 2.425 -1.164 8.478 1.00 79.88 187 LEU A C 1
ATOM 1500 O O . LEU A 1 187 ? 1.776 -1.484 7.484 1.00 79.88 187 LEU A O 1
ATOM 1504 N N . ALA A 1 188 ? 2.535 -1.928 9.557 1.00 84.62 188 ALA A N 1
ATOM 1505 C CA . ALA A 1 188 ? 1.847 -3.196 9.730 1.00 84.62 188 ALA A CA 1
ATOM 1506 C C . ALA A 1 188 ? 1.643 -3.478 11.222 1.00 84.62 188 ALA A C 1
ATOM 1508 O O . ALA A 1 188 ? 2.481 -3.075 12.020 1.00 84.62 188 ALA A O 1
ATOM 1509 N N . PRO A 1 189 ? 0.595 -4.197 11.643 1.00 87.88 189 PRO A N 1
ATOM 1510 C CA . PRO A 1 189 ? 0.534 -4.740 12.993 1.00 87.88 189 PRO A CA 1
ATOM 1511 C C . PRO A 1 189 ? 1.779 -5.546 13.316 1.00 87.88 189 PRO A C 1
ATOM 1513 O O . PRO A 1 189 ? 2.274 -6.318 12.490 1.00 87.88 189 PRO A O 1
ATOM 1516 N N . TYR A 1 190 ? 2.242 -5.398 14.547 1.00 86.56 190 TYR A N 1
ATOM 1517 C CA . TYR A 1 190 ? 3.211 -6.331 15.075 1.00 86.56 190 TYR A CA 1
ATOM 1518 C C . TYR A 1 190 ? 2.516 -7.595 15.550 1.00 86.56 190 TYR A C 1
ATOM 1520 O O . TYR A 1 190 ? 1.520 -7.525 16.270 1.00 86.56 190 TYR A O 1
ATOM 1528 N N . ILE A 1 191 ? 3.077 -8.737 15.167 1.00 88.56 191 ILE A N 1
ATOM 1529 C CA . ILE A 1 191 ? 2.677 -10.048 15.655 1.00 88.56 191 ILE A CA 1
ATOM 1530 C C . ILE A 1 191 ? 3.799 -10.748 16.419 1.00 88.56 191 ILE A C 1
ATOM 1532 O O . ILE A 1 191 ? 4.976 -10.601 16.100 1.00 88.56 191 ILE A O 1
ATOM 1536 N N . ASP A 1 192 ? 3.450 -11.557 17.409 1.00 88.44 192 ASP A N 1
ATOM 1537 C CA . ASP A 1 192 ? 4.396 -12.471 18.044 1.00 88.44 192 ASP A CA 1
ATOM 1538 C C . ASP A 1 192 ? 4.630 -13.750 17.210 1.00 88.44 192 ASP A C 1
ATOM 1540 O O . ASP A 1 192 ? 4.143 -13.909 16.084 1.00 88.44 192 ASP A O 1
ATOM 1544 N N . ILE A 1 193 ? 5.398 -14.690 17.769 1.00 87.75 193 ILE A N 1
ATOM 1545 C CA . ILE A 1 193 ? 5.700 -15.975 17.122 1.00 87.75 193 ILE A CA 1
ATOM 1546 C C . ILE A 1 193 ? 4.456 -16.840 16.875 1.00 87.75 193 ILE A C 1
ATOM 1548 O O . ILE A 1 193 ? 4.519 -17.721 16.019 1.00 87.75 193 ILE A O 1
ATOM 1552 N N . ASP A 1 194 ? 3.355 -16.584 17.581 1.00 91.88 194 ASP A N 1
ATOM 1553 C CA . ASP A 1 194 ? 2.059 -17.256 17.464 1.00 91.88 194 ASP A CA 1
ATOM 1554 C C . ASP A 1 194 ? 1.068 -16.453 16.600 1.00 91.88 194 ASP A C 1
ATOM 1556 O O . ASP A 1 194 ? -0.129 -16.744 16.572 1.00 91.88 194 ASP A O 1
ATOM 1560 N N . CYS A 1 195 ? 1.565 -15.457 15.861 1.00 93.38 195 CYS A N 1
ATOM 1561 C CA . CYS A 1 195 ? 0.784 -14.593 14.980 1.00 93.38 195 CYS A CA 1
ATOM 1562 C C . CYS A 1 195 ? -0.252 -13.712 15.706 1.00 93.38 195 CYS A C 1
ATOM 1564 O O . CYS A 1 195 ? -1.183 -13.217 15.063 1.00 93.38 195 CYS A O 1
ATOM 1566 N N . LYS A 1 196 ? -0.104 -13.500 17.022 1.00 93.88 196 LYS A N 1
ATOM 1567 C CA . LYS A 1 196 ? -0.978 -12.629 17.824 1.00 93.88 196 LYS A CA 1
ATOM 1568 C C . LYS A 1 196 ? -0.489 -11.196 17.787 1.00 93.88 196 LYS A C 1
ATOM 1570 O O . LYS A 1 196 ? 0.703 -10.955 17.952 1.00 93.88 196 LYS A O 1
ATOM 1575 N N . THR A 1 197 ? -1.410 -10.253 17.639 1.00 93.44 197 THR A N 1
ATOM 1576 C CA . THR A 1 197 ? -1.110 -8.830 17.834 1.00 93.44 197 THR A CA 1
ATOM 1577 C C . THR A 1 197 ? -1.080 -8.467 19.322 1.00 93.44 197 THR A C 1
ATOM 1579 O O . THR A 1 197 ? -1.327 -9.307 20.187 1.00 93.44 197 THR A O 1
ATOM 1582 N N . SER A 1 198 ? -0.815 -7.198 19.645 1.00 91.31 198 SER A N 1
ATOM 1583 C CA . SER A 1 198 ? -0.937 -6.694 21.020 1.00 91.31 198 SER A CA 1
ATOM 1584 C C . SER A 1 198 ? -2.385 -6.622 21.527 1.00 91.31 198 SER A C 1
ATOM 1586 O O . SER A 1 198 ? -2.594 -6.370 22.713 1.00 91.31 198 SER A O 1
ATOM 1588 N N . LEU A 1 199 ? -3.379 -6.777 20.646 1.00 93.44 199 LEU A N 1
ATOM 1589 C CA . LEU A 1 199 ? -4.789 -6.840 21.014 1.00 93.44 199 LEU A CA 1
ATOM 1590 C C . LEU A 1 199 ? -5.210 -8.295 21.193 1.00 93.44 199 LEU A C 1
ATOM 1592 O O . LEU A 1 199 ? -5.000 -9.140 20.319 1.00 93.44 199 LEU A O 1
ATOM 1596 N N . GLU A 1 200 ? -5.835 -8.582 22.331 1.00 93.62 200 GLU A N 1
ATOM 1597 C CA . GLU A 1 200 ? -6.310 -9.926 22.630 1.00 93.62 200 GLU A CA 1
ATOM 1598 C C . GLU A 1 200 ? -7.377 -10.368 21.617 1.00 93.62 200 GLU A C 1
ATOM 1600 O O . GLU A 1 200 ? -8.277 -9.606 21.268 1.00 93.62 200 GLU A O 1
ATOM 1605 N N . GLY A 1 201 ? -7.256 -11.596 21.111 1.00 95.00 201 GLY A N 1
ATOM 1606 C CA . GLY A 1 201 ? -8.162 -12.136 20.094 1.00 95.00 201 GLY A CA 1
ATOM 1607 C C . GLY A 1 201 ? -7.931 -11.626 18.667 1.00 95.00 201 GLY A C 1
ATOM 1608 O O . GLY A 1 201 ? -8.560 -12.149 17.746 1.00 95.00 201 GLY A O 1
ATOM 1609 N N . LEU A 1 202 ? -7.010 -10.681 18.438 1.00 96.81 202 LEU A N 1
ATOM 1610 C CA . LEU A 1 202 ? -6.628 -10.243 17.095 1.00 96.81 202 LEU A CA 1
ATOM 1611 C C . LEU A 1 202 ? -5.317 -10.905 16.653 1.00 96.81 202 LEU A C 1
ATOM 1613 O O . LEU A 1 202 ? -4.246 -10.673 17.219 1.00 96.81 202 LEU A O 1
ATOM 1617 N N . PHE A 1 203 ? -5.414 -11.686 15.584 1.00 97.00 203 PHE A N 1
ATOM 1618 C CA . PHE A 1 203 ? -4.310 -12.314 14.871 1.00 97.00 203 PHE A CA 1
ATOM 1619 C C . PHE A 1 203 ? -4.097 -11.615 13.530 1.00 97.00 203 PHE A C 1
ATOM 1621 O O . PHE A 1 203 ? -5.020 -11.010 12.981 1.00 97.00 203 PHE A O 1
ATOM 1628 N N . ALA A 1 204 ? -2.904 -11.732 12.956 1.00 94.06 204 ALA A N 1
ATOM 1629 C CA . ALA A 1 204 ? -2.652 -11.234 11.609 1.00 94.06 204 ALA A CA 1
ATOM 1630 C C . ALA A 1 204 ? -1.718 -12.160 10.831 1.00 94.06 204 ALA A C 1
ATOM 1632 O O . ALA A 1 204 ? -0.785 -12.746 11.378 1.00 94.06 204 ALA A O 1
ATOM 1633 N N . CYS A 1 205 ? -1.972 -12.269 9.530 1.00 91.94 205 CYS A N 1
ATOM 1634 C CA . CYS A 1 205 ? -1.051 -12.864 8.570 1.00 91.94 205 CYS A CA 1
ATOM 1635 C C . CYS A 1 205 ? -0.657 -11.881 7.467 1.00 91.94 205 CYS A C 1
ATOM 1637 O O . CYS A 1 205 ? 0.394 -12.057 6.863 1.00 91.94 205 CYS A O 1
ATOM 1639 N N . SER A 1 206 ? -1.464 -10.848 7.201 1.00 88.94 206 SER A N 1
ATOM 1640 C CA . SER A 1 206 ? -1.107 -9.750 6.304 1.00 88.94 206 SER A CA 1
ATOM 1641 C C . SER A 1 206 ? -1.951 -8.501 6.605 1.00 88.94 206 SER A C 1
ATOM 1643 O O . SER A 1 206 ? -3.165 -8.630 6.766 1.00 88.94 206 SER A O 1
ATOM 1645 N N . PRO A 1 207 ? -1.358 -7.303 6.643 1.00 85.12 207 PRO A N 1
ATOM 1646 C CA . PRO A 1 207 ? 0.079 -7.063 6.691 1.00 85.12 207 PRO A CA 1
ATOM 1647 C C . PRO A 1 207 ? 0.634 -7.428 8.073 1.00 85.12 207 PRO A C 1
ATOM 1649 O O . PRO A 1 207 ? -0.094 -7.459 9.063 1.00 85.12 207 PRO A O 1
ATOM 1652 N N . VAL A 1 208 ? 1.926 -7.739 8.130 1.00 83.88 208 VAL A N 1
ATOM 1653 C CA . VAL A 1 208 ? 2.672 -8.036 9.365 1.00 83.88 208 VAL A CA 1
ATOM 1654 C C . VAL A 1 208 ? 4.084 -7.466 9.242 1.00 83.88 208 VAL A C 1
ATOM 1656 O O . VAL A 1 208 ? 4.516 -7.151 8.130 1.00 83.88 208 VAL A O 1
ATOM 1659 N N . GLN A 1 209 ? 4.819 -7.340 10.349 1.00 7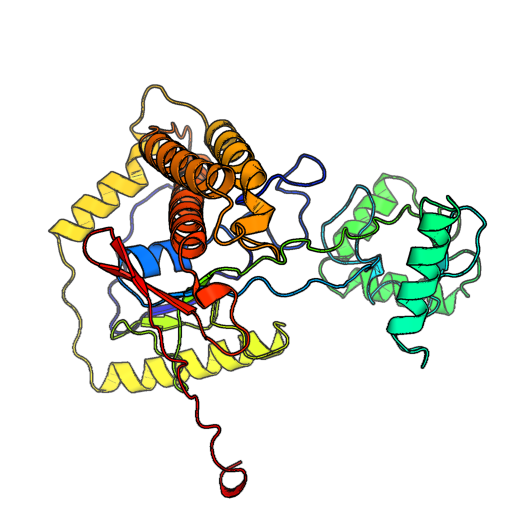7.94 209 GLN A N 1
ATOM 1660 C CA . GLN A 1 209 ? 6.209 -6.883 10.298 1.00 77.94 209 GLN A CA 1
ATOM 1661 C C . GLN A 1 209 ? 7.085 -7.763 9.382 1.00 77.94 209 GLN A C 1
ATOM 1663 O O . GLN A 1 209 ? 6.917 -8.983 9.314 1.00 77.94 209 GLN A O 1
ATOM 1668 N N . PHE A 1 210 ? 8.050 -7.146 8.693 1.00 69.44 210 PHE A N 1
ATOM 1669 C CA . PHE A 1 210 ? 8.948 -7.837 7.763 1.00 69.44 210 PHE A CA 1
ATOM 1670 C C . PHE A 1 210 ? 9.905 -8.785 8.496 1.00 69.44 210 PHE A C 1
ATOM 1672 O O . PHE A 1 210 ? 10.637 -8.373 9.395 1.00 69.44 210 PHE A O 1
ATOM 1679 N N . VAL A 1 211 ? 9.964 -10.042 8.046 1.00 52.59 211 VAL A N 1
ATOM 1680 C CA . VAL A 1 211 ? 10.939 -11.053 8.514 1.00 52.59 211 VAL A CA 1
ATOM 1681 C C . VAL A 1 211 ? 11.854 -11.530 7.367 1.00 52.59 211 VAL A C 1
ATOM 1683 O O . VAL A 1 211 ? 12.594 -12.498 7.509 1.00 52.59 211 VAL A O 1
ATOM 1686 N N . GLY A 1 212 ? 11.822 -10.858 6.210 1.00 54.78 212 GLY A N 1
ATOM 1687 C CA . GLY A 1 212 ? 12.570 -11.249 5.013 1.00 54.78 212 GLY A CA 1
ATOM 1688 C C . GLY A 1 212 ? 11.795 -10.964 3.729 1.00 54.78 212 GLY A C 1
ATOM 1689 O O . GLY A 1 212 ? 11.057 -9.982 3.658 1.00 54.78 212 GLY A O 1
ATOM 1690 N N . GLU A 1 213 ? 11.969 -11.820 2.720 1.00 53.31 213 GLU A N 1
ATOM 1691 C CA . GLU A 1 213 ? 11.252 -11.714 1.448 1.00 53.31 213 GLU A CA 1
ATOM 1692 C C . GLU A 1 213 ? 9.743 -11.911 1.650 1.00 53.31 213 GLU A C 1
ATOM 1694 O O . GLU A 1 213 ? 9.269 -12.893 2.235 1.00 53.31 213 GLU A O 1
ATOM 1699 N N . VAL A 1 214 ? 8.982 -10.933 1.172 1.00 65.19 214 VAL A N 1
ATOM 1700 C CA . VAL A 1 214 ? 7.529 -10.917 1.265 1.00 65.19 214 VAL A CA 1
ATOM 1701 C C . VAL A 1 214 ? 6.963 -11.436 -0.047 1.00 65.19 214 VAL A C 1
ATOM 1703 O O . VAL A 1 214 ? 6.920 -10.729 -1.049 1.00 65.19 214 VAL A O 1
ATOM 1706 N N . ALA A 1 215 ? 6.549 -12.699 -0.038 1.00 72.06 215 ALA A N 1
ATOM 1707 C CA . ALA A 1 215 ? 6.000 -13.380 -1.201 1.00 72.06 215 ALA A CA 1
ATOM 1708 C C . ALA A 1 215 ? 4.862 -14.328 -0.799 1.00 72.06 215 ALA A C 1
ATOM 1710 O O . ALA A 1 215 ? 4.608 -14.575 0.384 1.00 72.06 215 ALA A O 1
ATOM 1711 N N . ALA A 1 216 ? 4.183 -14.891 -1.802 1.00 81.12 216 ALA A N 1
ATOM 1712 C CA . ALA A 1 216 ? 3.071 -15.820 -1.603 1.00 81.12 216 ALA A CA 1
ATOM 1713 C C . ALA A 1 216 ? 3.375 -16.979 -0.622 1.00 81.12 216 ALA A C 1
ATOM 1715 O O . ALA A 1 216 ? 2.502 -17.274 0.200 1.00 81.12 216 ALA A O 1
ATOM 1716 N N . PRO A 1 217 ? 4.576 -17.603 -0.611 1.00 85.00 217 PRO A N 1
ATOM 1717 C CA . PRO A 1 217 ? 4.896 -18.647 0.366 1.00 85.00 217 PRO A CA 1
ATOM 1718 C C . PRO A 1 217 ? 4.834 -18.155 1.817 1.00 85.00 217 PRO A C 1
ATOM 1720 O O . PRO A 1 217 ? 4.228 -18.817 2.659 1.00 85.00 217 PRO A O 1
ATOM 1723 N N . THR A 1 218 ? 5.383 -16.968 2.100 1.00 84.12 218 THR A N 1
ATOM 1724 C CA . THR A 1 218 ? 5.382 -16.360 3.440 1.00 84.12 218 THR A CA 1
ATOM 1725 C C . THR A 1 218 ? 3.954 -16.188 3.955 1.00 84.12 218 THR A C 1
ATOM 1727 O O . THR A 1 218 ? 3.622 -16.655 5.044 1.00 84.12 218 THR A O 1
ATOM 1730 N N . TYR A 1 219 ? 3.074 -15.594 3.146 1.00 87.75 219 TYR A N 1
ATOM 1731 C CA . TYR A 1 219 ? 1.681 -15.367 3.536 1.00 87.75 219 TYR A CA 1
ATOM 1732 C C . TYR A 1 219 ? 0.838 -16.641 3.592 1.00 87.75 219 TYR A C 1
ATOM 1734 O O . TYR A 1 219 ? -0.076 -16.721 4.408 1.00 87.75 219 TYR A O 1
ATOM 1742 N N . THR A 1 220 ? 1.167 -17.657 2.791 1.00 90.88 220 THR A N 1
ATOM 1743 C CA . THR A 1 220 ? 0.516 -18.973 2.874 1.00 90.88 220 THR A CA 1
ATOM 1744 C C . THR A 1 220 ? 0.798 -19.626 4.226 1.00 90.88 220 THR A C 1
ATOM 1746 O O . THR A 1 220 ? -0.122 -20.085 4.903 1.00 90.88 220 THR A O 1
ATOM 1749 N N . VAL A 1 221 ? 2.062 -19.613 4.659 1.00 91.06 221 VAL A N 1
ATOM 1750 C CA . VAL A 1 221 ? 2.464 -20.177 5.953 1.00 91.06 221 VAL A CA 1
ATOM 1751 C C . VAL A 1 221 ? 1.888 -19.362 7.109 1.00 91.06 221 VAL A C 1
ATOM 1753 O O . VAL A 1 221 ? 1.325 -19.938 8.035 1.00 91.06 221 VAL A O 1
ATOM 1756 N N . LEU A 1 222 ? 1.973 -18.030 7.069 1.00 91.62 222 LEU A N 1
ATOM 1757 C CA . LEU A 1 222 ? 1.404 -17.184 8.124 1.00 91.62 222 LEU A CA 1
ATOM 1758 C C . LEU A 1 222 ? -0.124 -17.292 8.200 1.00 91.62 222 LEU A C 1
ATOM 1760 O O . LEU A 1 222 ? -0.681 -17.293 9.296 1.00 91.62 222 LEU A O 1
ATOM 1764 N N . GLY A 1 223 ? -0.807 -17.425 7.061 1.00 94.81 223 GLY A N 1
ATOM 1765 C CA . GLY A 1 223 ? -2.248 -17.670 7.009 1.00 94.81 223 GLY A CA 1
ATOM 1766 C C . GLY A 1 223 ? -2.625 -18.983 7.693 1.00 94.81 223 GLY A C 1
ATOM 1767 O O . GLY A 1 223 ? -3.512 -19.001 8.542 1.00 94.81 223 GLY A O 1
ATOM 1768 N N . TRP A 1 224 ? -1.889 -20.065 7.409 1.00 96.25 224 TRP A N 1
ATOM 1769 C CA . TRP A 1 224 ? -2.062 -21.333 8.123 1.00 96.25 224 TRP A CA 1
ATOM 1770 C C . TRP A 1 224 ? -1.833 -21.152 9.625 1.00 96.25 224 TRP A C 1
ATOM 1772 O O . TRP A 1 224 ? -2.706 -21.482 10.428 1.00 96.25 224 TRP A O 1
ATOM 1782 N N . ARG A 1 225 ? -0.670 -20.617 10.018 1.00 95.88 225 ARG A N 1
ATOM 1783 C CA . ARG A 1 225 ? -0.272 -20.513 11.430 1.00 95.88 225 ARG A CA 1
ATOM 1784 C C . ARG A 1 225 ? -1.226 -19.638 12.238 1.00 95.88 225 ARG A C 1
ATOM 1786 O O . ARG A 1 225 ? -1.622 -20.034 13.328 1.00 95.88 225 ARG A O 1
ATOM 1793 N N . SER A 1 226 ? -1.639 -18.491 11.700 1.00 96.38 226 SER A N 1
ATOM 1794 C CA . SER A 1 226 ? -2.631 -17.623 12.348 1.00 96.38 226 SER A CA 1
ATOM 1795 C C . SER A 1 226 ? -3.987 -18.317 12.504 1.00 96.38 226 SER A C 1
ATOM 1797 O O . SER A 1 226 ? -4.600 -18.200 13.562 1.00 96.38 226 SER A O 1
ATOM 1799 N N . GLY A 1 227 ? -4.422 -19.107 11.515 1.00 98.00 227 GLY A N 1
ATOM 1800 C CA . GLY A 1 227 ? -5.625 -19.937 11.610 1.00 98.00 227 GLY A CA 1
ATOM 1801 C C . GLY A 1 227 ? -5.549 -20.986 12.719 1.00 98.00 227 GLY A C 1
ATOM 1802 O O . GLY A 1 227 ? -6.467 -21.101 13.530 1.00 98.00 227 GLY A O 1
ATOM 1803 N N . GLU A 1 228 ? -4.437 -21.719 12.792 1.00 98.12 228 GLU A N 1
ATOM 1804 C CA . GLU A 1 228 ? -4.188 -22.721 13.834 1.00 98.12 228 GLU A CA 1
ATOM 1805 C C . GLU A 1 228 ? -4.179 -22.088 15.232 1.00 98.12 228 GLU A C 1
ATOM 1807 O O . GLU A 1 228 ? -4.881 -22.546 16.135 1.00 98.12 228 GLU A O 1
ATOM 1812 N N . LYS A 1 229 ? -3.458 -20.975 15.396 1.00 97.81 229 LYS A N 1
ATOM 1813 C CA . LYS A 1 229 ? -3.324 -20.284 16.683 1.00 97.81 229 LYS A CA 1
ATOM 1814 C C . LYS A 1 229 ? -4.610 -19.594 17.129 1.00 97.81 229 LYS A C 1
ATOM 1816 O O . LYS A 1 229 ? -4.934 -19.626 18.318 1.00 97.81 229 LYS A O 1
ATOM 1821 N N . ALA A 1 230 ? -5.392 -19.057 16.196 1.00 97.94 230 ALA A N 1
ATOM 1822 C CA . ALA A 1 230 ? -6.737 -18.576 16.486 1.00 97.94 230 ALA A CA 1
ATOM 1823 C C . ALA A 1 230 ? -7.653 -19.728 16.937 1.00 97.94 230 ALA A C 1
ATOM 1825 O O . ALA A 1 230 ? -8.357 -19.593 17.936 1.00 97.94 230 ALA A O 1
ATOM 1826 N N . ALA A 1 231 ? -7.609 -20.886 16.266 1.00 98.06 231 ALA A N 1
ATOM 1827 C CA . ALA A 1 231 ? -8.410 -22.057 16.629 1.00 98.06 231 ALA A CA 1
ATOM 1828 C C . ALA A 1 231 ? -8.048 -22.637 18.011 1.00 98.06 231 ALA A C 1
ATOM 1830 O O . ALA A 1 231 ? -8.918 -23.157 18.713 1.00 98.06 231 ALA A O 1
ATOM 1831 N N . GLU A 1 232 ? -6.782 -22.550 18.420 1.00 97.62 232 GLU A N 1
ATOM 1832 C CA . GLU A 1 232 ? -6.351 -22.860 19.787 1.00 97.62 232 GLU A CA 1
ATOM 1833 C C . GLU A 1 232 ? -6.907 -21.844 20.792 1.00 97.62 232 GLU A C 1
ATOM 1835 O O . GLU A 1 232 ? -7.514 -22.241 21.786 1.00 97.62 232 GLU A O 1
ATOM 1840 N N . TYR A 1 233 ? -6.769 -20.545 20.506 1.00 97.25 233 TYR A N 1
ATOM 1841 C CA . TYR A 1 233 ? -7.214 -19.459 21.384 1.00 97.25 233 TYR A CA 1
ATOM 1842 C C . TYR A 1 233 ? -8.716 -19.519 21.697 1.00 97.25 233 TYR A C 1
ATOM 1844 O O . TYR A 1 233 ? -9.114 -19.417 22.857 1.00 97.25 233 TYR A O 1
ATOM 1852 N N . ILE A 1 234 ? -9.571 -19.765 20.697 1.00 97.62 234 ILE A N 1
ATOM 1853 C CA . ILE A 1 234 ? -11.032 -19.748 20.892 1.00 97.62 234 ILE A CA 1
ATOM 1854 C C . ILE A 1 234 ? -11.573 -20.855 21.816 1.00 97.62 234 ILE A C 1
ATOM 1856 O O . ILE A 1 234 ? -12.734 -20.770 22.235 1.00 97.62 234 ILE A O 1
ATOM 1860 N N . LYS A 1 235 ? -10.776 -21.894 22.119 1.00 97.44 235 LYS A N 1
ATOM 1861 C CA . LYS A 1 235 ? -11.163 -22.989 23.030 1.00 97.44 235 LYS A CA 1
ATOM 1862 C C . LYS A 1 235 ? -11.242 -22.522 24.481 1.00 97.44 235 LYS A C 1
ATOM 1864 O O . LYS A 1 235 ? -12.120 -22.965 25.213 1.00 97.44 235 LYS A O 1
ATOM 1869 N N . GLU A 1 236 ? -10.374 -21.587 24.853 1.00 94.50 236 GLU A N 1
ATOM 1870 C CA . GLU A 1 236 ? -10.225 -21.093 26.227 1.00 94.50 236 GLU A CA 1
ATOM 1871 C C . GLU A 1 236 ? -10.994 -19.784 26.472 1.00 94.50 236 GLU A C 1
ATOM 1873 O O . GLU A 1 236 ? -11.092 -19.299 27.599 1.00 94.50 236 GLU A O 1
ATOM 1878 N N . VAL A 1 237 ? -11.564 -19.202 25.414 1.00 95.56 237 VAL A N 1
ATOM 1879 C CA . VAL A 1 237 ? -12.124 -17.848 25.429 1.00 95.56 237 VAL A CA 1
ATOM 1880 C C . VAL A 1 237 ? -13.641 -17.896 25.288 1.00 95.56 237 VAL A C 1
ATOM 1882 O O . VAL A 1 237 ? -14.219 -18.667 24.508 1.00 95.56 237 VAL A O 1
ATOM 1885 N N . LYS A 1 238 ? -14.316 -17.067 26.085 1.00 93.69 238 LYS A N 1
ATOM 1886 C CA . LYS A 1 238 ? -15.773 -16.927 26.047 1.00 93.69 238 LYS A CA 1
ATOM 1887 C C . LYS A 1 238 ? -16.200 -16.057 24.875 1.00 93.69 238 LYS A C 1
ATOM 1889 O O . LYS A 1 238 ? -15.430 -15.275 24.338 1.00 93.69 238 LYS A O 1
ATOM 1894 N N . GLU A 1 239 ? -17.458 -16.211 24.497 1.00 93.56 239 GLU A N 1
ATOM 1895 C CA . GLU A 1 239 ? -18.076 -15.373 23.480 1.00 93.56 239 GLU A CA 1
ATOM 1896 C C . GLU A 1 239 ? -18.028 -13.887 23.905 1.00 93.56 239 GLU A C 1
ATOM 1898 O O . GLU A 1 239 ? -18.458 -13.582 25.028 1.00 93.56 239 GLU A O 1
ATOM 1903 N N . PRO A 1 240 ? -17.490 -12.973 23.074 1.00 92.00 240 PRO A N 1
ATOM 1904 C CA . PRO A 1 240 ? -17.425 -11.558 23.420 1.00 92.00 240 PRO A CA 1
ATOM 1905 C C . PRO A 1 240 ? -18.813 -10.915 23.351 1.00 92.00 240 PRO A C 1
ATOM 1907 O O . PRO A 1 240 ? -19.691 -11.367 22.619 1.00 92.00 240 PRO A O 1
ATOM 1910 N N . LYS A 1 241 ? -19.008 -9.835 24.110 1.00 93.31 241 LYS A N 1
ATOM 1911 C CA . LYS A 1 241 ? -20.204 -8.993 24.005 1.00 93.31 241 LYS A CA 1
ATOM 1912 C C . LYS A 1 241 ? -19.859 -7.744 23.195 1.00 93.31 241 LYS A C 1
ATOM 1914 O O . LYS A 1 241 ? -18.918 -7.059 23.594 1.00 93.31 241 LYS A O 1
ATOM 1919 N N . PRO A 1 242 ? -20.580 -7.450 22.104 1.00 92.94 242 PRO A N 1
ATOM 1920 C CA . PRO A 1 242 ? -20.363 -6.225 21.349 1.00 92.94 242 PRO A CA 1
ATOM 1921 C C . PRO A 1 242 ? -20.658 -4.977 22.190 1.00 92.94 242 PRO A C 1
ATOM 1923 O O . PRO A 1 242 ? -21.544 -4.993 23.048 1.00 92.94 242 PRO A O 1
ATOM 1926 N N . ASP A 1 243 ? -19.917 -3.901 21.935 1.00 95.06 243 ASP A N 1
ATOM 1927 C CA . ASP A 1 243 ? -20.194 -2.582 22.500 1.00 95.06 243 ASP A CA 1
ATOM 1928 C C . ASP A 1 243 ? -21.157 -1.825 21.574 1.00 95.06 243 ASP A C 1
ATOM 1930 O O . ASP A 1 243 ? -20.788 -1.382 20.487 1.00 95.06 243 ASP A O 1
ATOM 1934 N N . GLU A 1 244 ? -22.407 -1.676 22.013 1.00 96.69 244 GLU A N 1
ATOM 1935 C CA . GLU A 1 244 ? -23.460 -0.989 21.255 1.00 96.69 244 GLU A CA 1
ATOM 1936 C C . GLU A 1 244 ? -23.109 0.473 20.944 1.00 96.69 244 GLU A C 1
ATOM 1938 O O . GLU A 1 244 ? -23.422 0.974 19.865 1.00 96.69 244 GLU A O 1
ATOM 1943 N N . ALA A 1 245 ? -22.427 1.170 21.860 1.00 97.06 245 ALA A N 1
ATOM 1944 C CA . ALA A 1 245 ? -22.039 2.558 21.629 1.00 97.06 245 ALA A CA 1
ATOM 1945 C C . ALA A 1 245 ? -20.968 2.649 20.534 1.00 97.06 245 ALA A C 1
ATOM 1947 O O . ALA A 1 245 ? -21.028 3.538 19.681 1.00 97.06 245 ALA A O 1
ATOM 1948 N N . GLN A 1 246 ? -20.026 1.701 20.524 1.00 95.38 246 GLN A N 1
ATOM 1949 C CA . GLN A 1 246 ? -19.024 1.585 19.468 1.00 95.38 246 GLN A CA 1
ATOM 1950 C C . GLN A 1 246 ? -19.669 1.266 18.114 1.00 95.38 246 GLN A C 1
ATOM 1952 O O . GLN A 1 246 ? -19.307 1.886 17.117 1.00 95.38 246 GLN A O 1
ATOM 1957 N N . ILE A 1 247 ? -20.633 0.340 18.072 1.00 97.25 247 ILE A N 1
ATOM 1958 C CA . ILE A 1 247 ? -21.347 -0.034 16.842 1.00 97.25 247 ILE A CA 1
ATOM 1959 C C . ILE A 1 247 ? -22.037 1.184 16.228 1.00 97.25 247 ILE A C 1
ATOM 1961 O O . ILE A 1 247 ? -21.820 1.476 15.053 1.00 97.25 247 ILE A O 1
ATOM 1965 N N . VAL A 1 248 ? -22.819 1.918 17.026 1.00 97.88 248 VAL A N 1
ATOM 1966 C CA . VAL A 1 248 ? -23.534 3.117 16.561 1.00 97.88 248 VAL A CA 1
ATOM 1967 C C . VAL A 1 248 ? -22.553 4.176 16.059 1.00 97.88 248 VAL A C 1
ATOM 1969 O O . VAL A 1 248 ? -22.766 4.772 15.002 1.00 97.88 248 VAL A O 1
ATOM 1972 N N . PHE A 1 249 ? -21.457 4.402 16.788 1.00 96.81 249 PHE A N 1
ATOM 1973 C CA . PHE A 1 249 ? -20.429 5.354 16.376 1.00 96.81 249 PHE A CA 1
ATOM 1974 C C . PHE A 1 249 ? -19.778 4.963 15.041 1.00 96.81 249 PHE A C 1
ATOM 1976 O O . PHE A 1 249 ? -19.648 5.805 14.150 1.00 96.81 249 PHE A O 1
ATOM 1983 N N . GLU A 1 250 ? -19.394 3.695 14.880 1.00 96.44 250 GLU A N 1
ATOM 1984 C CA . GLU A 1 250 ? -18.753 3.210 13.658 1.00 96.44 250 GLU A CA 1
ATOM 1985 C C . GLU A 1 250 ? -19.707 3.205 12.465 1.00 96.44 250 GLU A C 1
ATOM 1987 O O . GLU A 1 250 ? -19.302 3.636 11.387 1.00 96.44 250 GLU A O 1
ATOM 1992 N N . GLU A 1 251 ? -20.973 2.817 12.644 1.00 97.50 251 GLU A N 1
ATOM 1993 C CA . GLU A 1 251 ? -21.998 2.900 11.597 1.00 97.50 251 GLU A CA 1
ATOM 1994 C C . GLU A 1 251 ? -22.163 4.344 11.105 1.00 97.50 251 GLU A C 1
ATOM 1996 O O . GLU A 1 251 ? -22.076 4.616 9.904 1.00 97.50 251 GLU A O 1
ATOM 2001 N N . MET A 1 252 ? -22.311 5.297 12.032 1.00 96.75 252 MET A N 1
ATOM 2002 C CA . MET A 1 252 ? -22.393 6.718 11.693 1.00 96.75 252 MET A CA 1
ATOM 2003 C C . MET A 1 252 ? -21.145 7.199 10.948 1.00 96.75 252 MET A C 1
ATOM 2005 O O . MET A 1 252 ? -21.263 7.937 9.966 1.00 96.75 252 MET A O 1
ATOM 2009 N N . ARG A 1 253 ? -19.951 6.788 11.392 1.00 95.88 253 ARG A N 1
ATOM 2010 C CA . ARG A 1 253 ? -18.679 7.183 10.779 1.00 95.88 253 ARG A CA 1
ATOM 2011 C C . ARG A 1 253 ? -18.573 6.666 9.347 1.00 95.88 253 ARG A C 1
ATOM 2013 O O . ARG A 1 253 ? -18.338 7.467 8.439 1.00 95.88 253 ARG A O 1
ATOM 2020 N N . VAL A 1 254 ? -18.746 5.360 9.136 1.00 96.25 254 VAL A N 1
ATOM 2021 C CA . VAL A 1 254 ? -18.513 4.730 7.825 1.00 96.25 254 VAL A CA 1
ATOM 2022 C C . VAL A 1 254 ? -19.572 5.099 6.797 1.00 96.25 254 VAL A C 1
ATOM 2024 O O . VAL A 1 254 ? -19.231 5.198 5.621 1.00 96.25 254 VAL A O 1
ATOM 2027 N N . LEU A 1 255 ? -20.819 5.341 7.224 1.00 96.88 255 LEU A N 1
ATOM 2028 C CA . LEU A 1 255 ? -21.927 5.740 6.348 1.00 96.88 255 LEU A CA 1
ATOM 2029 C C . LEU A 1 255 ? -22.020 7.257 6.134 1.00 96.88 255 LEU A C 1
ATOM 2031 O O . LEU A 1 255 ? -22.782 7.708 5.277 1.00 96.88 255 LEU A O 1
ATOM 2035 N N . SER A 1 256 ? -21.246 8.060 6.873 1.00 97.00 256 SER A N 1
ATOM 2036 C CA . SER A 1 256 ? -21.281 9.522 6.753 1.00 97.00 256 SER A CA 1
ATOM 2037 C C . SER A 1 256 ? -21.127 10.049 5.316 1.00 97.00 256 SER A C 1
ATOM 2039 O O . SER A 1 256 ? -21.896 10.950 4.976 1.00 97.00 256 SER A O 1
ATOM 2041 N N . PRO A 1 257 ? -20.277 9.486 4.422 1.00 97.69 257 PRO A N 1
ATOM 2042 C CA . PRO A 1 257 ? -20.149 10.000 3.057 1.00 97.69 257 PRO A CA 1
ATOM 2043 C C . PRO A 1 257 ? -21.428 9.872 2.223 1.00 97.69 257 PRO A C 1
ATOM 2045 O O . PRO A 1 257 ? -21.683 10.715 1.366 1.00 97.69 257 PRO A O 1
ATOM 2048 N N . SER A 1 258 ? -22.254 8.852 2.483 1.00 96.44 258 SER A N 1
ATOM 2049 C CA . SER A 1 258 ? -23.551 8.669 1.813 1.00 96.44 258 SER A CA 1
ATOM 2050 C C . SER A 1 258 ? -24.613 9.658 2.296 1.00 96.44 258 SER A C 1
ATOM 2052 O O . SER A 1 258 ? -25.572 9.929 1.581 1.00 96.44 258 SER A O 1
ATOM 2054 N N . ASN A 1 259 ? -24.436 10.216 3.496 1.00 95.19 259 ASN A N 1
ATOM 2055 C CA . ASN A 1 259 ? -25.331 11.216 4.079 1.00 95.19 259 ASN A CA 1
ATOM 2056 C C . ASN A 1 259 ? -24.887 12.660 3.775 1.00 95.19 259 ASN A C 1
ATOM 2058 O O . ASN A 1 259 ? -25.615 13.612 4.068 1.00 95.19 259 ASN A O 1
ATOM 2062 N N . THR A 1 260 ? -23.702 12.846 3.189 1.00 97.00 260 THR A N 1
ATOM 2063 C CA . THR A 1 260 ? -23.177 14.158 2.800 1.00 97.00 260 THR A CA 1
ATOM 2064 C C . THR A 1 260 ? -23.878 14.666 1.535 1.00 97.00 260 THR A C 1
ATOM 2066 O O . THR A 1 260 ? -23.765 14.080 0.461 1.00 97.00 260 THR A O 1
ATOM 2069 N N . VAL A 1 261 ? -24.580 15.800 1.639 1.00 95.31 261 VAL A N 1
ATOM 2070 C CA . VAL A 1 261 ? -25.305 16.410 0.503 1.00 95.31 261 VAL A CA 1
ATOM 2071 C C . VAL A 1 261 ? -24.352 17.060 -0.505 1.00 95.31 261 VAL A C 1
ATOM 2073 O O . VAL A 1 261 ? -24.520 16.900 -1.718 1.00 95.31 261 VAL A O 1
ATOM 2076 N N . GLU A 1 262 ? -23.346 17.770 -0.001 1.00 96.44 262 GLU A N 1
ATOM 2077 C CA . GLU A 1 262 ? -22.344 18.504 -0.770 1.00 96.44 262 GLU A CA 1
ATOM 2078 C C . GLU A 1 262 ? -20.971 18.300 -0.127 1.00 96.44 262 GLU A C 1
ATOM 2080 O O . GLU A 1 262 ? -20.831 18.383 1.093 1.00 96.44 262 GLU A O 1
ATOM 2085 N N . GLY A 1 263 ? -19.976 18.000 -0.954 1.00 97.31 263 GLY A N 1
ATOM 2086 C CA . GLY A 1 263 ? -18.617 17.699 -0.531 1.00 97.31 263 GLY A CA 1
ATOM 2087 C C . GLY A 1 263 ? -17.776 17.235 -1.719 1.00 97.31 263 GLY A C 1
ATOM 2088 O O . GLY A 1 263 ? -18.345 16.879 -2.757 1.00 97.31 263 GLY A O 1
ATOM 2089 N N . PRO A 1 264 ? -16.441 17.246 -1.592 1.00 98.38 264 PRO A N 1
ATOM 2090 C CA . PRO A 1 264 ? -15.558 16.755 -2.639 1.00 98.38 264 PRO A CA 1
ATOM 2091 C C . PRO A 1 264 ? -15.709 15.243 -2.830 1.00 98.38 264 PRO A C 1
ATOM 2093 O O . PRO A 1 264 ? -16.116 14.500 -1.928 1.00 98.38 264 PRO A O 1
ATOM 2096 N N . SER A 1 265 ? -15.338 14.793 -4.019 1.00 98.31 265 SER A N 1
ATOM 2097 C CA . SER A 1 265 ? -15.183 13.383 -4.355 1.00 98.31 265 SER A CA 1
ATOM 2098 C C . SER A 1 265 ? -13.976 12.766 -3.643 1.00 98.31 265 SER A C 1
ATOM 2100 O O . SER A 1 265 ? -13.036 13.453 -3.229 1.00 98.31 265 SER A O 1
ATOM 2102 N N . TRP A 1 266 ? -13.957 11.435 -3.541 1.00 97.44 266 TRP A N 1
ATOM 2103 C CA . TRP A 1 266 ? -12.809 10.723 -2.981 1.00 97.44 266 TRP A CA 1
ATOM 2104 C C . TRP A 1 266 ? -11.529 10.953 -3.802 1.00 97.44 266 TRP A C 1
ATOM 2106 O O . TRP A 1 266 ? -10.442 10.971 -3.233 1.00 97.44 266 TRP A O 1
ATOM 2116 N N . GLN A 1 267 ? -11.633 11.162 -5.121 1.00 97.00 267 GLN A N 1
ATOM 2117 C CA . GLN A 1 267 ? -10.494 11.428 -6.003 1.00 97.00 267 GLN A CA 1
ATOM 2118 C C . GLN A 1 267 ? -9.843 12.774 -5.685 1.00 97.00 267 GLN A C 1
ATOM 2120 O O . GLN A 1 267 ? -8.617 12.870 -5.663 1.00 97.00 267 GLN A O 1
ATOM 2125 N N . GLU A 1 268 ? -10.642 13.811 -5.435 1.00 97.88 268 GLU A N 1
ATOM 2126 C CA . GLU A 1 268 ? -10.137 15.136 -5.061 1.00 97.88 268 GLU A CA 1
ATOM 2127 C C . GLU A 1 268 ? -9.392 15.064 -3.725 1.00 97.88 268 GLU A C 1
ATOM 2129 O O . GLU A 1 268 ? -8.247 15.503 -3.632 1.00 97.88 268 GLU A O 1
ATOM 2134 N N . VAL A 1 269 ? -9.984 14.408 -2.722 1.00 98.25 269 VAL A N 1
ATOM 2135 C CA . VAL A 1 269 ? -9.360 14.250 -1.398 1.00 98.25 269 VAL A CA 1
ATOM 2136 C C . VAL A 1 269 ? -8.119 13.350 -1.448 1.00 98.25 269 VAL A C 1
ATOM 2138 O O . VAL A 1 269 ? -7.112 13.673 -0.824 1.00 98.25 269 VAL A O 1
ATOM 2141 N N . ASN A 1 270 ? -8.120 12.256 -2.222 1.00 96.94 270 ASN A N 1
ATOM 2142 C CA . ASN A 1 270 ? -6.931 11.408 -2.388 1.00 96.94 270 ASN A CA 1
ATOM 2143 C C . ASN A 1 270 ? -5.814 12.151 -3.145 1.00 96.94 270 ASN A C 1
ATOM 2145 O O . ASN A 1 270 ? -4.634 11.945 -2.859 1.00 96.94 270 ASN A O 1
ATOM 2149 N N . THR A 1 271 ? -6.166 13.010 -4.104 1.00 96.25 271 THR A N 1
ATOM 2150 C CA . THR A 1 271 ? -5.202 13.849 -4.831 1.00 96.25 271 THR A CA 1
ATOM 2151 C C . THR A 1 271 ? -4.554 14.862 -3.893 1.00 96.25 271 THR A C 1
ATOM 2153 O O . THR A 1 271 ? -3.337 15.032 -3.931 1.00 96.25 271 THR A O 1
ATOM 2156 N N . GLU A 1 272 ? -5.339 15.498 -3.023 1.00 96.94 272 GLU A N 1
ATOM 2157 C CA . GLU A 1 272 ? -4.828 16.401 -1.987 1.00 96.94 272 GLU A CA 1
ATOM 2158 C C . GLU A 1 272 ? -3.936 15.657 -0.986 1.00 96.94 272 GLU A C 1
ATOM 2160 O O . GLU A 1 272 ? -2.818 16.090 -0.712 1.00 96.94 272 GLU A O 1
ATOM 2165 N N . LEU A 1 273 ? -4.361 14.471 -0.530 1.00 96.06 273 LEU A N 1
ATOM 2166 C CA . LEU A 1 273 ? -3.532 13.593 0.298 1.00 96.06 273 LEU A CA 1
ATOM 2167 C C . LEU A 1 273 ? -2.179 13.313 -0.368 1.00 96.06 273 LEU A C 1
ATOM 2169 O O . LEU A 1 273 ? -1.143 13.416 0.280 1.00 96.06 273 LEU A O 1
ATOM 2173 N N . ASN A 1 274 ? -2.166 12.978 -1.661 1.00 93.44 274 ASN A N 1
ATOM 2174 C CA . ASN A 1 274 ? -0.921 12.717 -2.376 1.00 93.44 274 ASN A CA 1
ATOM 2175 C C . ASN A 1 274 ? -0.035 13.956 -2.472 1.00 93.44 274 ASN A C 1
ATOM 2177 O O . ASN A 1 274 ? 1.176 13.811 -2.361 1.00 93.44 274 ASN A O 1
ATOM 2181 N N . GLN A 1 275 ? -0.601 15.149 -2.668 1.00 92.81 275 GLN A N 1
ATOM 2182 C CA . GLN A 1 275 ? 0.179 16.389 -2.682 1.00 92.81 275 GLN A CA 1
ATOM 2183 C C . GLN A 1 275 ? 0.858 16.629 -1.330 1.00 92.81 275 GLN A C 1
ATOM 2185 O O . GLN A 1 275 ? 2.069 16.837 -1.293 1.00 92.81 275 GLN A O 1
ATOM 2190 N N . ILE A 1 276 ? 0.103 16.497 -0.234 1.00 93.94 276 ILE A N 1
ATOM 2191 C CA . ILE A 1 276 ? 0.618 16.647 1.134 1.00 93.94 276 ILE A CA 1
ATOM 2192 C C . ILE A 1 276 ? 1.712 15.607 1.423 1.00 93.94 276 ILE A C 1
ATOM 2194 O O . I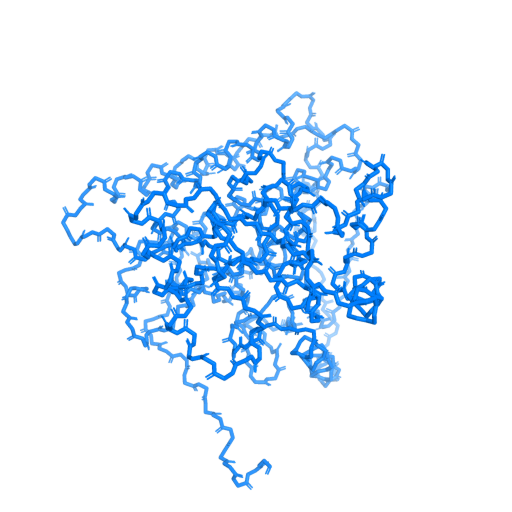LE A 1 276 ? 2.789 15.942 1.915 1.00 93.94 276 ILE A O 1
ATOM 2198 N N . MET A 1 277 ? 1.463 14.335 1.096 1.00 89.00 277 MET A N 1
ATOM 2199 C CA . MET A 1 277 ? 2.397 13.243 1.389 1.00 89.00 277 MET A CA 1
ATOM 2200 C C . MET A 1 277 ? 3.654 13.270 0.510 1.00 89.00 277 MET A C 1
ATOM 2202 O O . MET A 1 277 ? 4.719 12.857 0.969 1.00 89.00 277 MET A O 1
ATOM 2206 N N . GLU A 1 278 ? 3.566 13.736 -0.740 1.00 85.44 278 GLU A N 1
ATOM 2207 C CA . GLU A 1 278 ? 4.711 13.780 -1.660 1.00 85.44 278 GLU A CA 1
ATOM 2208 C C . GLU A 1 278 ? 5.754 14.824 -1.222 1.00 85.44 278 GLU A C 1
ATOM 2210 O O . GLU A 1 278 ? 6.951 14.567 -1.348 1.00 85.44 278 GLU A O 1
ATOM 2215 N N . GLU A 1 279 ? 5.329 15.951 -0.633 1.00 81.81 279 GLU A N 1
ATOM 2216 C CA . GLU A 1 279 ? 6.219 17.043 -0.203 1.00 81.81 279 GLU A CA 1
ATOM 2217 C C . GLU A 1 279 ? 7.263 16.587 0.837 1.00 81.81 279 GLU A C 1
ATOM 2219 O O . GLU A 1 279 ? 8.440 16.954 0.760 1.00 81.81 279 GLU A O 1
ATOM 2224 N N . TYR A 1 280 ? 6.864 15.707 1.764 1.00 76.31 280 TYR A N 1
ATOM 2225 C CA . TYR A 1 280 ? 7.724 15.187 2.837 1.00 76.31 280 TYR A CA 1
ATOM 2226 C C . TYR A 1 280 ? 8.014 13.687 2.727 1.00 76.31 280 TYR A C 1
ATOM 2228 O O . TYR A 1 280 ? 8.600 13.095 3.636 1.00 76.31 280 TYR A O 1
ATOM 2236 N N . LYS A 1 281 ? 7.708 13.069 1.581 1.00 77.56 281 LYS A N 1
ATOM 2237 C CA . LYS A 1 281 ? 7.940 11.643 1.294 1.00 77.56 281 LYS A CA 1
ATOM 2238 C C . LYS A 1 281 ? 9.348 11.165 1.634 1.00 77.56 281 LYS A C 1
ATOM 2240 O O . LYS A 1 281 ? 9.515 10.062 2.140 1.00 77.56 281 LYS A O 1
ATOM 2245 N N . LYS A 1 282 ? 10.369 12.004 1.427 1.00 71.75 282 LYS A N 1
ATOM 2246 C CA . LYS A 1 282 ? 11.767 11.671 1.753 1.00 71.75 282 LYS A CA 1
ATOM 2247 C C . LYS A 1 282 ? 12.052 11.508 3.254 1.00 71.75 282 LYS A C 1
ATOM 2249 O O . LYS A 1 282 ? 13.057 10.894 3.584 1.00 71.75 282 LYS A O 1
ATOM 2254 N N . TYR A 1 283 ? 11.212 12.064 4.126 1.00 71.50 283 TYR A N 1
ATOM 2255 C CA . TYR A 1 283 ? 11.305 11.931 5.586 1.00 71.50 283 TYR A CA 1
ATOM 2256 C C . TYR A 1 283 ? 10.371 10.842 6.108 1.00 71.50 283 TYR A C 1
ATOM 2258 O O . TYR A 1 283 ? 10.711 10.117 7.030 1.00 71.50 283 TYR A O 1
ATOM 2266 N N . VAL A 1 284 ? 9.192 10.733 5.495 1.00 72.31 284 VAL A N 1
ATOM 2267 C CA . VAL A 1 284 ? 8.116 9.839 5.934 1.00 72.31 284 VAL A CA 1
ATOM 2268 C C . VAL A 1 284 ? 8.310 8.408 5.411 1.00 72.31 284 VAL A C 1
ATOM 2270 O O . VAL A 1 284 ? 7.911 7.445 6.055 1.00 72.31 284 VAL A O 1
ATOM 2273 N N . ALA A 1 285 ? 8.941 8.264 4.245 1.00 64.88 285 ALA A N 1
ATOM 2274 C CA . ALA A 1 285 ? 9.204 6.986 3.588 1.00 64.88 285 ALA A CA 1
ATOM 2275 C C . ALA A 1 285 ? 10.670 6.827 3.126 1.00 64.88 285 ALA A C 1
ATOM 2277 O O . ALA A 1 285 ? 10.984 5.874 2.412 1.00 64.88 285 ALA A O 1
ATOM 2278 N N . GLY A 1 286 ? 11.566 7.760 3.486 1.00 54.50 286 GLY A N 1
ATOM 2279 C CA . GLY A 1 286 ? 12.897 7.892 2.881 1.00 54.50 286 GLY A CA 1
ATOM 2280 C C . GLY A 1 286 ? 14.075 8.154 3.836 1.00 54.50 286 GLY A C 1
ATOM 2281 O O . GLY A 1 286 ? 13.938 8.351 5.038 1.00 54.50 286 GLY A O 1
ATOM 2282 N N . PHE A 1 287 ? 15.270 8.109 3.237 1.00 55.00 287 PHE A N 1
ATOM 2283 C CA . PHE A 1 287 ? 16.603 7.870 3.826 1.00 55.00 287 PHE A CA 1
ATOM 2284 C C . PHE A 1 287 ? 17.277 9.035 4.539 1.00 55.00 287 PHE A C 1
ATOM 2286 O O . PHE A 1 287 ? 18.413 8.877 4.991 1.00 55.00 287 PHE A O 1
ATOM 2293 N N . ASN A 1 288 ? 16.649 10.207 4.568 1.00 52.34 288 ASN A N 1
ATOM 2294 C CA . ASN A 1 288 ? 17.307 11.423 5.023 1.00 52.34 288 ASN A CA 1
ATOM 2295 C C . ASN A 1 288 ? 16.593 11.967 6.255 1.00 52.34 288 ASN A C 1
ATOM 2297 O O . ASN A 1 288 ? 15.533 12.575 6.095 1.00 52.34 288 ASN A O 1
ATOM 2301 N N . PRO A 1 289 ? 17.161 11.803 7.466 1.00 52.50 289 PRO A N 1
ATOM 2302 C CA . PRO A 1 289 ? 16.623 12.491 8.624 1.00 52.50 289 PRO A CA 1
ATOM 2303 C C . PRO A 1 289 ? 16.614 13.998 8.347 1.00 52.50 289 PRO A C 1
ATOM 2305 O O . PRO A 1 289 ? 17.543 14.507 7.702 1.00 52.50 289 PRO A O 1
ATOM 2308 N N . PRO A 1 290 ? 15.637 14.750 8.881 1.00 55.22 290 PRO A N 1
ATOM 2309 C CA . PRO A 1 290 ? 15.880 16.155 9.146 1.00 55.22 290 PRO A CA 1
ATOM 2310 C C . PRO A 1 290 ? 17.186 16.202 9.940 1.00 55.22 290 PRO A C 1
ATOM 2312 O O . PRO A 1 290 ? 17.319 15.522 10.963 1.00 55.22 290 PRO A O 1
ATOM 2315 N N . GLY A 1 291 ? 18.196 16.928 9.456 1.00 56.09 291 GLY A N 1
ATOM 2316 C CA . GLY A 1 291 ? 19.408 17.110 10.250 1.00 56.09 291 GLY A CA 1
ATOM 2317 C C . GLY A 1 291 ? 19.009 17.600 11.646 1.00 56.09 291 GLY A C 1
ATOM 2318 O O . GLY A 1 291 ? 18.017 18.310 11.782 1.00 56.09 291 GLY A O 1
ATOM 2319 N N . LYS A 1 292 ? 19.774 17.282 12.698 1.00 56.28 292 LYS A N 1
ATOM 2320 C CA . LYS A 1 292 ? 19.469 17.718 14.085 1.00 56.28 292 LYS A CA 1
ATOM 2321 C C . LYS A 1 292 ? 19.271 19.242 14.246 1.00 56.28 292 LYS A C 1
ATOM 2323 O O . LYS A 1 292 ? 18.846 19.707 15.299 1.00 56.28 292 LYS A O 1
ATOM 2328 N N . HIS A 1 293 ? 19.602 20.016 13.212 1.00 56.88 293 HIS A N 1
ATOM 2329 C CA . HIS A 1 293 ? 19.478 21.468 13.126 1.00 56.88 293 HIS A CA 1
ATOM 2330 C C . HIS A 1 293 ? 18.601 21.948 11.956 1.00 56.88 293 HIS A C 1
ATOM 2332 O O . HIS A 1 293 ? 18.505 23.153 11.727 1.00 56.88 293 HIS A O 1
ATOM 2338 N N . ASP A 1 294 ? 17.952 21.041 11.224 1.00 71.00 294 ASP A N 1
ATOM 2339 C CA . ASP A 1 294 ? 17.082 21.361 10.095 1.00 71.00 294 ASP A CA 1
ATOM 2340 C C . ASP A 1 294 ? 15.685 21.767 10.582 1.00 71.00 294 ASP A C 1
ATOM 2342 O O . ASP A 1 294 ? 14.689 21.056 10.436 1.00 71.00 294 ASP A O 1
ATOM 2346 N N . LYS A 1 295 ? 15.634 22.951 11.200 1.00 76.94 295 LYS A N 1
ATOM 2347 C CA . LYS A 1 295 ? 14.399 23.554 11.715 1.00 76.94 295 LYS A CA 1
ATOM 2348 C C . LYS A 1 295 ? 13.328 23.686 10.632 1.00 76.94 295 LYS A C 1
ATOM 2350 O O . LYS A 1 295 ? 12.149 23.572 10.944 1.00 76.94 295 LYS A O 1
ATOM 2355 N N . MET A 1 296 ? 13.731 23.917 9.381 1.00 80.38 296 MET A N 1
ATOM 2356 C CA . MET A 1 296 ? 12.803 24.074 8.261 1.00 80.38 296 MET A CA 1
ATOM 2357 C C . MET A 1 296 ? 12.070 22.770 7.962 1.00 80.38 296 MET A C 1
ATOM 2359 O O . MET A 1 296 ? 10.853 22.782 7.803 1.00 80.38 296 MET A O 1
ATOM 2363 N N . SER A 1 297 ? 12.778 21.641 7.960 1.00 79.25 297 SER A N 1
ATOM 2364 C CA . SER A 1 297 ? 12.157 20.333 7.741 1.00 79.25 297 SER A CA 1
ATOM 2365 C C . SER A 1 297 ? 11.274 19.893 8.904 1.00 79.25 297 SER A C 1
ATOM 2367 O O . SER A 1 297 ? 10.214 19.321 8.667 1.00 79.25 297 SER A O 1
ATOM 2369 N N . THR A 1 298 ? 11.641 20.212 10.150 1.00 81.94 298 THR A N 1
ATOM 2370 C CA . THR A 1 298 ? 10.767 19.974 11.313 1.00 81.94 298 THR A CA 1
ATOM 2371 C C . THR A 1 298 ? 9.470 20.784 11.227 1.00 81.94 298 THR A C 1
ATOM 2373 O O . THR A 1 298 ? 8.395 20.225 11.424 1.00 81.94 298 THR A O 1
ATOM 2376 N N . ILE A 1 299 ? 9.551 22.080 10.898 1.00 86.88 299 ILE A N 1
ATOM 2377 C CA . ILE A 1 299 ? 8.364 22.928 10.667 1.00 86.88 299 ILE A CA 1
ATOM 2378 C C . ILE A 1 299 ? 7.525 22.360 9.520 1.00 86.88 299 ILE A C 1
ATOM 2380 O O . ILE A 1 299 ? 6.305 22.303 9.599 1.00 86.88 299 ILE A O 1
ATOM 2384 N N . GLY A 1 300 ? 8.187 21.892 8.470 1.00 88.25 300 GLY A N 1
ATOM 2385 C CA . GLY A 1 300 ? 7.551 21.246 7.340 1.00 88.25 300 GLY A CA 1
ATOM 2386 C C . GLY A 1 300 ? 6.732 20.001 7.683 1.00 88.25 300 GLY A C 1
ATOM 2387 O O . GLY A 1 300 ? 5.568 19.888 7.301 1.00 88.25 300 GLY A O 1
ATOM 2388 N N . LEU A 1 301 ? 7.308 19.090 8.470 1.00 86.50 301 LEU A N 1
ATOM 2389 C CA . LEU A 1 301 ? 6.596 17.918 8.985 1.00 86.50 301 LEU A CA 1
ATOM 2390 C C . LEU A 1 301 ? 5.417 18.319 9.883 1.00 86.50 301 LEU A C 1
ATOM 2392 O O . LEU A 1 301 ? 4.361 17.693 9.823 1.00 86.50 301 LEU A O 1
ATOM 2396 N N . GLN A 1 302 ? 5.562 19.388 10.672 1.00 90.31 302 GLN A N 1
ATOM 2397 C CA . GLN A 1 302 ? 4.480 19.905 11.514 1.00 90.31 302 GLN A CA 1
ATOM 2398 C C . GLN A 1 302 ? 3.327 20.439 10.654 1.00 90.31 302 GLN A C 1
ATOM 2400 O O . GLN A 1 302 ? 2.175 20.068 10.872 1.00 90.31 302 GLN A O 1
ATOM 2405 N N . ASN A 1 303 ? 3.640 21.222 9.619 1.00 92.38 303 ASN A N 1
ATOM 2406 C CA . ASN A 1 303 ? 2.656 21.701 8.650 1.00 92.38 303 ASN A CA 1
ATOM 2407 C C . ASN A 1 303 ? 1.960 20.534 7.937 1.00 92.38 303 ASN A C 1
ATOM 2409 O O . ASN A 1 303 ? 0.748 20.565 7.753 1.00 92.38 303 ASN A O 1
ATOM 2413 N N . THR A 1 304 ? 2.706 19.483 7.583 1.00 92.88 304 THR A N 1
ATOM 2414 C CA . THR A 1 304 ? 2.152 18.262 6.974 1.00 92.88 304 THR A CA 1
ATOM 2415 C C . THR A 1 304 ? 1.115 17.624 7.892 1.00 92.88 304 THR A C 1
ATOM 2417 O O . THR A 1 304 ? 0.008 17.319 7.457 1.00 92.88 304 THR A O 1
ATOM 2420 N N . LEU A 1 305 ? 1.438 17.468 9.179 1.00 92.25 305 LEU A N 1
ATOM 2421 C CA . LEU A 1 305 ? 0.522 16.897 10.163 1.00 92.25 305 LEU A CA 1
ATOM 2422 C C . LEU A 1 305 ? -0.745 17.753 10.328 1.00 92.25 305 LEU A C 1
ATOM 2424 O O . LEU A 1 305 ? -1.847 17.213 10.397 1.00 92.25 305 LEU A O 1
ATOM 2428 N N . GLU A 1 306 ? -0.606 19.079 10.340 1.00 95.06 306 GLU A N 1
ATOM 2429 C CA . GLU A 1 306 ? -1.738 20.010 10.398 1.00 95.06 306 GLU A CA 1
ATOM 2430 C C . GLU A 1 306 ? -2.617 19.956 9.142 1.00 95.06 306 GLU A C 1
ATOM 2432 O O . GLU A 1 306 ? -3.843 20.019 9.244 1.00 95.06 306 GLU A O 1
ATOM 2437 N N . LEU A 1 307 ? -2.014 19.832 7.957 1.00 97.00 307 LEU A N 1
ATOM 2438 C CA . LEU A 1 307 ? -2.737 19.675 6.695 1.00 97.00 307 LEU A CA 1
ATOM 2439 C C . LEU A 1 307 ? -3.490 18.344 6.652 1.00 97.00 307 LEU A C 1
ATOM 2441 O O . LEU A 1 307 ? -4.667 18.334 6.303 1.00 97.00 307 LEU A O 1
ATOM 2445 N N . LEU A 1 308 ? -2.866 17.243 7.080 1.00 96.31 308 LEU A N 1
ATOM 2446 C CA . LEU A 1 308 ? -3.531 15.942 7.190 1.00 96.31 308 LEU A CA 1
ATOM 2447 C C . LEU A 1 308 ? -4.676 15.966 8.208 1.00 96.31 308 LEU A C 1
ATOM 2449 O O . LEU A 1 308 ? -5.736 15.403 7.944 1.00 96.31 308 LEU A O 1
ATOM 2453 N N . ALA A 1 309 ? -4.499 16.647 9.345 1.00 95.69 309 ALA A N 1
ATOM 2454 C CA . ALA A 1 309 ? -5.563 16.827 10.328 1.00 95.69 309 ALA A CA 1
ATOM 2455 C C . ALA A 1 309 ? -6.749 17.605 9.737 1.00 95.69 309 ALA A C 1
ATOM 2457 O O . ALA A 1 309 ? -7.890 17.194 9.912 1.00 95.69 309 ALA A O 1
ATOM 2458 N N . LYS A 1 310 ? -6.498 18.676 8.971 1.00 97.50 310 LYS A N 1
ATOM 2459 C CA . LYS A 1 310 ? -7.555 19.402 8.243 1.00 97.50 310 LYS A CA 1
ATOM 2460 C C . LYS A 1 310 ? -8.219 18.531 7.180 1.00 97.50 310 LYS A C 1
ATOM 2462 O O . LYS A 1 310 ? -9.439 18.564 7.053 1.00 97.50 310 LYS A O 1
ATOM 2467 N N . LEU A 1 311 ? -7.435 17.747 6.440 1.00 97.69 311 LEU A N 1
ATOM 2468 C CA . LEU A 1 311 ? -7.941 16.853 5.401 1.00 97.69 311 LEU A CA 1
ATOM 2469 C C . LEU A 1 311 ? -8.849 15.763 5.989 1.00 97.69 311 LEU A C 1
ATOM 2471 O O . LEU A 1 311 ? -9.868 15.433 5.392 1.00 97.69 311 LEU A O 1
ATOM 2475 N N . LYS A 1 312 ? -8.527 15.255 7.183 1.00 96.25 312 LYS A N 1
ATOM 2476 C CA . LYS A 1 312 ? -9.346 14.279 7.918 1.00 96.25 312 LYS A CA 1
ATOM 2477 C C . LYS A 1 312 ? -10.741 14.806 8.281 1.00 96.25 312 LYS A C 1
ATOM 2479 O O . LYS A 1 312 ? -11.679 14.023 8.378 1.00 96.25 312 LYS A O 1
ATOM 2484 N N . GLU A 1 313 ? -10.897 16.116 8.448 1.00 96.88 313 GLU A N 1
ATOM 2485 C CA . GLU A 1 313 ? -12.192 16.743 8.746 1.00 96.88 313 GLU A CA 1
ATOM 2486 C C . GLU A 1 313 ? -13.042 17.004 7.487 1.00 96.88 313 GLU A C 1
ATOM 2488 O O . GLU A 1 313 ? -14.203 17.418 7.585 1.00 96.88 313 GLU A O 1
ATOM 2493 N N . VAL A 1 314 ? -12.493 16.777 6.286 1.00 97.25 314 VAL A N 1
ATOM 2494 C CA . VAL A 1 314 ? -13.213 16.986 5.026 1.00 97.25 314 VAL A CA 1
ATOM 2495 C C . VAL A 1 314 ? -14.329 15.956 4.875 1.00 97.25 314 VAL A C 1
ATOM 2497 O O . VAL A 1 314 ? -14.109 14.747 4.831 1.00 97.25 314 VAL A O 1
ATOM 2500 N N . LYS A 1 315 ? -15.558 16.452 4.714 1.00 97.44 315 LYS A N 1
ATOM 2501 C CA . LYS A 1 315 ? -16.739 15.620 4.475 1.00 97.44 315 LYS A CA 1
ATOM 2502 C C . LYS A 1 315 ? -16.858 15.291 2.993 1.00 97.44 315 LYS A C 1
ATOM 2504 O O . LYS A 1 315 ? -17.410 16.073 2.225 1.00 97.44 315 LYS A O 1
ATOM 2509 N N . MET A 1 316 ? -16.331 14.136 2.600 1.00 98.50 316 MET A N 1
ATOM 2510 C CA . MET A 1 316 ? -16.528 13.603 1.251 1.00 98.50 316 MET A CA 1
ATOM 2511 C C . MET A 1 316 ? -17.994 13.241 0.999 1.00 98.50 316 MET A C 1
ATOM 2513 O O . MET A 1 316 ? -18.726 12.877 1.925 1.00 98.50 316 MET A O 1
ATOM 2517 N N . LYS A 1 317 ? -18.391 13.292 -0.272 1.00 98.31 317 LYS A N 1
ATOM 2518 C CA . LYS A 1 317 ? -19.683 12.800 -0.753 1.00 98.31 317 LYS A CA 1
ATOM 2519 C C . LYS A 1 317 ? -19.500 11.509 -1.546 1.00 98.31 317 LYS A C 1
ATOM 2521 O O . LYS A 1 317 ? -18.663 11.454 -2.442 1.00 98.31 317 LYS A O 1
ATOM 2526 N N . ALA A 1 318 ? -20.324 10.508 -1.246 1.00 97.94 318 ALA A N 1
ATOM 2527 C CA . ALA A 1 318 ? -20.437 9.277 -2.022 1.00 97.94 318 ALA A CA 1
ATOM 2528 C C . ALA A 1 318 ? -21.804 9.206 -2.715 1.00 97.94 318 ALA A C 1
ATOM 2530 O O . ALA A 1 318 ? -22.838 9.317 -2.058 1.00 97.94 318 ALA A O 1
ATOM 2531 N N . ASN A 1 319 ? -21.818 8.994 -4.032 1.00 96.69 319 ASN A N 1
ATOM 2532 C CA . ASN A 1 319 ? -23.052 8.882 -4.816 1.00 96.69 319 ASN A CA 1
ATOM 2533 C C . ASN A 1 319 ? -23.618 7.454 -4.849 1.00 96.69 319 ASN A C 1
ATOM 2535 O O . ASN A 1 319 ? -24.799 7.266 -5.138 1.00 96.69 319 ASN A O 1
ATOM 2539 N N . ASP A 1 320 ? -22.791 6.449 -4.561 1.00 96.06 320 ASP A N 1
ATOM 2540 C CA . ASP A 1 320 ? -23.173 5.039 -4.578 1.00 96.06 320 ASP A CA 1
ATOM 2541 C C . ASP A 1 320 ? -22.323 4.201 -3.590 1.00 96.06 320 ASP A C 1
ATOM 2543 O O . ASP A 1 320 ? -21.352 4.705 -3.009 1.00 96.06 320 ASP A O 1
ATOM 2547 N N . PRO A 1 321 ? -22.650 2.909 -3.375 1.00 96.19 321 PRO A N 1
ATOM 2548 C CA . PRO A 1 321 ? -21.864 2.040 -2.499 1.00 96.19 321 PRO A CA 1
ATOM 2549 C C . PRO A 1 321 ? -20.407 1.823 -2.939 1.00 96.19 321 PRO A C 1
ATOM 2551 O O . PRO A 1 321 ? -19.580 1.427 -2.121 1.00 96.19 321 PRO A O 1
ATOM 2554 N N . HIS A 1 322 ? -20.064 2.019 -4.215 1.00 95.50 322 HIS A N 1
ATOM 2555 C CA . HIS A 1 322 ? -18.675 1.943 -4.667 1.00 95.50 322 HIS A CA 1
ATOM 2556 C C . HIS A 1 322 ? -17.889 3.165 -4.192 1.00 95.50 322 HIS A C 1
ATOM 2558 O O . HIS A 1 322 ? -16.802 3.013 -3.637 1.00 95.50 322 HIS A O 1
ATOM 2564 N N . GLU A 1 323 ? -18.437 4.363 -4.360 1.00 96.75 323 GLU A N 1
ATOM 2565 C CA . GLU A 1 323 ? -17.817 5.586 -3.857 1.00 96.75 323 GLU A CA 1
ATOM 2566 C C . GLU A 1 323 ? -17.761 5.613 -2.330 1.00 96.75 323 GLU A C 1
ATOM 2568 O O . GLU A 1 323 ? -16.768 6.076 -1.779 1.00 96.75 323 GLU A O 1
ATOM 2573 N N . LEU A 1 324 ? -18.743 5.026 -1.638 1.00 97.50 324 LEU A N 1
ATOM 2574 C CA . LEU A 1 324 ? -18.709 4.880 -0.181 1.00 97.50 324 LEU A CA 1
ATOM 2575 C C . LEU A 1 324 ? -17.464 4.113 0.292 1.00 97.50 324 LEU A C 1
ATOM 2577 O O . LEU A 1 324 ? -16.803 4.529 1.247 1.00 97.50 324 LEU A O 1
ATOM 2581 N N . VAL A 1 325 ? -17.113 3.018 -0.397 1.00 95.88 325 VAL A N 1
ATOM 2582 C CA . VAL A 1 325 ? -15.854 2.293 -0.150 1.00 95.88 325 VAL A CA 1
ATOM 2583 C C . VAL A 1 325 ? -14.676 3.227 -0.358 1.00 95.88 325 VAL A C 1
ATOM 2585 O O . VAL A 1 325 ? -13.825 3.338 0.516 1.00 95.88 325 VAL A O 1
ATOM 2588 N N . ARG A 1 326 ? -14.642 3.921 -1.498 1.00 96.38 326 ARG A N 1
ATOM 2589 C CA . ARG A 1 326 ? -13.510 4.767 -1.880 1.00 96.38 326 ARG A CA 1
ATOM 2590 C C . ARG A 1 326 ? -13.283 5.907 -0.895 1.00 96.38 326 ARG A C 1
ATOM 2592 O O . ARG A 1 326 ? -12.137 6.175 -0.550 1.00 96.38 326 ARG A O 1
ATOM 2599 N N . CYS A 1 327 ? -14.348 6.521 -0.385 1.00 97.75 327 CYS A N 1
ATOM 2600 C CA . CYS A 1 327 ? -14.266 7.506 0.688 1.00 97.75 327 CYS A CA 1
ATOM 2601 C C . CYS A 1 327 ? -13.640 6.902 1.953 1.00 97.75 327 CYS A C 1
ATOM 2603 O O . CYS A 1 327 ? -12.708 7.481 2.502 1.00 97.75 327 CYS A O 1
ATOM 2605 N N . ASN A 1 328 ? -14.099 5.727 2.397 1.00 97.12 328 ASN A N 1
ATOM 2606 C CA . ASN A 1 328 ? -13.541 5.070 3.584 1.00 97.12 328 ASN A CA 1
ATOM 2607 C C . ASN A 1 328 ? -12.069 4.661 3.397 1.00 97.12 328 ASN A C 1
ATOM 2609 O O . ASN A 1 328 ? -11.265 4.876 4.298 1.00 97.12 328 ASN A O 1
ATOM 2613 N N . GLU A 1 329 ? -11.689 4.151 2.225 1.00 96.38 329 GLU A N 1
ATOM 2614 C CA . GLU A 1 329 ? -10.292 3.847 1.891 1.00 96.38 329 GLU A CA 1
ATOM 2615 C C . GLU A 1 329 ? -9.407 5.109 1.966 1.00 96.38 329 GLU A C 1
ATOM 2617 O O . GLU A 1 329 ? -8.297 5.057 2.491 1.00 96.38 329 GLU A O 1
ATOM 2622 N N . VAL A 1 330 ? -9.891 6.266 1.491 1.00 97.50 330 VAL A N 1
ATOM 2623 C CA . VAL A 1 330 ? -9.160 7.543 1.608 1.00 97.50 330 VAL A CA 1
ATOM 2624 C C . VAL A 1 330 ? -9.015 7.969 3.069 1.00 97.50 330 VAL A C 1
ATOM 2626 O O . VAL A 1 330 ? -7.929 8.381 3.470 1.00 97.50 330 VAL A O 1
ATOM 2629 N N . MET A 1 331 ? -10.055 7.805 3.892 1.00 96.81 331 MET A N 1
ATOM 2630 C CA . MET A 1 331 ? -9.963 8.067 5.334 1.00 96.81 331 MET A CA 1
ATOM 2631 C C . MET A 1 331 ? -8.917 7.177 6.018 1.00 96.81 331 MET A C 1
ATOM 2633 O O . MET A 1 331 ? -8.164 7.653 6.866 1.00 96.81 331 MET A O 1
ATOM 2637 N N . ASN A 1 332 ? -8.826 5.905 5.621 1.00 95.44 332 ASN A N 1
ATOM 2638 C CA . ASN A 1 332 ? -7.824 4.972 6.138 1.00 95.44 332 ASN A CA 1
ATOM 2639 C C . ASN A 1 332 ? -6.405 5.395 5.739 1.00 95.44 332 ASN A C 1
ATOM 2641 O O . ASN A 1 332 ? -5.512 5.423 6.584 1.00 95.44 332 ASN A O 1
ATOM 2645 N N . LEU A 1 333 ? -6.208 5.805 4.482 1.00 94.69 333 LEU A N 1
ATOM 2646 C CA . LEU A 1 333 ? -4.928 6.337 4.013 1.00 94.69 333 LEU A CA 1
ATOM 2647 C C . LEU A 1 333 ? -4.515 7.608 4.768 1.00 94.69 333 LEU A C 1
ATOM 2649 O O . LEU A 1 333 ? -3.333 7.768 5.061 1.00 94.69 333 LEU A O 1
ATOM 2653 N N . ILE A 1 334 ? -5.459 8.494 5.108 1.00 95.50 334 ILE A N 1
ATOM 2654 C CA . ILE A 1 334 ? -5.180 9.685 5.926 1.00 95.50 334 ILE A CA 1
ATOM 2655 C C . ILE A 1 334 ? -4.701 9.273 7.326 1.00 95.50 334 ILE A C 1
ATOM 2657 O O . ILE A 1 334 ? -3.699 9.805 7.798 1.00 95.50 334 ILE A O 1
ATOM 2661 N N . ASP A 1 335 ? -5.359 8.305 7.975 1.00 93.00 335 ASP A N 1
ATOM 2662 C CA . ASP A 1 335 ? -4.937 7.798 9.290 1.00 93.00 335 ASP A CA 1
ATOM 2663 C C . ASP A 1 335 ? -3.529 7.181 9.247 1.00 93.00 335 ASP A C 1
ATOM 2665 O O . ASP A 1 335 ? -2.692 7.469 10.109 1.00 93.00 335 ASP A O 1
ATOM 2669 N N . VAL A 1 336 ? -3.242 6.386 8.211 1.00 90.56 336 VAL A N 1
ATOM 2670 C CA . VAL A 1 336 ? -1.906 5.822 7.971 1.00 90.56 336 VAL A CA 1
ATOM 2671 C C . VAL A 1 336 ? -0.881 6.936 7.738 1.00 90.56 336 VAL A C 1
ATOM 2673 O O . VAL A 1 336 ? 0.174 6.933 8.370 1.00 90.56 336 VAL A O 1
ATOM 2676 N N . GLY A 1 337 ? -1.195 7.921 6.892 1.00 90.38 337 GLY A N 1
ATOM 2677 C CA . GLY A 1 337 ? -0.327 9.064 6.606 1.00 90.38 337 GLY A CA 1
ATOM 2678 C C . GLY A 1 337 ? 0.002 9.880 7.856 1.00 90.38 337 GLY A C 1
ATOM 2679 O O . GLY A 1 337 ? 1.169 10.184 8.097 1.00 90.38 337 GLY A O 1
ATOM 2680 N N . ILE A 1 338 ? -0.997 10.160 8.700 1.00 90.62 338 ILE A N 1
ATOM 2681 C CA . ILE A 1 338 ? -0.814 10.847 9.988 1.00 90.62 338 ILE A CA 1
ATOM 2682 C C . ILE A 1 338 ? 0.182 10.086 10.859 1.00 90.62 338 ILE A C 1
ATOM 2684 O O . ILE A 1 338 ? 1.114 10.691 11.392 1.00 90.62 338 ILE A O 1
ATOM 2688 N N . LEU A 1 339 ? 0.013 8.770 11.005 1.00 87.50 339 LEU A N 1
ATOM 2689 C CA . LEU A 1 339 ? 0.898 7.981 11.856 1.00 87.50 339 LEU A CA 1
ATOM 2690 C C . LEU A 1 339 ? 2.318 7.890 11.285 1.00 87.50 339 LEU A C 1
ATOM 2692 O O . LEU A 1 339 ? 3.278 7.981 12.047 1.00 87.50 339 LEU A O 1
ATOM 2696 N N . MET A 1 340 ? 2.472 7.795 9.962 1.00 84.88 340 MET A N 1
ATOM 2697 C CA . MET A 1 340 ? 3.788 7.830 9.317 1.00 84.88 340 MET A CA 1
ATOM 2698 C C . MET A 1 340 ? 4.487 9.188 9.504 1.00 84.88 340 MET A C 1
ATOM 2700 O O . MET A 1 340 ? 5.683 9.231 9.783 1.00 84.88 340 MET A O 1
ATOM 2704 N N . VAL A 1 341 ? 3.760 10.309 9.424 1.00 86.88 341 VAL A N 1
ATOM 2705 C CA . VAL A 1 341 ? 4.323 11.643 9.710 1.00 86.88 341 VAL A CA 1
ATOM 2706 C C . VAL A 1 341 ? 4.683 11.785 11.190 1.00 86.88 341 VAL A C 1
ATOM 2708 O O . VAL A 1 341 ? 5.759 12.288 11.504 1.00 86.88 341 VAL A O 1
ATOM 2711 N N . LYS A 1 342 ? 3.838 11.299 12.112 1.00 85.69 342 LYS A N 1
ATOM 2712 C CA . LYS A 1 342 ? 4.169 11.256 13.549 1.00 85.69 342 LYS A CA 1
ATOM 2713 C C . LYS A 1 342 ? 5.435 10.438 13.801 1.00 85.69 342 LYS A C 1
ATOM 2715 O O . LYS A 1 342 ? 6.296 10.871 14.561 1.00 85.69 342 LYS A O 1
ATOM 2720 N N . ALA A 1 343 ? 5.573 9.297 13.129 1.00 80.38 343 ALA A N 1
ATOM 2721 C CA . ALA A 1 343 ? 6.770 8.475 13.204 1.00 80.38 343 ALA A CA 1
ATOM 2722 C C . ALA A 1 343 ? 8.009 9.232 12.725 1.00 80.38 343 ALA A C 1
ATOM 2724 O O . ALA A 1 343 ? 9.024 9.149 13.400 1.00 80.38 343 ALA A O 1
ATOM 2725 N N . ALA A 1 344 ? 7.920 10.048 11.666 1.00 80.00 344 ALA A N 1
ATOM 2726 C CA . ALA A 1 344 ? 9.030 10.852 11.132 1.00 80.00 344 ALA A CA 1
ATOM 2727 C C . ALA A 1 344 ? 9.658 11.842 12.146 1.00 80.00 344 ALA A C 1
ATOM 2729 O O . ALA A 1 344 ? 10.803 12.267 11.959 1.00 80.00 344 ALA A O 1
ATOM 2730 N N . PHE A 1 345 ? 8.950 12.176 13.233 1.00 79.69 345 PHE A N 1
ATOM 2731 C CA . PHE A 1 345 ? 9.484 12.982 14.336 1.00 79.69 345 PHE A CA 1
ATOM 2732 C C . PHE A 1 345 ? 10.344 12.200 15.329 1.00 79.69 345 PHE A C 1
ATOM 2734 O O . PHE A 1 345 ? 11.097 12.828 16.071 1.00 79.69 345 PHE A O 1
ATOM 2741 N N . GLU A 1 346 ? 10.268 10.868 15.352 1.00 78.25 346 GLU A N 1
ATOM 2742 C CA . GLU A 1 346 ? 11.062 10.054 16.265 1.00 78.25 346 GLU A CA 1
ATOM 2743 C C . GLU A 1 346 ? 12.544 10.048 15.850 1.00 78.25 346 GLU A C 1
ATOM 2745 O O . GLU A 1 346 ? 12.894 9.469 14.816 1.00 78.25 346 GLU A O 1
ATOM 2750 N N . PRO A 1 347 ? 13.469 10.607 16.647 1.00 71.12 347 PRO A N 1
ATOM 2751 C CA . PRO A 1 347 ? 14.884 10.631 16.282 1.00 71.12 347 PRO A CA 1
ATOM 2752 C C . PRO A 1 347 ? 15.514 9.234 16.158 1.00 71.12 347 PRO A C 1
ATOM 2754 O O . PRO A 1 347 ? 16.490 9.061 15.421 1.00 71.12 347 PRO A O 1
ATOM 2757 N N . ASP A 1 348 ? 14.976 8.243 16.871 1.00 70.00 348 ASP A N 1
ATOM 2758 C CA . ASP A 1 348 ? 15.519 6.887 16.938 1.00 70.00 348 ASP A CA 1
ATOM 2759 C C . ASP A 1 348 ? 15.203 6.019 15.716 1.00 70.00 348 ASP A C 1
ATOM 2761 O O . ASP A 1 348 ? 15.936 5.063 15.450 1.00 70.00 348 ASP A O 1
ATOM 2765 N N . GLN A 1 349 ? 14.213 6.390 14.897 1.00 65.94 349 GLN A N 1
ATOM 2766 C CA . GLN A 1 349 ? 13.872 5.651 13.672 1.00 65.94 349 GLN A CA 1
ATOM 2767 C C . GLN A 1 349 ? 15.032 5.588 12.657 1.00 65.94 349 GLN A C 1
ATOM 2769 O O . GLN A 1 349 ? 15.064 4.709 11.800 1.00 65.94 349 GLN A O 1
ATOM 2774 N N . TYR A 1 350 ? 15.992 6.518 12.752 1.00 66.00 350 TYR A N 1
ATOM 2775 C CA . TYR A 1 350 ? 17.141 6.629 11.847 1.00 66.00 350 TYR A CA 1
ATOM 2776 C C . TYR A 1 350 ? 18.388 5.899 12.363 1.00 66.00 350 TYR A C 1
ATOM 2778 O O . TYR A 1 350 ? 19.438 5.911 11.714 1.00 66.00 350 TYR A O 1
ATOM 2786 N N . LYS A 1 351 ? 18.318 5.287 13.551 1.00 67.44 351 LYS A N 1
ATOM 2787 C CA . LYS A 1 351 ? 19.425 4.522 14.124 1.00 67.44 351 LYS A CA 1
ATOM 2788 C C . LYS A 1 351 ? 19.347 3.071 13.650 1.00 67.44 351 LYS A C 1
ATOM 2790 O O . LYS A 1 351 ? 18.343 2.383 13.835 1.00 67.44 351 LYS A O 1
ATOM 2795 N N . SER A 1 352 ? 20.450 2.586 13.083 1.00 61.84 352 SER A N 1
ATOM 2796 C CA . SER A 1 352 ? 20.587 1.181 12.687 1.00 61.84 352 SER A CA 1
ATOM 2797 C C . SER A 1 352 ? 20.402 0.256 13.895 1.00 61.84 352 SER A C 1
ATOM 2799 O O . SER A 1 352 ? 21.066 0.436 14.914 1.00 61.84 352 SER A O 1
ATOM 2801 N N . GLY A 1 353 ? 19.550 -0.764 13.761 1.00 58.69 353 GLY A N 1
ATOM 2802 C CA . GLY A 1 353 ? 19.336 -1.790 14.790 1.00 58.69 353 GLY A CA 1
ATOM 2803 C C . GLY A 1 353 ? 18.293 -1.450 15.862 1.00 58.69 353 GLY A C 1
ATOM 2804 O O . GLY A 1 353 ? 18.106 -2.248 16.780 1.00 58.69 353 GLY A O 1
ATOM 2805 N N . ILE A 1 354 ? 17.603 -0.312 15.748 1.00 60.41 354 ILE A N 1
ATOM 2806 C CA . ILE A 1 354 ? 16.386 -0.020 16.521 1.00 60.41 354 ILE A CA 1
ATOM 2807 C C . ILE A 1 354 ? 15.170 -0.578 15.764 1.00 60.41 354 ILE A C 1
ATOM 2809 O O . ILE A 1 354 ? 15.150 -0.571 14.539 1.00 60.41 354 ILE A O 1
ATOM 2813 N N . TRP A 1 355 ? 14.165 -1.099 16.468 1.00 63.31 355 TRP A N 1
ATOM 2814 C CA . TRP A 1 355 ? 12.907 -1.552 15.856 1.00 63.31 355 TRP A CA 1
ATOM 2815 C C . TRP A 1 355 ? 11.803 -0.604 16.288 1.00 63.31 355 TRP A C 1
ATOM 2817 O O . TRP A 1 355 ? 11.708 -0.328 17.482 1.00 63.31 355 TRP A O 1
ATOM 2827 N N . PHE A 1 356 ? 10.984 -0.107 15.357 1.00 64.06 356 PHE A N 1
ATOM 2828 C CA . PHE A 1 356 ? 10.013 0.923 15.697 1.00 64.06 356 PHE A CA 1
ATOM 2829 C C . PHE A 1 356 ? 8.575 0.418 15.700 1.00 64.06 356 PHE A C 1
ATOM 2831 O O . PHE A 1 356 ? 8.021 0.041 14.670 1.00 64.06 356 PHE A O 1
ATOM 2838 N N . LEU A 1 357 ? 7.999 0.411 16.900 1.00 69.25 357 LEU A N 1
ATOM 2839 C CA . LEU A 1 357 ? 6.639 -0.006 17.207 1.00 69.25 357 LEU A CA 1
ATOM 2840 C C . LEU A 1 357 ? 5.890 1.165 17.827 1.00 69.25 357 LEU A C 1
ATOM 2842 O O . LEU A 1 357 ? 6.275 1.631 18.900 1.00 69.25 357 LEU A O 1
ATOM 2846 N N . GLY A 1 358 ? 4.855 1.630 17.135 1.00 73.31 358 GLY A N 1
ATOM 2847 C CA . GLY A 1 358 ? 3.979 2.710 17.560 1.00 73.31 358 GLY A CA 1
ATOM 2848 C C . GLY A 1 358 ? 2.592 2.210 17.944 1.00 73.31 358 GLY A C 1
ATOM 2849 O O . GLY A 1 358 ? 2.111 1.213 17.418 1.00 73.31 358 GLY A O 1
ATOM 2850 N N . LYS A 1 359 ? 1.918 2.929 18.833 1.00 83.19 359 LYS A N 1
ATOM 2851 C CA . LYS A 1 359 ? 0.466 2.843 19.047 1.00 83.19 359 LYS A CA 1
ATOM 2852 C C . LYS A 1 359 ? -0.086 4.241 19.273 1.00 83.19 359 LYS A C 1
ATOM 2854 O O . LYS A 1 359 ? 0.667 5.148 19.624 1.00 83.19 359 LYS A O 1
ATOM 2859 N N . LEU A 1 360 ? -1.390 4.420 19.098 1.00 82.25 360 LEU A N 1
ATOM 2860 C CA . LEU A 1 360 ? -2.050 5.642 19.543 1.00 82.25 360 LEU A CA 1
ATOM 2861 C C . LEU A 1 360 ? -2.547 5.461 20.978 1.00 82.25 360 LEU A C 1
ATOM 2863 O O . LEU A 1 360 ? -3.376 4.600 21.253 1.00 82.25 360 LEU A O 1
ATOM 2867 N N . GLU A 1 361 ? -2.059 6.302 21.885 1.00 79.62 361 GLU A N 1
ATOM 2868 C CA . GLU A 1 361 ? -2.561 6.443 23.249 1.00 79.62 361 GLU A CA 1
ATOM 2869 C C . GLU A 1 361 ? -3.174 7.835 23.387 1.00 79.62 361 GLU A C 1
ATOM 2871 O O . GLU A 1 361 ? -2.479 8.843 23.286 1.00 79.62 361 GLU A O 1
ATOM 2876 N N . ASN A 1 362 ? -4.494 7.911 23.579 1.00 78.69 362 ASN A N 1
ATOM 2877 C CA . ASN A 1 362 ? -5.227 9.183 23.680 1.00 78.69 362 ASN A CA 1
ATOM 2878 C C . ASN A 1 362 ? -4.983 10.140 22.492 1.00 78.69 362 ASN A C 1
ATOM 2880 O O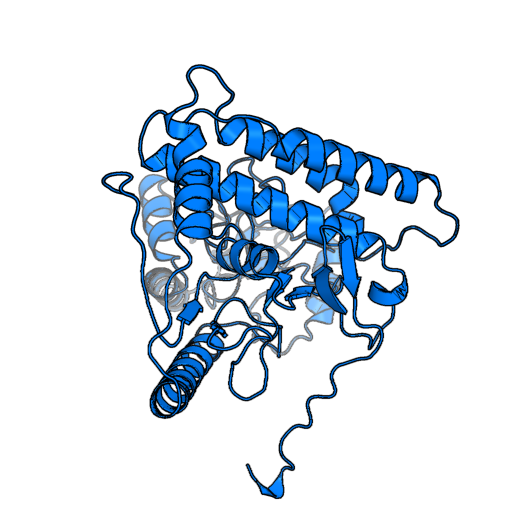 . ASN A 1 362 ? -4.955 11.356 22.659 1.00 78.69 362 ASN A O 1
ATOM 2884 N N . GLY A 1 363 ? -4.787 9.590 21.290 1.00 73.94 363 GLY A N 1
ATOM 2885 C CA . GLY A 1 363 ? -4.501 10.359 20.074 1.00 73.94 363 GLY A CA 1
ATOM 2886 C C . GLY A 1 363 ? -3.024 10.714 19.869 1.00 73.94 363 GLY A C 1
ATOM 2887 O O . GLY A 1 363 ? -2.666 11.184 18.785 1.00 73.94 363 GLY A O 1
ATOM 2888 N N . GLU A 1 364 ? -2.152 10.433 20.839 1.00 81.25 364 GLU A N 1
ATOM 2889 C CA . GLU A 1 364 ? -0.708 10.625 20.714 1.00 81.25 364 GLU A CA 1
ATOM 2890 C C . GLU A 1 364 ? 0.029 9.339 20.367 1.00 81.25 364 GLU A C 1
ATOM 2892 O O . GLU A 1 364 ? -0.332 8.254 20.816 1.00 81.25 364 GLU A O 1
ATOM 2897 N N . ALA A 1 365 ? 1.057 9.460 19.526 1.00 81.31 365 ALA A N 1
ATOM 2898 C CA . ALA A 1 365 ? 1.859 8.310 19.143 1.00 81.31 365 ALA A CA 1
ATOM 2899 C C . ALA A 1 365 ? 2.835 7.965 20.275 1.00 81.31 365 ALA A C 1
ATOM 2901 O O . ALA A 1 365 ? 3.622 8.802 20.712 1.00 81.31 365 ALA A O 1
ATOM 2902 N N . SER A 1 366 ? 2.753 6.727 20.747 1.00 82.94 366 SER A N 1
ATOM 2903 C CA . SER A 1 366 ? 3.596 6.159 21.794 1.00 82.94 366 SER A CA 1
ATOM 2904 C C . SER A 1 366 ? 4.497 5.110 21.166 1.00 82.94 366 SER A C 1
ATOM 2906 O O . SER A 1 366 ? 4.012 4.248 20.430 1.00 82.94 366 SER A O 1
ATOM 2908 N N . PHE A 1 367 ? 5.798 5.202 21.431 1.00 77.50 367 PHE A N 1
ATOM 2909 C CA . PHE A 1 367 ? 6.811 4.460 20.697 1.00 77.50 367 PHE A CA 1
ATOM 2910 C C . PHE A 1 367 ? 7.747 3.662 21.600 1.00 77.50 367 PHE A C 1
ATOM 2912 O O . PHE A 1 367 ? 8.124 4.109 22.685 1.00 77.50 367 PHE A O 1
ATOM 2919 N N . ARG A 1 368 ? 8.154 2.474 21.141 1.00 72.44 368 ARG A N 1
ATOM 2920 C CA . ARG A 1 368 ? 9.093 1.615 21.876 1.00 72.44 368 ARG A CA 1
ATOM 2921 C C . ARG A 1 368 ? 10.555 1.994 21.576 1.00 72.44 368 ARG A C 1
ATOM 2923 O O . ARG A 1 368 ? 10.959 1.905 20.418 1.00 72.44 368 ARG A O 1
ATOM 2930 N N . PRO A 1 369 ? 11.367 2.344 22.595 1.00 64.44 369 PRO A N 1
ATOM 2931 C CA . PRO A 1 369 ? 12.781 2.685 22.407 1.00 64.44 369 PRO A CA 1
ATOM 2932 C C . PRO A 1 369 ? 13.690 1.449 22.302 1.00 64.44 369 PRO A C 1
ATOM 2934 O O . PRO A 1 369 ? 14.809 1.537 21.797 1.00 64.44 369 PRO A O 1
ATOM 2937 N N . GLU A 1 370 ? 13.229 0.289 22.786 1.00 67.25 370 GLU A N 1
ATOM 2938 C CA . GLU A 1 370 ? 13.996 -0.955 22.763 1.00 67.25 370 GLU A CA 1
ATOM 2939 C C . GLU A 1 370 ? 13.485 -1.933 21.692 1.00 67.25 370 GLU A C 1
ATOM 2941 O O . GLU A 1 370 ? 12.280 -2.199 21.620 1.00 67.25 370 GLU A O 1
ATOM 2946 N N . PRO A 1 371 ? 14.396 -2.537 20.904 1.00 63.50 371 PRO A N 1
ATOM 2947 C CA . PRO A 1 371 ? 14.101 -3.667 20.034 1.00 63.50 371 PRO A CA 1
ATOM 2948 C C . PRO A 1 371 ? 13.350 -4.797 20.736 1.00 63.50 371 PRO A C 1
ATOM 2950 O O . PRO A 1 371 ? 13.805 -5.290 21.773 1.00 63.50 371 PRO A O 1
ATOM 2953 N N . ILE A 1 372 ? 12.287 -5.319 20.116 1.00 64.25 372 ILE A N 1
ATOM 2954 C CA . ILE A 1 372 ? 11.770 -6.622 20.538 1.00 64.25 372 ILE A CA 1
ATOM 2955 C C . ILE A 1 372 ? 12.769 -7.696 20.104 1.00 64.25 372 ILE A C 1
ATOM 2957 O O . ILE A 1 372 ? 12.987 -7.938 18.917 1.00 64.25 372 ILE A O 1
ATOM 2961 N N . LYS A 1 373 ? 13.394 -8.351 21.085 1.00 59.75 373 LYS A N 1
ATOM 2962 C CA . LYS A 1 373 ? 14.282 -9.490 20.848 1.00 59.75 373 LYS A CA 1
ATOM 2963 C C . LYS A 1 373 ? 13.443 -10.733 20.577 1.00 59.75 373 LYS A C 1
ATOM 2965 O O . LYS A 1 373 ? 13.055 -11.437 21.506 1.00 59.75 373 LYS A O 1
ATOM 2970 N N . VAL A 1 374 ? 13.190 -11.016 19.304 1.00 55.94 374 VAL A N 1
ATOM 2971 C CA . VAL A 1 374 ? 12.656 -12.317 18.897 1.00 55.94 374 VAL A CA 1
ATOM 2972 C C . VAL A 1 374 ? 13.795 -13.329 19.001 1.00 55.94 374 VAL A C 1
ATOM 2974 O O . VAL A 1 374 ? 14.713 -13.345 18.181 1.00 55.94 374 VAL A O 1
ATOM 2977 N N . LEU A 1 375 ? 13.779 -14.140 20.058 1.00 54.75 375 LEU A N 1
ATOM 2978 C CA . LEU A 1 375 ? 14.657 -15.299 20.149 1.00 54.75 375 LEU A CA 1
ATOM 2979 C C . LEU A 1 375 ? 14.168 -16.305 19.108 1.00 54.75 375 LEU A C 1
ATOM 2981 O O . LEU A 1 375 ? 13.085 -16.870 19.254 1.00 54.75 375 LEU A O 1
ATOM 2985 N N . TYR A 1 376 ? 14.949 -16.519 18.049 1.00 50.28 376 TYR A N 1
ATOM 2986 C CA . TYR A 1 376 ? 14.748 -17.705 17.224 1.00 50.28 376 TYR A CA 1
ATOM 2987 C C . TYR A 1 376 ? 14.817 -18.929 18.143 1.00 50.28 376 TYR A C 1
ATOM 2989 O O . TYR A 1 376 ? 15.691 -18.956 19.022 1.00 50.28 376 TYR A O 1
ATOM 2997 N N . PRO A 1 377 ? 13.930 -19.929 17.977 1.00 53.19 377 PRO A N 1
ATOM 2998 C CA . PRO A 1 377 ? 14.101 -21.183 18.688 1.00 53.19 377 PRO A CA 1
ATOM 2999 C C . PRO A 1 377 ? 15.534 -21.676 18.434 1.00 53.19 377 PRO A C 1
ATOM 3001 O O . PRO A 1 377 ? 16.013 -21.588 17.295 1.00 53.19 377 PRO A O 1
ATOM 3004 N N . PRO A 1 378 ? 16.265 -22.103 19.480 1.00 48.56 378 PRO A N 1
ATOM 3005 C CA . PRO A 1 378 ? 17.614 -22.610 19.299 1.00 48.56 378 PRO A CA 1
ATOM 3006 C C . PRO A 1 378 ? 17.589 -23.712 18.239 1.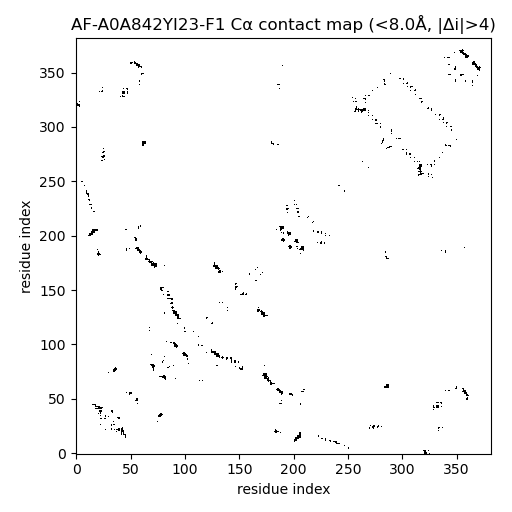00 48.56 378 PRO A C 1
ATOM 3008 O O . PRO A 1 378 ? 16.629 -24.478 18.163 1.00 48.56 378 PRO A O 1
ATOM 3011 N N . LYS A 1 379 ? 18.643 -23.787 17.414 1.00 50.28 379 LYS A N 1
ATOM 3012 C CA . LYS A 1 379 ? 18.764 -24.758 16.305 1.00 50.28 379 LYS A CA 1
ATOM 3013 C C . LYS A 1 379 ? 18.482 -26.208 16.713 1.00 50.28 379 LYS A C 1
ATOM 3015 O O . LYS A 1 379 ? 18.199 -27.031 15.862 1.00 50.28 379 LYS A O 1
ATOM 3020 N N . GLU A 1 380 ? 18.580 -26.506 18.000 1.00 53.44 380 GLU A N 1
ATOM 3021 C CA . GLU A 1 380 ? 18.306 -27.806 18.607 1.00 53.44 380 GLU A CA 1
ATOM 3022 C C . GLU A 1 380 ? 16.812 -28.197 18.599 1.00 53.44 380 GLU A C 1
ATOM 3024 O O . GLU A 1 380 ? 16.495 -29.345 18.891 1.00 53.44 380 GLU A O 1
ATOM 3029 N N . VAL A 1 381 ? 15.902 -27.268 18.271 1.00 46.44 381 VAL A N 1
ATOM 3030 C CA . VAL A 1 381 ? 14.437 -27.467 18.256 1.00 46.44 381 VAL A CA 1
ATOM 3031 C C . VAL A 1 381 ? 13.853 -27.431 16.827 1.00 46.44 381 VAL A C 1
ATOM 3033 O O . VAL A 1 381 ? 12.647 -27.602 16.665 1.00 46.44 381 VAL A O 1
ATOM 3036 N N . ALA A 1 382 ? 14.680 -27.206 15.795 1.00 39.69 382 ALA A N 1
ATOM 3037 C CA . ALA A 1 382 ? 14.258 -27.062 14.393 1.00 39.69 382 ALA A CA 1
ATOM 3038 C C . ALA A 1 382 ? 14.492 -28.323 13.551 1.00 39.69 382 ALA A C 1
ATOM 3040 O O . ALA A 1 382 ? 15.579 -28.932 13.689 1.00 39.69 382 ALA A O 1
#

Nearest PDB structures (foldseek):
  8a8o-assembly1_B  TM=7.618E-01  e=2.927E-14  Methanothermococcus thermolithotrophicus DSM 2095
  8a8o-assembly1_A  TM=7.354E-01  e=3.609E-14  Methanothermococcus thermolithotrophicus DSM 2095
  6lum-assembly1_P  TM=5.950E-01  e=7.051E-06  Mycolicibacterium smegmatis MC2 51

Secondary structure (DSSP, 8-state):
--S--------S-EEEE--S--GGGS--TTS-TTSSSS-TT--SHHHHHHHHTT--EEE------------EESS--SS-TTTTTTTTT-EEE-TT--EEES-TTSSS-HHHHHHHHHHHHHTT---EEEE-TT--HHHHHHHHHHHHHSTTTHHHHHHHHHTT--TTT-PEEEE-PPTT---S--EEE---TTSB-SSTTEEEEES----S--SHHHHHHHHHHHHHHHHHHHHH-PPPPP-HHHHHHHHHHHHHHHH-SS---HHHHHHHHHHHHHHTHHHHSSS-PPPTT-HHHHHHHHHHHHHHHHHHT-----SSHHHHHHHHHHHHHHHHHHHHHHHHT-GGGGSTT---EEEEETTEEEE-SS-----PPPGGG-

Solvent-accessible surface area (backbone atoms only — not comparable to full-atom values): 21124 Å² total; per-residue (Å²): 108,89,79,66,76,87,83,87,84,88,65,57,51,47,77,39,70,59,54,67,27,39,57,58,46,40,67,43,92,85,75,37,58,84,56,34,57,65,63,52,85,21,28,42,56,56,44,33,50,36,41,74,73,45,22,41,25,26,42,59,56,58,66,84,36,77,52,74,41,52,28,29,40,66,90,49,30,58,32,47,59,57,57,66,42,32,47,72,18,33,28,33,22,34,62,85,66,49,78,54,46,65,53,91,85,45,92,67,56,72,66,56,44,49,50,50,50,53,52,34,54,75,72,62,38,61,64,35,28,42,37,27,72,85,40,51,72,68,32,44,52,49,16,58,48,36,28,62,73,42,72,75,31,41,61,52,56,54,52,26,61,78,68,74,56,47,55,67,80,42,67,44,54,36,29,76,39,59,78,52,51,71,70,60,48,53,60,14,38,34,54,52,98,63,20,36,36,77,39,89,49,36,26,37,38,22,37,48,59,86,89,67,85,87,46,73,68,54,43,52,52,32,44,51,47,23,51,53,42,41,61,57,51,46,74,81,49,70,83,70,80,85,57,68,70,58,50,55,52,49,52,53,60,67,48,40,28,63,72,35,91,72,50,53,46,45,66,59,55,38,50,50,45,12,56,56,41,52,77,46,32,52,48,52,48,23,84,48,74,64,53,101,77,37,61,66,53,54,52,47,53,50,51,41,49,52,51,49,56,55,56,70,70,56,59,38,32,22,93,48,37,55,42,33,50,46,40,49,42,45,52,20,31,48,53,47,49,45,51,38,50,58,51,54,70,46,78,60,62,77,42,89,86,55,45,47,38,36,27,46,55,97,84,39,84,46,71,47,90,64,52,82,80,78,76,72,79,58,76,91,80,110

Radius of gyration: 23.15 Å; Cα contacts (8 Å, |Δi|>4): 618; chains: 1; bounding box: 54×52×60 Å

Foldseek 3Di:
DPALDDDDDFDLFDEADLAWFQQLLAQDPLNDLCLAQDHNLSQCLVVLVCQVVFWKKFFDQQDWPPPLDQQFFPNHHHGRLVHQLLPQQWFKAFQVRHTLGNHPPPPDPPVSSSVSVVVCVVVVRDDMWIARQPPDPVGLVSSVVSCCPDRVSVVVVVVCVVVVHDRNPDITTTDRDDISDFGTHRMGFEAAPQQDIPDRSYGYLPPYDDPDDDDPVSSVVSVVSSVVSSVVSSVVTDGDDDDPVVSVVVSCVLCQQQVDPDFAALVVLSVLSNVLCVVLVCLLNHQDQCPPPNVVSVVSLVVSLVSLVVSLPGRHHDPDSVSSSSNVSSNSSSSVSNVSSLVSPDPQSNDPPFIWIWHQDVNHTDIDRHDDDDDDDPPVVD

Sequence (382 aa):
MRTGEFHVFQAKAVIMATGMDQWRLFKPRNGNWFNSQSPPYITGDGEAMAIRAGAEVFILQAGKTQHNGFQYWRNIMRSSPAATTCYPAGRLINAEREVMIKHPAAMEPMRKYRQNVEDSVAEGKTPFYLDWTDASEEEVQYALWAYGNEGLCWGLKEIMKDLDIDFRTHMIELELEEPGRPTGGFLAPYIDIDCKTSLEGLFACSPVQFVGEVAAPTYTVLGWRSGEKAAEYIKEVKEPKPDEAQIVFEEMRVLSPSNTVEGPSWQEVNTELNQIMEEYKKYVAGFNPPGKHDKMSTIGLQNTLELLAKLKEVKMKANDPHELVRCNEVMNLIDVGILMVKAAFEPDQYKSGIWFLGKLENGEASFRPEPIKVLYPPKEVA

Mean predicted aligned error: 7.94 Å